Protein AF-A0ABD1VX31-F1 (afdb_monomer)

Nearest PDB structures (foldseek):
  2o36-assembly1_A  TM=8.555E-01  e=5.290E-14  Homo sapiens
  1i1i-assembly1_P  TM=8.010E-01  e=2.479E-14  Rattus norvegicus
  6vfk-assembly1_B  TM=3.270E-01  e=3.685E+00  synthetic construct
  5k7v-assembly1_B  TM=2.500E-01  e=2.406E+00  synthetic construct

Secondary structure (DSSP, 8-state):
-PPP-GGG----S------------------------------HHHHHHHHHHHHHHHHHHHHHHHTTSS--HHHHHHHTTSS-------------------------GGG-GGGGSTTHHHHHHHHHHHHHHHHHHHHHT---HHHHHHHHHHHHHHHHHHHHHHHHHHHH-S-HHHHHHHHHHHHHHHHHHHHHHT-HHHHHHHHHHHHTGGGS-HHHHHHHHHHHHHHHTTTTTS-HHHHHHHHHHHHHHHHHHHHHHHHHHH---EEEESSGGGS-GGGGGGEEEEEEE----S--SS--TT-EEEEEEEE--HHHHHHHHHH---HHHHHHHHHHHTT--TTHHHHHHHHHHHHHHHHHHTT-SSHHHHHHTTSTT-SHHHHHHHHHHHHHHHHHHHHHHHHHHHHHHHHHH--TT----TTTHHHHHHHHHHHH----HHHHHHT--HHHHHHHHHHHHHHHH--EEEE-PPPTTT-SSTT-EEEEEEETTTEEEEEEEE--S----

pLDDT: mean 79.22, std 26.14, range [20.53, 98.44]

Sequence (513 aa):
MVVPHFSNITSDPDILHDGNNVSTFESTVAPTSESTANSWKCPLEEFEQLKLEKDSMAIDLATCTQNLETPNLNYLKQNIFSLRSAEYFSAARRCVHTSTAPLIRETGLYGFDHLKTPRGFQRMVDDAIERSNELVKYIAGMPSGPEIIKAMDEISNAVCTVIDSAELCRHTHPDREFAEEASKASLRINEYLNYLNSNCTLYHAVIKAEQDYHLLTEEAQRAAHYLRIDLEKGGIHLSSEKLDRVNQLNIDIVRLCREFNENIIADPGHVDIFPASRIPKKLHHLTRPIYRPSRALNLSTVPDSNKKEKGFRLVTEPDALCSILQLASDAEVRKLAYVRGNSVPRANLVVLDKLIAARHEFAEIMGYKSYTEFALNGNMASSPEVVNSFLLDMSKMVRPKAEEEFKKILDFKRERSGQLHEGLEPWDEAYFTRLLKSSSHNLNYSVVASYFSLPQCIEGLKLLAESLFHVTCQETPLAPGESWHPDVLKLSLHHPDEGDLGYLYLDLKSRRA

Structure (mmCIF, N/CA/C/O backbone):
data_AF-A0ABD1VX31-F1
#
_entry.id   AF-A0ABD1VX31-F1
#
loop_
_atom_site.group_PDB
_atom_site.id
_atom_site.type_symbol
_atom_site.label_atom_id
_atom_site.label_alt_id
_atom_site.label_comp_id
_atom_site.label_asym_id
_atom_site.label_entity_id
_atom_site.label_seq_id
_atom_site.pdbx_PDB_ins_code
_atom_site.Cartn_x
_atom_site.Cartn_y
_atom_site.Cartn_z
_atom_site.occupancy
_atom_site.B_iso_or_equiv
_atom_site.auth_seq_id
_atom_site.auth_comp_id
_atom_site.auth_asym_id
_atom_site.auth_atom_id
_atom_site.pdbx_PDB_model_num
ATOM 1 N N . MET A 1 1 ? -6.703 0.708 18.779 1.00 29.56 1 MET A N 1
ATOM 2 C CA . MET A 1 1 ? -6.432 1.205 17.398 1.00 29.56 1 MET A CA 1
ATOM 3 C C . MET A 1 1 ? -7.546 0.736 16.472 1.00 29.56 1 MET A C 1
ATOM 5 O O . MET A 1 1 ? -7.621 -0.464 16.286 1.00 29.56 1 MET A O 1
ATOM 9 N N . VAL A 1 2 ? -8.433 1.590 15.942 1.00 25.91 2 VAL A N 1
ATOM 10 C CA . VAL A 1 2 ? -9.432 1.158 14.933 1.00 25.91 2 VAL A CA 1
ATOM 11 C C . VAL A 1 2 ? -8.740 0.954 13.591 1.00 25.91 2 VAL A C 1
ATOM 13 O O . VAL A 1 2 ? -7.845 1.713 13.227 1.00 25.91 2 VAL A O 1
ATOM 16 N N . VAL A 1 3 ? -9.136 -0.115 12.900 1.00 30.02 3 VAL A N 1
ATOM 17 C CA . VAL A 1 3 ? -8.720 -0.434 11.532 1.00 30.02 3 VAL A CA 1
ATOM 18 C C . VAL A 1 3 ? -8.868 0.824 10.672 1.00 30.02 3 VAL A C 1
ATOM 20 O O . VAL A 1 3 ? -9.954 1.411 10.677 1.00 30.02 3 VAL A O 1
ATOM 23 N N . PRO A 1 4 ? -7.826 1.261 9.942 1.00 26.41 4 PRO A N 1
ATOM 24 C CA . PRO A 1 4 ? -7.949 2.412 9.062 1.00 26.41 4 PRO A CA 1
ATOM 25 C C . PRO A 1 4 ? -9.151 2.213 8.141 1.00 26.41 4 PRO A C 1
ATOM 27 O O . PRO A 1 4 ? -9.394 1.109 7.649 1.00 26.41 4 PRO A O 1
ATOM 30 N N . HIS A 1 5 ? -9.910 3.285 7.909 1.00 32.84 5 HIS A N 1
ATOM 31 C CA . HIS A 1 5 ? -10.946 3.296 6.886 1.00 32.84 5 HIS A CA 1
ATOM 32 C C . HIS A 1 5 ? -10.373 2.651 5.615 1.00 32.84 5 HIS A C 1
ATOM 34 O O . HIS A 1 5 ? -9.358 3.109 5.085 1.00 32.84 5 HIS A O 1
ATOM 40 N N . PHE A 1 6 ? -11.009 1.577 5.138 1.00 30.72 6 PHE A N 1
ATOM 41 C CA . PHE A 1 6 ? -10.587 0.812 3.958 1.00 30.72 6 PHE A CA 1
ATOM 42 C C . PHE A 1 6 ? -10.555 1.644 2.658 1.00 30.72 6 PHE A C 1
ATOM 44 O O . PHE A 1 6 ? -10.185 1.119 1.613 1.00 30.72 6 PHE A O 1
ATOM 51 N N . SER A 1 7 ? -10.842 2.950 2.700 1.00 28.08 7 SER A N 1
ATOM 52 C CA . SER A 1 7 ? -10.456 3.876 1.632 1.00 28.08 7 SER A CA 1
ATOM 53 C C . SER A 1 7 ? -8.934 4.051 1.505 1.00 28.08 7 SER A C 1
ATOM 55 O O . SER A 1 7 ? -8.475 4.404 0.427 1.00 28.08 7 SER A O 1
ATOM 57 N N . ASN A 1 8 ? -8.139 3.731 2.535 1.00 26.64 8 ASN A N 1
ATOM 58 C CA . ASN A 1 8 ? -6.671 3.671 2.445 1.00 26.64 8 ASN A CA 1
ATOM 59 C C . ASN A 1 8 ? -6.119 2.265 2.132 1.00 26.64 8 ASN A C 1
ATOM 61 O O . ASN A 1 8 ? -4.911 2.114 1.982 1.00 26.64 8 ASN A O 1
ATOM 65 N N . ILE A 1 9 ? -6.985 1.250 1.993 1.00 24.94 9 ILE A N 1
ATOM 66 C CA . ILE A 1 9 ? -6.634 -0.078 1.442 1.00 24.94 9 ILE A CA 1
ATOM 67 C C . ILE A 1 9 ? -7.068 -0.182 -0.036 1.00 24.94 9 ILE A C 1
ATOM 69 O O . ILE A 1 9 ? -6.920 -1.212 -0.684 1.00 24.94 9 ILE A 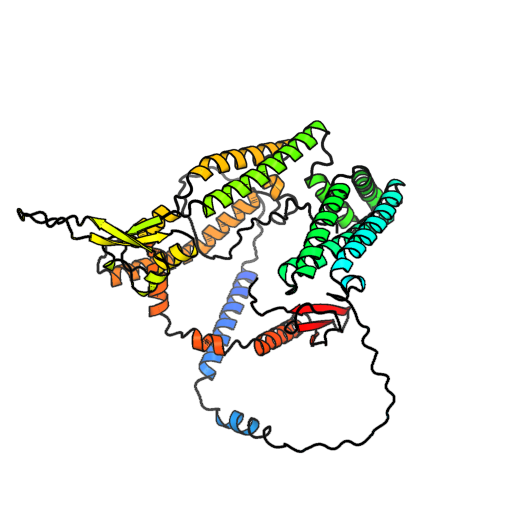O 1
ATOM 73 N N . THR A 1 10 ? -7.420 0.945 -0.664 1.00 27.55 10 THR A N 1
ATOM 74 C CA . THR A 1 10 ? -6.720 1.246 -1.914 1.00 27.55 10 THR A CA 1
ATOM 75 C C . THR A 1 10 ? -5.359 1.829 -1.542 1.00 27.55 10 THR A C 1
ATOM 77 O O . THR A 1 10 ? -5.087 3.008 -1.751 1.00 27.55 10 THR A O 1
ATOM 80 N N . SER A 1 11 ? -4.460 0.978 -1.034 1.00 26.05 11 SER A N 1
ATOM 81 C CA . SER A 1 11 ? -3.152 0.966 -1.670 1.00 26.05 11 SER A CA 1
ATOM 82 C C . SER A 1 11 ? -3.472 0.944 -3.155 1.00 26.05 11 SER A C 1
ATOM 84 O O . SER A 1 11 ? -4.190 0.037 -3.596 1.00 26.05 11 SER A O 1
ATOM 86 N N . ASP A 1 12 ? -3.067 1.976 -3.894 1.00 26.12 12 ASP A N 1
ATOM 87 C CA . ASP A 1 12 ? -2.930 1.816 -5.334 1.00 26.12 12 ASP A CA 1
ATOM 88 C C . ASP A 1 12 ? -2.368 0.402 -5.538 1.00 26.12 12 ASP A C 1
ATOM 90 O O . ASP A 1 12 ? -1.338 0.085 -4.929 1.00 26.12 12 ASP A O 1
ATOM 94 N N . PRO A 1 13 ? -3.029 -0.482 -6.305 1.00 23.12 13 PRO A N 1
ATOM 95 C CA . PRO A 1 13 ? -2.464 -1.793 -6.611 1.00 23.12 13 PRO A CA 1
ATOM 96 C C . PRO A 1 13 ? -1.086 -1.691 -7.294 1.00 23.12 13 PRO A C 1
ATOM 98 O O . PRO A 1 13 ? -0.437 -2.705 -7.522 1.00 23.12 13 PRO A O 1
ATOM 101 N N . ASP A 1 14 ? -0.626 -0.471 -7.583 1.00 27.61 14 ASP A N 1
ATOM 102 C CA . ASP A 1 14 ? 0.550 -0.130 -8.350 1.00 27.61 14 ASP A CA 1
ATOM 103 C C . ASP A 1 14 ? 1.548 0.701 -7.523 1.00 27.61 14 ASP A C 1
ATOM 105 O O . ASP A 1 14 ? 1.834 1.860 -7.816 1.00 27.61 14 ASP A O 1
ATOM 109 N N . ILE A 1 15 ? 2.163 0.081 -6.515 1.00 23.69 15 ILE A N 1
ATOM 110 C CA . ILE A 1 15 ? 3.579 0.357 -6.234 1.00 23.69 15 ILE A CA 1
ATOM 111 C C . ILE A 1 15 ? 4.353 -0.918 -6.559 1.00 23.69 15 ILE A C 1
ATOM 113 O O . ILE A 1 15 ? 4.804 -1.663 -5.691 1.00 23.69 15 ILE A O 1
ATOM 117 N N . LEU A 1 16 ? 4.520 -1.162 -7.859 1.00 22.25 16 LEU A N 1
ATOM 118 C CA . LEU A 1 16 ? 5.733 -1.818 -8.324 1.00 22.25 16 LEU A CA 1
ATOM 119 C C . LEU A 1 16 ? 6.893 -0.912 -7.901 1.00 22.25 16 LEU A C 1
ATOM 121 O O . LEU A 1 16 ? 6.981 0.243 -8.317 1.00 22.25 16 LEU A O 1
ATOM 125 N N . HIS A 1 17 ? 7.758 -1.425 -7.030 1.00 23.55 17 HIS A N 1
ATOM 126 C CA . HIS A 1 17 ? 9.066 -0.836 -6.789 1.00 23.55 17 HIS A CA 1
ATOM 127 C C . HIS A 1 17 ? 9.839 -0.802 -8.112 1.00 23.55 17 HIS A C 1
ATOM 129 O O . HIS A 1 17 ? 10.535 -1.755 -8.440 1.00 23.55 17 HIS A O 1
ATOM 135 N N . ASP A 1 18 ? 9.743 0.304 -8.844 1.00 26.19 18 ASP A N 1
ATOM 136 C CA . ASP A 1 18 ? 10.642 0.616 -9.947 1.00 26.19 18 ASP A CA 1
ATOM 137 C C . ASP A 1 18 ? 11.251 1.999 -9.721 1.00 26.19 18 ASP A C 1
ATOM 139 O O . ASP A 1 18 ? 10.684 3.057 -10.001 1.00 26.19 18 ASP A O 1
ATOM 143 N 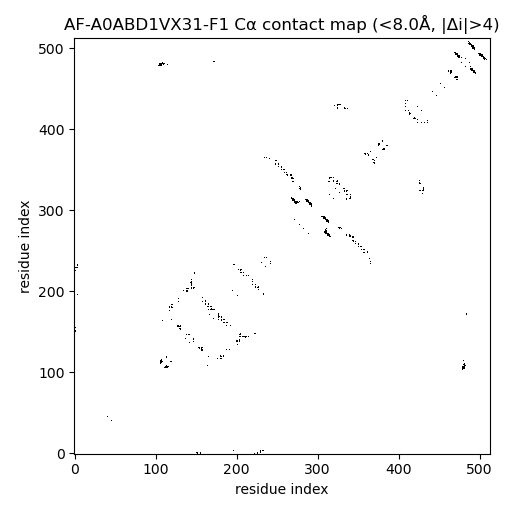N . GLY A 1 19 ? 12.456 1.973 -9.153 1.00 26.59 19 GLY A N 1
ATOM 144 C CA . GLY A 1 19 ? 13.347 3.117 -9.125 1.00 26.59 19 GLY A CA 1
ATOM 145 C C . GLY A 1 19 ? 13.864 3.390 -10.531 1.00 26.59 19 GLY A C 1
ATOM 146 O O . GLY A 1 19 ? 14.775 2.707 -10.989 1.00 26.59 19 GLY A O 1
ATOM 147 N N . ASN A 1 20 ? 13.252 4.368 -11.197 1.00 27.17 20 ASN A N 1
ATOM 148 C CA . ASN A 1 20 ? 13.843 5.345 -12.122 1.00 27.17 20 ASN A CA 1
ATOM 149 C C . ASN A 1 20 ? 12.792 5.768 -13.149 1.00 27.17 20 ASN A C 1
ATOM 151 O O . ASN A 1 20 ? 12.640 5.128 -14.181 1.00 27.17 20 ASN A O 1
ATOM 155 N N . ASN A 1 21 ? 12.121 6.888 -12.890 1.00 24.48 21 ASN A N 1
ATOM 156 C CA . ASN A 1 21 ? 11.519 7.722 -13.926 1.00 24.48 21 ASN A CA 1
ATOM 157 C C . ASN A 1 21 ? 11.460 9.160 -13.398 1.00 24.48 21 ASN A C 1
ATOM 159 O O . ASN A 1 21 ? 10.582 9.522 -12.621 1.00 24.48 21 ASN A O 1
ATOM 163 N N . VAL A 1 22 ? 12.438 9.978 -13.793 1.00 24.59 22 VAL A N 1
ATOM 164 C CA . VAL A 1 22 ? 12.424 11.427 -13.569 1.00 24.59 22 VAL A CA 1
ATOM 165 C C . VAL A 1 22 ? 11.882 12.070 -14.842 1.00 24.59 22 VAL A C 1
ATOM 167 O O . VAL A 1 22 ? 12.583 12.161 -15.844 1.00 24.59 22 VAL A O 1
ATOM 170 N N . SER A 1 23 ? 10.625 12.513 -14.820 1.00 23.47 23 SER A N 1
ATOM 171 C CA . SER A 1 23 ? 10.074 13.370 -15.872 1.00 23.47 23 SER A CA 1
ATOM 172 C C . SER A 1 23 ? 10.477 14.822 -15.610 1.00 23.47 23 SER A C 1
ATOM 174 O O . SER A 1 23 ? 10.077 15.417 -14.608 1.00 23.47 23 SER A O 1
ATOM 176 N N . THR A 1 24 ? 11.269 15.401 -16.505 1.00 23.86 24 THR A N 1
ATOM 177 C CA . THR A 1 24 ? 11.646 16.816 -16.497 1.00 23.86 24 THR A CA 1
ATOM 178 C C . THR A 1 24 ? 10.471 17.694 -16.942 1.00 23.86 24 THR A C 1
ATOM 180 O O . THR A 1 24 ? 10.054 17.653 -18.096 1.00 23.86 24 THR A O 1
ATOM 183 N N . PHE A 1 25 ? 9.950 18.522 -16.034 1.00 22.84 25 PHE A N 1
ATOM 184 C CA . PHE A 1 25 ? 9.105 19.673 -16.370 1.00 22.84 25 PHE A CA 1
ATOM 185 C C . PHE A 1 25 ? 9.913 20.956 -16.147 1.00 22.84 25 PHE A C 1
ATOM 187 O O . PHE A 1 25 ? 10.279 21.284 -15.019 1.00 22.84 25 PHE A O 1
ATOM 194 N N . GLU A 1 26 ? 10.205 21.683 -17.227 1.00 21.28 26 GLU A N 1
ATOM 195 C CA . GLU A 1 26 ? 10.679 23.066 -17.161 1.00 21.28 26 GLU A CA 1
ATOM 196 C C . GLU A 1 26 ? 9.473 24.009 -17.064 1.00 21.28 26 GLU A C 1
ATOM 198 O O . GLU A 1 26 ? 8.589 23.999 -17.918 1.00 21.28 26 GLU A O 1
ATOM 203 N N . SER A 1 27 ? 9.449 24.845 -16.027 1.00 22.81 27 SER A N 1
ATOM 204 C CA . SER A 1 27 ? 8.526 25.974 -15.895 1.00 22.81 27 SER A CA 1
ATOM 205 C C . SER A 1 27 ? 9.314 27.196 -15.429 1.00 22.81 27 SER A C 1
ATOM 207 O O . SER A 1 27 ? 9.785 27.266 -14.294 1.00 22.81 27 SER A O 1
ATOM 209 N N . THR A 1 28 ? 9.461 28.157 -16.333 1.00 21.34 28 THR A N 1
ATOM 210 C CA . THR A 1 28 ? 10.091 29.466 -16.156 1.00 21.34 28 THR A CA 1
ATOM 211 C C . THR A 1 28 ? 9.141 30.438 -15.454 1.00 21.34 28 THR A C 1
ATOM 213 O O . THR A 1 28 ? 8.189 30.896 -16.077 1.00 21.34 28 THR A O 1
ATOM 216 N N . VAL A 1 29 ? 9.426 30.833 -14.204 1.00 22.53 29 VAL A N 1
ATOM 217 C CA . VAL A 1 29 ? 8.892 32.074 -13.598 1.00 22.53 29 VAL A CA 1
ATOM 218 C C . VAL A 1 29 ? 9.935 32.694 -12.651 1.00 22.53 29 VAL A C 1
ATOM 220 O O . VAL A 1 29 ? 10.501 32.012 -11.801 1.00 22.53 29 VAL A O 1
ATOM 223 N N . ALA A 1 30 ? 10.208 33.990 -12.834 1.00 20.53 30 ALA A N 1
ATOM 224 C CA . ALA A 1 30 ? 11.129 34.823 -12.048 1.00 20.53 30 ALA A CA 1
ATOM 225 C C . ALA A 1 30 ? 10.447 35.427 -10.786 1.00 20.53 30 ALA A C 1
ATOM 227 O O . ALA A 1 30 ? 9.218 35.443 -10.724 1.00 20.53 30 ALA A O 1
ATOM 228 N N . PRO A 1 31 ? 11.202 35.922 -9.779 1.00 25.06 31 PRO A N 1
ATOM 229 C CA . PRO A 1 31 ? 10.736 36.006 -8.393 1.00 25.06 31 PRO A CA 1
ATOM 230 C C . PRO A 1 31 ? 10.236 37.397 -7.975 1.00 25.06 31 PRO A C 1
ATOM 232 O O . PRO A 1 31 ? 10.741 38.414 -8.450 1.00 25.06 31 PRO A O 1
ATOM 235 N N . THR A 1 32 ? 9.349 37.445 -6.974 1.00 21.17 32 THR A N 1
ATOM 236 C CA . THR A 1 32 ? 9.141 38.647 -6.150 1.00 21.17 32 THR A CA 1
ATOM 237 C C . THR A 1 32 ? 8.984 38.321 -4.662 1.00 21.17 32 THR A C 1
ATOM 239 O O . THR A 1 32 ? 8.068 37.607 -4.268 1.00 21.17 32 THR A O 1
ATOM 242 N N . SER A 1 33 ? 9.887 38.946 -3.898 1.00 22.38 33 SER A N 1
ATOM 243 C CA . SER A 1 33 ? 9.832 39.431 -2.508 1.00 22.38 33 SER A CA 1
ATOM 244 C C . SER A 1 33 ? 9.643 38.471 -1.324 1.00 22.38 33 SER A C 1
ATOM 246 O O . SER A 1 33 ? 8.617 37.824 -1.147 1.00 22.38 33 SER A O 1
ATOM 248 N N . GLU A 1 34 ? 10.664 38.544 -0.468 1.00 22.62 34 GLU A N 1
ATOM 249 C CA . GLU A 1 34 ? 10.826 38.091 0.913 1.00 22.62 34 GLU A CA 1
ATOM 250 C C . GLU A 1 34 ? 9.611 38.294 1.832 1.00 22.62 34 GLU A C 1
ATOM 252 O O . GLU A 1 34 ? 9.050 39.384 1.924 1.00 22.62 34 GLU A O 1
ATOM 257 N N . SER A 1 35 ? 9.330 37.282 2.658 1.00 21.89 35 SER A N 1
ATOM 258 C CA . SER A 1 35 ? 9.005 37.519 4.064 1.00 21.89 35 SER A CA 1
ATOM 259 C C . SER A 1 35 ? 9.393 36.300 4.912 1.00 21.89 35 SER A C 1
ATOM 261 O O . SER A 1 35 ? 9.133 35.152 4.564 1.00 21.89 35 SER A O 1
ATOM 263 N N . THR A 1 36 ? 10.079 36.608 6.001 1.00 25.22 36 THR A N 1
ATOM 264 C CA . THR A 1 36 ? 10.749 35.778 7.003 1.00 25.22 36 THR A CA 1
ATOM 265 C C . THR A 1 36 ? 9.880 34.702 7.665 1.00 25.22 36 THR A C 1
ATOM 267 O O . THR A 1 36 ? 8.852 35.029 8.254 1.00 25.22 36 THR A O 1
ATOM 270 N N . ALA A 1 37 ? 10.364 33.454 7.708 1.00 22.14 37 ALA A N 1
ATOM 271 C CA . ALA A 1 37 ? 9.923 32.441 8.670 1.00 22.14 37 ALA A CA 1
ATOM 272 C C . ALA A 1 37 ? 11.093 31.527 9.085 1.00 22.14 37 ALA A C 1
ATOM 274 O O . ALA A 1 37 ? 11.976 31.207 8.294 1.00 22.14 37 ALA A O 1
ATOM 275 N N . ASN A 1 38 ? 11.116 31.195 10.373 1.00 23.30 38 ASN A N 1
ATOM 276 C CA . ASN A 1 38 ? 12.258 30.728 11.152 1.00 23.30 38 ASN A CA 1
ATOM 277 C C . ASN A 1 38 ? 12.974 29.463 10.637 1.00 23.30 38 ASN A C 1
ATOM 279 O O . ASN A 1 38 ? 12.409 28.383 10.516 1.00 23.30 38 ASN A O 1
ATOM 283 N N . SER A 1 39 ? 14.281 29.648 10.456 1.00 22.92 39 SER A N 1
ATOM 284 C CA . SER A 1 39 ? 15.371 28.681 10.303 1.00 22.92 39 SER A CA 1
ATOM 285 C C . SER A 1 39 ? 15.271 27.443 11.215 1.00 22.92 39 SER A C 1
ATOM 287 O O . SER A 1 39 ? 15.540 27.538 12.412 1.00 22.92 39 SER A O 1
ATOM 289 N N . TRP A 1 40 ? 15.069 26.264 10.622 1.00 24.53 40 TRP A N 1
ATOM 290 C CA . TRP A 1 40 ? 15.672 25.020 11.113 1.00 24.53 40 TRP A CA 1
ATOM 291 C C . TRP A 1 40 ? 17.049 24.892 10.456 1.00 24.53 40 TRP A C 1
ATOM 293 O O . TRP A 1 40 ? 17.178 24.424 9.327 1.00 24.53 40 TRP A O 1
ATOM 303 N N . LYS A 1 41 ? 18.087 25.391 11.130 1.00 27.12 41 LYS A N 1
ATOM 304 C CA . LYS A 1 41 ? 19.482 25.143 10.755 1.00 27.12 41 LYS A CA 1
ATOM 305 C C . LYS A 1 41 ? 19.989 23.995 11.617 1.00 27.12 41 LYS A C 1
ATOM 307 O O . LYS A 1 41 ? 20.148 24.173 12.819 1.00 27.12 41 LYS A O 1
ATOM 312 N N . CYS A 1 42 ? 20.265 22.852 10.995 1.00 30.62 42 CYS A N 1
ATOM 313 C CA . CYS A 1 42 ? 21.234 21.899 11.531 1.00 30.62 42 CYS A CA 1
ATOM 314 C C . CYS A 1 42 ? 22.570 22.660 11.695 1.00 30.62 42 CYS A C 1
ATOM 316 O O . CYS A 1 42 ? 22.994 23.326 10.737 1.00 30.62 42 CYS A O 1
ATOM 318 N N . PRO A 1 43 ? 23.182 22.696 12.892 1.00 34.94 43 PRO A N 1
ATOM 319 C CA . PRO A 1 43 ? 24.447 23.387 13.108 1.00 34.94 43 PRO A CA 1
ATOM 320 C C . PRO A 1 43 ? 25.519 22.827 12.169 1.00 34.94 43 PRO A C 1
ATOM 322 O O . PRO A 1 43 ? 25.647 21.616 12.020 1.00 34.94 43 PRO A O 1
ATOM 325 N N . LEU A 1 44 ? 26.305 23.709 11.543 1.00 36.84 44 LEU A N 1
ATOM 326 C CA . LEU A 1 44 ? 27.378 23.339 10.606 1.00 36.84 44 LEU A CA 1
ATOM 327 C C . LEU A 1 44 ? 28.340 22.278 11.188 1.00 36.84 44 LEU A C 1
ATOM 329 O O . LEU A 1 44 ? 28.920 21.504 10.436 1.00 36.84 44 LEU A O 1
ATOM 333 N N . GLU A 1 45 ? 28.473 22.238 12.516 1.00 34.56 45 GLU A N 1
ATOM 334 C CA . GLU A 1 45 ? 29.307 21.296 13.268 1.00 34.56 45 GLU A CA 1
ATOM 335 C C . GLU A 1 45 ? 28.782 19.847 13.215 1.00 34.56 45 GLU A C 1
ATOM 337 O O . GLU A 1 45 ? 29.584 18.937 13.028 1.00 34.56 45 GLU A O 1
ATOM 342 N N . GLU A 1 46 ? 27.462 19.611 13.259 1.00 37.00 46 GLU A N 1
ATOM 343 C CA . GLU A 1 46 ? 26.874 18.260 13.126 1.00 37.00 46 GLU A CA 1
ATOM 344 C C . GLU A 1 46 ? 27.037 17.705 11.703 1.00 37.00 46 GLU A C 1
ATOM 346 O O . GLU A 1 46 ? 27.302 16.519 11.506 1.00 37.00 46 GLU A O 1
ATOM 351 N N . PHE A 1 47 ? 26.931 18.569 10.689 1.00 37.25 47 PHE A N 1
ATOM 352 C CA . PHE A 1 47 ? 27.126 18.174 9.293 1.00 37.25 47 PHE A CA 1
ATOM 353 C C . PHE A 1 47 ? 28.601 17.882 8.970 1.00 37.25 47 PHE A C 1
ATOM 355 O O . PHE A 1 47 ? 28.898 16.951 8.220 1.00 37.25 47 PHE A O 1
ATOM 362 N N . GLU A 1 48 ? 29.536 18.645 9.546 1.00 39.66 48 GLU A N 1
ATOM 363 C CA . GLU A 1 48 ? 30.976 18.363 9.459 1.00 39.66 48 GLU A CA 1
ATOM 364 C C . GLU A 1 48 ? 31.328 17.047 10.174 1.00 39.66 48 GLU A C 1
ATOM 366 O O . GLU A 1 48 ? 32.113 16.258 9.646 1.00 39.66 48 GLU A O 1
ATOM 371 N N . GLN A 1 49 ? 30.689 16.754 11.311 1.00 35.25 49 GLN A N 1
ATOM 372 C CA . GLN A 1 49 ? 30.904 15.527 12.081 1.00 35.25 49 GLN A CA 1
ATOM 373 C C . GLN A 1 49 ? 30.399 14.274 11.344 1.00 35.25 49 GLN A C 1
ATOM 375 O O . GLN A 1 49 ? 31.142 13.304 11.213 1.00 35.25 49 GLN A O 1
ATOM 380 N N . LEU A 1 50 ? 29.213 14.334 10.727 1.00 38.00 50 LEU A N 1
ATOM 381 C CA . LEU A 1 50 ? 28.688 13.260 9.868 1.00 38.00 50 LEU A CA 1
ATOM 382 C C . LEU A 1 50 ? 29.536 13.037 8.603 1.00 38.00 50 LEU A C 1
ATOM 384 O O . LEU A 1 50 ? 29.633 11.923 8.081 1.00 38.00 50 LEU A O 1
ATOM 388 N N . LYS A 1 51 ? 30.174 14.095 8.090 1.00 36.72 51 LYS A N 1
ATOM 389 C CA . LYS A 1 51 ? 31.094 14.007 6.950 1.00 36.72 51 LYS A CA 1
ATOM 390 C C . LYS A 1 51 ? 32.421 13.351 7.348 1.00 36.72 51 LYS A C 1
ATOM 392 O O . LYS A 1 51 ? 32.916 12.512 6.600 1.00 36.72 51 LYS A O 1
ATOM 397 N N . LEU A 1 52 ? 32.934 13.662 8.540 1.00 35.41 52 LEU A N 1
ATOM 398 C CA . LEU A 1 52 ? 34.096 12.999 9.141 1.00 35.41 52 LEU A CA 1
ATOM 399 C C . LEU A 1 52 ? 33.835 11.513 9.431 1.00 35.41 52 LEU A C 1
ATOM 401 O O . LEU A 1 52 ? 34.697 10.685 9.146 1.00 35.41 52 LEU A O 1
ATOM 405 N N . GLU A 1 53 ? 32.648 11.152 9.923 1.00 41.28 53 GLU A N 1
ATOM 406 C CA . GLU A 1 53 ? 32.261 9.753 10.171 1.00 41.28 53 GLU A CA 1
ATOM 407 C C . GLU A 1 53 ? 32.124 8.948 8.873 1.00 41.28 53 GLU A C 1
ATOM 409 O O . GLU A 1 53 ? 32.603 7.816 8.783 1.00 41.28 53 GLU A O 1
ATOM 414 N N . LYS A 1 54 ? 31.557 9.551 7.820 1.00 40.25 54 LYS A N 1
ATOM 415 C CA . LYS A 1 54 ? 31.498 8.948 6.482 1.00 40.25 54 LYS A CA 1
ATOM 416 C C . LYS A 1 54 ? 32.892 8.723 5.888 1.00 40.25 54 LYS A C 1
ATOM 418 O O . LYS A 1 54 ? 33.142 7.667 5.305 1.00 40.25 54 LYS A O 1
ATOM 423 N N . ASP A 1 55 ? 33.782 9.705 6.005 1.00 38.66 55 ASP A N 1
ATOM 424 C CA . ASP A 1 55 ? 35.143 9.594 5.477 1.00 38.66 55 ASP A CA 1
ATOM 425 C C . ASP A 1 55 ? 35.977 8.595 6.308 1.00 38.66 55 ASP A C 1
ATOM 427 O O . ASP A 1 55 ? 36.761 7.841 5.732 1.00 38.66 55 ASP A O 1
ATOM 431 N N . SER A 1 56 ? 35.727 8.475 7.622 1.00 33.12 56 SER A N 1
ATOM 432 C CA . SER A 1 56 ? 36.284 7.414 8.479 1.00 33.12 56 SER A CA 1
ATOM 433 C C . SER A 1 56 ? 35.801 6.025 8.054 1.00 33.12 56 SER A C 1
ATOM 435 O O . SER A 1 56 ? 36.623 5.139 7.842 1.00 33.12 56 SER A O 1
ATOM 437 N N . MET A 1 57 ? 34.496 5.839 7.814 1.00 35.81 57 MET A N 1
ATOM 438 C CA . MET A 1 57 ? 33.954 4.570 7.306 1.00 35.81 57 MET A CA 1
ATOM 439 C C . MET A 1 57 ? 34.510 4.207 5.923 1.00 35.81 57 MET A C 1
ATOM 441 O O . MET A 1 57 ? 34.736 3.032 5.638 1.00 35.81 57 MET A O 1
ATOM 445 N N . ALA A 1 58 ? 34.750 5.192 5.053 1.00 36.78 58 ALA A N 1
ATOM 446 C CA . ALA A 1 58 ? 35.361 4.962 3.746 1.00 36.78 58 ALA A CA 1
ATOM 447 C C . ALA A 1 58 ? 36.842 4.553 3.860 1.00 36.78 58 ALA A C 1
ATOM 449 O O . ALA A 1 58 ? 37.299 3.695 3.099 1.00 36.78 58 ALA A O 1
ATOM 450 N N . ILE A 1 59 ? 37.577 5.116 4.827 1.00 40.03 59 ILE A N 1
ATOM 451 C CA . ILE A 1 59 ? 38.952 4.719 5.158 1.00 40.03 59 ILE A CA 1
ATOM 452 C C . ILE A 1 59 ? 38.973 3.315 5.774 1.00 40.03 59 ILE A C 1
ATOM 454 O O . ILE A 1 59 ? 39.814 2.507 5.382 1.00 40.03 59 ILE A O 1
ATOM 458 N N . ASP A 1 60 ? 38.029 2.971 6.648 1.00 36.31 60 ASP A N 1
ATOM 459 C CA . ASP A 1 60 ? 37.927 1.638 7.254 1.00 36.31 60 ASP A CA 1
ATOM 460 C C . ASP A 1 60 ? 37.581 0.563 6.213 1.00 36.31 60 ASP A C 1
ATOM 462 O O . ASP A 1 60 ? 38.172 -0.521 6.207 1.00 36.31 60 ASP A O 1
ATOM 466 N N . LEU A 1 61 ? 36.707 0.882 5.250 1.00 35.12 61 LEU A N 1
ATOM 467 C CA . LEU A 1 61 ? 36.386 0.000 4.126 1.00 35.12 61 LEU A CA 1
ATOM 468 C C . LEU A 1 61 ? 37.592 -0.178 3.184 1.00 35.12 61 LEU A C 1
ATOM 470 O O . LEU A 1 61 ? 37.884 -1.293 2.745 1.00 35.12 61 LEU A O 1
ATOM 474 N N . ALA A 1 62 ? 38.341 0.895 2.909 1.00 36.81 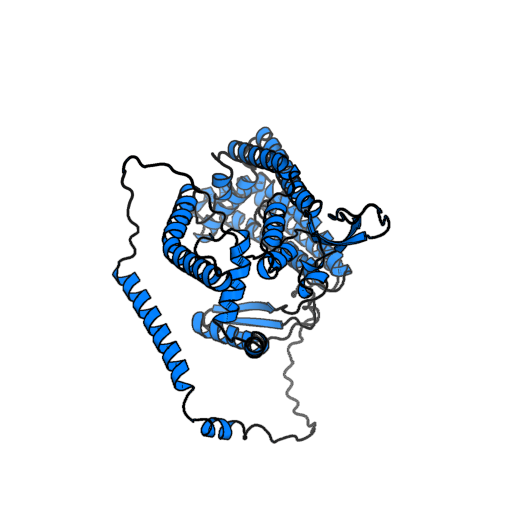62 ALA A N 1
ATOM 475 C CA . ALA A 1 62 ? 39.570 0.843 2.115 1.00 36.81 62 ALA A CA 1
ATOM 476 C C . ALA A 1 62 ? 40.695 0.069 2.831 1.00 36.81 62 ALA A C 1
ATOM 478 O O . ALA A 1 62 ? 41.420 -0.693 2.190 1.00 36.81 62 ALA A O 1
ATOM 479 N N . THR A 1 63 ? 40.787 0.185 4.158 1.00 35.38 63 THR A N 1
ATOM 480 C CA . THR A 1 63 ? 41.758 -0.530 5.003 1.00 35.38 63 THR A CA 1
ATOM 481 C C . THR A 1 63 ? 41.409 -2.018 5.111 1.00 35.38 63 THR A C 1
ATOM 483 O O . THR A 1 63 ? 42.294 -2.868 5.006 1.00 35.38 63 THR A O 1
ATOM 486 N N . CYS A 1 64 ? 40.119 -2.369 5.199 1.00 35.72 64 CYS A N 1
ATOM 487 C CA . CYS A 1 64 ? 39.647 -3.751 5.044 1.00 35.72 64 CYS A CA 1
ATOM 488 C C . CYS A 1 64 ? 39.997 -4.327 3.666 1.00 35.72 64 CYS A C 1
ATOM 490 O O . CYS A 1 64 ? 40.353 -5.499 3.559 1.00 35.72 64 CYS A O 1
ATOM 492 N N . THR A 1 65 ? 39.947 -3.500 2.619 1.00 35.12 65 THR A N 1
ATOM 493 C CA . THR A 1 65 ? 40.262 -3.920 1.247 1.00 35.12 65 THR A CA 1
ATOM 494 C C . THR A 1 65 ? 41.773 -4.090 1.026 1.00 35.12 65 THR A C 1
ATOM 496 O O . THR A 1 65 ? 42.181 -5.018 0.335 1.00 35.12 65 THR A O 1
ATOM 499 N N . GLN A 1 66 ? 42.622 -3.274 1.666 1.00 35.53 66 GLN A N 1
ATOM 500 C CA . GLN A 1 66 ? 44.089 -3.415 1.615 1.00 35.53 66 GLN A CA 1
ATOM 501 C C . GLN A 1 66 ? 44.626 -4.567 2.480 1.00 35.53 66 GLN A C 1
ATOM 503 O O . GLN A 1 66 ? 45.591 -5.224 2.094 1.00 35.53 66 GLN A O 1
ATOM 508 N N . ASN A 1 67 ? 43.976 -4.888 3.605 1.00 33.84 67 ASN A N 1
ATOM 509 C CA . ASN A 1 67 ? 44.353 -6.028 4.452 1.00 33.84 67 ASN A CA 1
ATOM 510 C C . ASN A 1 67 ? 44.005 -7.403 3.840 1.00 33.84 67 ASN A C 1
ATOM 512 O O . ASN A 1 67 ? 44.405 -8.435 4.382 1.00 33.84 67 ASN A O 1
ATOM 516 N N . LEU A 1 68 ? 43.296 -7.438 2.704 1.00 37.34 68 LEU A N 1
ATOM 517 C CA . LEU A 1 68 ? 43.024 -8.657 1.931 1.00 37.34 68 LEU A CA 1
ATOM 518 C C . LEU A 1 68 ? 44.185 -9.060 0.998 1.00 37.34 68 LEU A C 1
ATOM 520 O O . LEU A 1 68 ? 44.172 -10.170 0.463 1.00 37.34 68 LEU A O 1
ATOM 524 N N . GLU A 1 69 ? 45.218 -8.224 0.846 1.00 36.81 69 GLU A N 1
ATOM 525 C CA . GLU A 1 69 ? 46.391 -8.494 0.005 1.00 36.81 69 GLU A CA 1
ATOM 526 C C . GLU A 1 69 ? 47.689 -8.633 0.831 1.00 36.81 69 GLU A C 1
ATOM 528 O O . GLU A 1 69 ? 48.606 -7.837 0.698 1.00 36.81 69 GLU A O 1
ATOM 533 N N . THR A 1 70 ? 47.804 -9.636 1.716 1.00 34.53 70 THR A N 1
ATOM 534 C CA . THR A 1 70 ? 49.088 -10.269 2.139 1.00 34.53 70 THR A CA 1
ATOM 535 C C . THR A 1 70 ? 48.843 -11.525 3.011 1.00 34.53 70 THR A C 1
ATOM 537 O O . THR A 1 70 ? 47.740 -11.727 3.520 1.00 34.53 70 THR A O 1
ATOM 540 N N . PRO A 1 71 ? 49.804 -12.472 3.127 1.00 38.84 71 PRO A N 1
ATOM 541 C CA . PRO A 1 71 ? 49.489 -13.891 3.292 1.00 38.84 71 PRO A CA 1
ATOM 542 C C . PRO A 1 71 ? 49.284 -14.304 4.755 1.00 38.84 71 PRO A C 1
ATOM 544 O O . PRO A 1 71 ? 50.238 -14.628 5.454 1.00 38.84 71 PRO A O 1
ATOM 547 N N . ASN A 1 72 ? 48.026 -14.428 5.184 1.00 34.59 72 ASN A N 1
ATOM 548 C CA . ASN A 1 72 ? 47.661 -15.140 6.420 1.00 34.59 72 ASN A CA 1
ATOM 549 C C . ASN A 1 72 ? 46.752 -16.361 6.175 1.00 34.59 72 ASN A C 1
ATOM 551 O O . ASN A 1 72 ? 45.967 -16.784 7.022 1.00 34.59 72 ASN A O 1
ATOM 555 N N . LEU A 1 73 ? 46.916 -16.999 5.010 1.00 38.88 73 LEU A N 1
ATOM 556 C CA . LEU A 1 73 ? 46.189 -18.213 4.616 1.00 38.88 73 LEU A CA 1
ATOM 557 C C . LEU A 1 73 ? 46.615 -19.475 5.407 1.00 38.88 73 LEU A C 1
ATOM 559 O O . LEU A 1 73 ? 45.969 -20.514 5.291 1.00 38.88 73 LEU A O 1
ATOM 563 N N . ASN A 1 74 ? 47.678 -19.410 6.219 1.00 31.83 74 ASN A N 1
ATOM 564 C CA . ASN A 1 74 ? 48.148 -20.550 7.020 1.00 31.83 74 ASN A CA 1
ATOM 565 C C . ASN A 1 74 ? 47.523 -20.624 8.424 1.00 31.83 74 ASN A C 1
ATOM 567 O O . ASN A 1 74 ? 47.435 -21.723 8.966 1.00 31.83 74 ASN A O 1
ATOM 571 N N . TYR A 1 75 ? 47.009 -19.519 8.978 1.00 32.62 75 TYR A N 1
ATOM 572 C CA . TYR A 1 75 ? 46.353 -19.532 10.295 1.00 32.62 75 TYR A CA 1
ATOM 573 C C . TYR A 1 75 ? 44.900 -20.043 10.212 1.00 32.62 75 TYR A C 1
ATOM 575 O O . TYR A 1 75 ? 44.445 -20.806 11.060 1.00 32.62 75 TYR A O 1
ATOM 583 N N . LEU A 1 76 ? 44.194 -19.738 9.114 1.00 35.34 76 LEU A N 1
ATOM 584 C CA . LEU A 1 76 ? 42.837 -20.244 8.846 1.00 35.34 76 LEU A CA 1
ATOM 585 C C . LEU A 1 76 ? 42.804 -21.725 8.422 1.00 35.34 76 LEU A C 1
ATOM 587 O O . LEU A 1 76 ? 41.805 -22.408 8.640 1.00 35.34 76 LEU A O 1
ATOM 591 N N . LYS A 1 77 ? 43.904 -22.266 7.878 1.00 32.53 77 LYS A N 1
ATOM 592 C CA . LYS A 1 77 ? 43.995 -23.691 7.508 1.00 32.53 77 LYS A CA 1
ATOM 593 C C . LYS A 1 77 ? 44.194 -24.632 8.702 1.00 32.53 77 LYS A C 1
ATOM 595 O O . LYS A 1 77 ? 43.808 -25.792 8.594 1.00 32.53 77 LYS A O 1
ATOM 600 N N . GLN A 1 78 ? 44.734 -24.163 9.832 1.00 31.03 78 GLN A N 1
ATOM 601 C CA . GLN A 1 78 ? 44.909 -25.007 11.025 1.00 31.03 78 GLN A CA 1
ATOM 602 C C . GLN A 1 78 ? 43.619 -25.193 11.842 1.00 31.03 78 GLN A C 1
ATOM 604 O O . GLN A 1 78 ? 43.435 -26.260 12.418 1.00 31.03 78 GLN A O 1
ATOM 609 N N . ASN A 1 79 ? 42.674 -24.245 11.808 1.00 31.83 79 ASN A N 1
ATOM 610 C CA . ASN A 1 79 ? 41.414 -24.368 12.562 1.00 31.83 79 ASN A CA 1
ATOM 611 C C . ASN A 1 79 ? 40.267 -25.039 11.782 1.00 31.83 79 ASN A C 1
ATOM 613 O O . ASN A 1 79 ? 39.323 -25.535 12.389 1.00 31.83 79 ASN A O 1
ATOM 617 N N . ILE A 1 80 ? 40.369 -25.147 10.453 1.00 31.62 80 ILE A N 1
ATOM 618 C CA . ILE A 1 80 ? 39.372 -25.847 9.617 1.00 31.62 80 ILE A CA 1
ATOM 619 C C . ILE A 1 80 ? 39.602 -27.377 9.588 1.00 31.62 80 ILE A C 1
ATOM 621 O O . ILE A 1 80 ? 38.692 -28.134 9.254 1.00 31.62 80 ILE A O 1
ATOM 625 N N . PHE A 1 81 ? 40.771 -27.869 10.017 1.00 26.09 81 PHE A N 1
ATOM 626 C CA . PHE A 1 81 ? 41.090 -29.308 10.034 1.00 26.09 81 PHE A CA 1
ATOM 627 C C . PHE A 1 81 ? 40.706 -30.051 11.332 1.00 26.09 81 PHE A C 1
ATOM 629 O O . PHE A 1 81 ? 40.846 -31.270 11.389 1.00 26.09 81 PHE A O 1
ATOM 636 N N . SER A 1 82 ? 40.179 -29.357 12.349 1.00 26.70 82 SER A N 1
ATOM 637 C CA . SER A 1 82 ? 39.796 -29.953 13.647 1.00 26.70 82 SER A CA 1
ATOM 638 C C . SER A 1 82 ? 38.328 -30.424 13.725 1.00 26.70 82 SER A C 1
ATOM 640 O O . SER A 1 82 ? 37.964 -31.181 14.618 1.00 26.70 82 SER A O 1
ATOM 642 N N . LEU A 1 83 ? 37.464 -30.052 12.770 1.00 28.91 83 LEU A N 1
ATOM 643 C CA . LEU A 1 83 ? 36.018 -30.358 12.824 1.00 28.91 83 LEU A CA 1
ATOM 644 C C . LEU A 1 83 ? 35.547 -31.430 11.825 1.00 28.91 83 LEU A C 1
ATOM 646 O O . LEU A 1 83 ? 34.362 -31.526 11.512 1.00 28.91 83 LEU A O 1
ATOM 650 N N . ARG A 1 84 ? 36.455 -32.279 11.330 1.00 28.70 84 ARG A N 1
ATOM 651 C CA . ARG A 1 84 ? 36.102 -33.455 10.517 1.00 28.70 84 ARG A CA 1
ATOM 652 C C . ARG A 1 84 ? 36.818 -34.712 10.999 1.00 28.70 84 ARG A C 1
ATOM 654 O O . ARG A 1 84 ? 37.749 -35.184 10.360 1.00 28.70 84 ARG A O 1
ATOM 661 N N . SER A 1 85 ? 36.374 -35.262 12.126 1.00 26.34 85 SER A N 1
ATOM 662 C CA . SER A 1 85 ? 36.436 -36.708 12.396 1.00 26.34 85 SER A CA 1
ATOM 663 C C . SER A 1 85 ? 35.678 -37.058 13.679 1.00 26.34 85 SER A C 1
ATOM 665 O O . SER A 1 85 ? 36.184 -36.843 14.770 1.00 26.34 85 SER A O 1
ATOM 667 N N . ALA A 1 86 ? 34.464 -37.597 13.535 1.00 24.05 86 ALA A N 1
ATOM 668 C CA . ALA A 1 86 ? 33.901 -38.636 14.408 1.00 24.05 86 ALA A CA 1
ATOM 669 C C . ALA A 1 86 ? 32.490 -39.013 13.920 1.00 24.05 86 ALA A C 1
ATOM 671 O O . ALA A 1 86 ? 31.483 -38.514 14.413 1.00 24.05 86 ALA A O 1
ATOM 672 N N . GLU A 1 87 ? 32.415 -39.919 12.946 1.00 27.02 87 GLU A N 1
ATOM 673 C CA . GLU A 1 87 ? 31.282 -40.842 12.862 1.00 27.02 87 GLU A CA 1
ATOM 674 C C . GLU A 1 87 ? 31.456 -41.884 13.970 1.00 27.02 87 GLU A C 1
ATOM 676 O O . GLU A 1 87 ? 32.482 -42.551 13.974 1.00 27.02 87 GLU A O 1
ATOM 681 N N . TYR A 1 88 ? 30.478 -42.065 14.864 1.00 23.70 88 TYR A N 1
ATOM 682 C CA . TYR A 1 88 ? 30.235 -43.358 15.520 1.00 23.70 88 TYR A CA 1
ATOM 683 C C . TYR A 1 88 ? 28.768 -43.488 15.963 1.00 23.70 88 TYR A C 1
ATOM 685 O O . TYR A 1 88 ? 28.302 -42.831 16.886 1.00 23.70 88 TYR A O 1
ATOM 693 N N . PHE A 1 89 ? 28.070 -44.353 15.225 1.00 24.36 89 PHE A N 1
ATOM 694 C CA . PHE A 1 89 ? 27.033 -45.316 15.606 1.00 24.36 89 PHE A CA 1
ATOM 695 C C . PHE A 1 89 ? 26.237 -45.172 16.919 1.00 24.36 89 PHE A C 1
ATOM 697 O O . PHE A 1 89 ? 26.762 -45.123 18.025 1.00 24.36 89 PHE A O 1
ATOM 704 N N . SER A 1 90 ? 24.924 -45.344 16.733 1.00 26.48 90 SER A N 1
ATOM 705 C CA . SER A 1 90 ? 23.948 -46.024 17.594 1.00 26.48 90 SER A CA 1
ATOM 706 C C . SER A 1 90 ? 24.447 -46.617 18.925 1.00 26.48 90 SER A C 1
ATOM 708 O O . SER A 1 90 ? 25.129 -47.643 18.951 1.00 26.48 90 SER A O 1
ATOM 710 N N . ALA A 1 91 ? 23.907 -46.107 20.030 1.00 23.03 91 ALA A N 1
ATOM 711 C CA . ALA A 1 91 ? 23.683 -46.901 21.232 1.00 23.03 91 ALA A CA 1
ATOM 712 C C . ALA A 1 91 ? 22.480 -46.346 22.000 1.00 23.03 91 ALA A C 1
ATOM 714 O O . ALA A 1 91 ? 22.561 -45.357 22.723 1.00 23.03 91 ALA A O 1
ATOM 715 N N . ALA A 1 92 ? 21.345 -47.027 21.861 1.00 29.80 92 ALA A N 1
ATOM 716 C CA . ALA A 1 92 ? 20.264 -46.938 22.822 1.00 29.80 92 ALA A CA 1
ATOM 717 C C . ALA A 1 92 ? 20.771 -47.402 24.197 1.00 29.80 92 ALA A C 1
ATOM 719 O O . ALA A 1 92 ? 21.202 -48.548 24.328 1.00 29.80 92 ALA A O 1
ATOM 720 N N . ARG A 1 93 ? 20.652 -46.558 25.229 1.00 27.19 93 ARG A N 1
ATOM 721 C CA . ARG A 1 93 ? 20.476 -46.982 26.628 1.00 27.19 93 ARG A CA 1
ATOM 722 C C . ARG A 1 93 ? 19.878 -45.851 27.471 1.00 27.19 93 ARG A C 1
ATOM 724 O O . ARG A 1 93 ? 20.515 -44.850 27.756 1.00 27.19 93 ARG A O 1
ATOM 731 N N . ARG A 1 94 ? 18.615 -46.088 27.835 1.00 32.41 94 ARG A N 1
ATOM 732 C CA . ARG A 1 94 ? 17.842 -45.604 28.988 1.00 32.41 94 ARG A CA 1
ATOM 733 C C . ARG A 1 94 ? 18.612 -44.732 29.993 1.00 32.41 94 ARG A C 1
ATOM 735 O O . ARG A 1 94 ? 19.349 -45.264 30.814 1.00 32.41 94 ARG A O 1
ATOM 742 N N . CYS A 1 95 ? 18.249 -43.454 30.041 1.00 26.20 95 CYS A N 1
ATOM 743 C CA . CYS A 1 95 ? 18.105 -42.722 31.295 1.00 26.20 95 CYS A CA 1
ATOM 744 C C . CYS A 1 95 ? 16.645 -42.279 31.392 1.00 26.20 95 CYS A C 1
ATOM 746 O O . CYS A 1 95 ? 16.184 -41.435 30.629 1.00 26.20 95 CYS A O 1
ATOM 748 N N . VAL A 1 96 ? 15.899 -42.915 32.296 1.00 30.78 96 VAL A N 1
ATOM 749 C CA . VAL A 1 96 ? 14.555 -42.484 32.679 1.00 30.78 96 VAL A CA 1
ATOM 750 C C . VAL A 1 96 ? 14.738 -41.301 33.621 1.00 30.78 96 VAL A C 1
ATOM 752 O O . VAL A 1 96 ? 14.880 -41.473 34.826 1.00 30.78 96 VAL A O 1
ATOM 755 N N . HIS A 1 97 ? 14.761 -40.102 33.054 1.00 30.52 97 HIS A N 1
ATOM 756 C CA . HIS A 1 97 ? 14.341 -38.910 33.769 1.00 30.52 97 HIS A CA 1
ATOM 757 C C . HIS A 1 97 ? 12.979 -38.537 33.205 1.00 30.52 97 HIS A C 1
ATOM 759 O O . HIS A 1 97 ? 12.851 -38.156 32.044 1.00 30.52 97 HIS A O 1
ATOM 765 N N . THR A 1 98 ? 11.947 -38.713 34.023 1.00 31.70 98 THR A N 1
ATOM 766 C CA . THR A 1 98 ? 10.609 -38.173 33.797 1.00 31.70 98 THR A CA 1
ATOM 767 C C . THR A 1 98 ? 10.683 -36.652 33.888 1.00 31.70 98 THR A C 1
ATOM 769 O O . THR A 1 98 ? 10.328 -36.062 34.901 1.00 31.70 98 THR A O 1
ATOM 772 N N . SER A 1 99 ? 11.199 -36.023 32.837 1.00 34.06 99 SER A N 1
ATOM 773 C CA . SER A 1 99 ? 10.814 -34.670 32.478 1.00 34.06 99 SER A CA 1
ATOM 774 C C . SER A 1 99 ? 9.696 -34.848 31.467 1.00 34.06 99 SER A C 1
ATOM 776 O O . SER A 1 99 ? 9.925 -35.325 30.355 1.00 34.06 99 SER A O 1
ATOM 778 N N . THR A 1 100 ? 8.460 -34.599 31.888 1.00 34.69 100 THR A N 1
ATOM 779 C CA . THR A 1 100 ? 7.346 -34.430 30.958 1.00 34.69 100 THR A CA 1
ATOM 780 C C . THR A 1 100 ? 7.748 -33.327 29.991 1.00 34.69 100 THR A C 1
ATOM 782 O O . THR A 1 100 ? 7.718 -32.153 30.357 1.00 34.69 100 THR A O 1
ATOM 785 N N . ALA A 1 101 ? 8.167 -33.706 28.780 1.00 42.84 101 ALA A N 1
ATOM 786 C CA . ALA A 1 101 ? 8.238 -32.773 27.669 1.00 42.84 101 ALA A CA 1
ATOM 787 C C . ALA A 1 101 ? 6.884 -32.049 27.628 1.00 42.84 101 ALA A C 1
ATOM 789 O O . ALA A 1 101 ? 5.856 -32.733 27.724 1.00 42.84 101 ALA A O 1
ATOM 790 N N . PRO A 1 102 ? 6.855 -30.706 27.588 1.00 47.03 102 PRO A N 1
ATOM 791 C CA . PRO A 1 102 ? 5.594 -29.990 27.530 1.00 47.03 102 PRO A CA 1
ATOM 792 C C . PRO A 1 102 ? 4.822 -30.549 26.337 1.00 47.03 102 PRO A C 1
ATOM 794 O O . PRO A 1 102 ? 5.346 -30.599 25.224 1.00 47.03 102 PRO A O 1
ATOM 797 N N . LEU A 1 103 ? 3.619 -31.070 26.592 1.00 53.59 103 LEU A N 1
ATOM 798 C CA . LEU A 1 103 ? 2.712 -31.516 25.541 1.00 53.59 103 LEU A CA 1
ATOM 799 C C . LEU A 1 103 ? 2.491 -30.308 24.633 1.00 53.59 103 LEU A C 1
ATOM 801 O O . LEU A 1 103 ? 1.794 -29.373 25.024 1.00 53.59 103 LEU A O 1
ATOM 805 N N . ILE A 1 104 ? 3.136 -30.298 23.464 1.00 64.81 104 ILE A N 1
ATOM 806 C CA . ILE A 1 104 ? 2.933 -29.248 22.472 1.00 64.81 104 ILE A CA 1
ATOM 807 C C . ILE A 1 104 ? 1.483 -29.399 22.026 1.00 64.81 104 ILE A C 1
ATOM 809 O O . ILE A 1 104 ? 1.126 -30.357 21.338 1.00 64.81 104 ILE A O 1
ATOM 813 N N . ARG A 1 105 ? 0.629 -28.512 22.536 1.00 79.12 105 ARG A N 1
ATOM 814 C CA . ARG A 1 105 ? -0.802 -28.526 22.263 1.00 79.12 105 ARG A CA 1
ATOM 815 C C . ARG A 1 105 ? -0.989 -28.275 20.772 1.00 79.12 105 ARG A C 1
ATOM 817 O O . ARG A 1 105 ? -0.425 -27.329 20.235 1.00 79.12 105 ARG A O 1
ATOM 824 N N . GLU A 1 106 ? -1.766 -29.132 20.123 1.00 85.56 106 GLU A N 1
ATOM 825 C CA . GLU A 1 106 ? -2.183 -28.915 18.741 1.00 85.56 106 GLU A CA 1
ATOM 826 C C . GLU A 1 106 ? -2.979 -27.608 18.653 1.00 85.56 106 GLU A C 1
ATOM 828 O O . GLU A 1 106 ? -3.983 -27.423 19.360 1.00 85.56 106 GLU A O 1
ATOM 833 N N . THR A 1 107 ? -2.513 -26.716 17.789 1.00 90.56 107 THR A N 1
ATOM 834 C CA . THR A 1 107 ? -3.134 -25.432 17.472 1.00 90.56 107 THR A CA 1
ATOM 835 C C . THR A 1 107 ? -3.764 -25.504 16.079 1.00 90.56 107 THR A C 1
ATOM 837 O O . THR A 1 107 ? -3.693 -26.528 15.401 1.00 90.56 107 THR A O 1
ATOM 840 N N . GLY A 1 108 ? -4.471 -24.455 15.666 1.00 92.75 108 GLY A N 1
ATOM 841 C CA . GLY A 1 108 ? -4.797 -24.245 14.254 1.00 92.75 108 GLY A CA 1
ATOM 842 C C . GLY A 1 108 ? -3.855 -23.226 13.623 1.00 92.75 108 GLY A C 1
ATOM 843 O O . GLY A 1 108 ? -2.907 -22.773 14.276 1.00 92.75 108 GLY A O 1
ATOM 844 N N . LEU A 1 109 ? -4.132 -22.847 12.371 1.00 93.69 109 LEU A N 1
ATOM 845 C CA . LEU A 1 109 ? -3.301 -21.892 11.634 1.00 93.69 109 LEU A CA 1
ATOM 846 C C . LEU A 1 109 ? -3.021 -20.635 12.465 1.00 93.69 109 LEU A C 1
ATOM 848 O O . LEU A 1 109 ? -3.914 -20.090 13.119 1.00 93.69 109 LEU A O 1
ATOM 852 N N . TYR A 1 110 ? -1.764 -20.192 12.437 1.00 92.94 110 TYR A N 1
ATOM 853 C CA . TYR A 1 110 ? -1.264 -19.012 13.154 1.00 92.94 110 TYR A CA 1
ATOM 854 C C . TYR A 1 110 ? -1.386 -19.098 14.685 1.00 92.94 110 TYR A C 1
ATOM 856 O O . TYR A 1 110 ? -1.234 -18.098 15.381 1.00 92.94 110 TYR A O 1
ATOM 864 N N . GLY A 1 111 ? -1.670 -20.286 15.224 1.00 91.56 111 GLY A N 1
ATOM 865 C CA . GLY A 1 111 ? -1.907 -20.502 16.648 1.00 91.56 111 GLY A CA 1
ATOM 866 C C . GLY A 1 111 ? -3.376 -20.374 17.061 1.00 91.56 111 GLY A C 1
ATOM 867 O O . GLY A 1 111 ? -3.688 -20.590 18.232 1.00 91.56 111 GLY A O 1
ATOM 868 N N . PHE A 1 112 ? -4.295 -20.077 16.136 1.00 94.12 112 PHE A N 1
ATOM 869 C CA . PHE A 1 112 ? -5.716 -19.932 16.450 1.00 94.12 112 PHE A CA 1
ATOM 870 C C . PHE A 1 112 ? -6.420 -21.285 16.524 1.00 94.12 112 PHE A C 1
ATOM 872 O O . PHE A 1 112 ? -6.476 -22.027 15.546 1.00 94.12 112 PHE A O 1
ATOM 879 N N . ASP A 1 113 ? -7.032 -21.592 17.669 1.00 93.06 113 ASP A N 1
ATOM 880 C CA . ASP A 1 113 ? -7.740 -22.860 17.889 1.00 93.06 113 ASP A CA 1
ATOM 881 C C . ASP A 1 113 ? -8.908 -23.078 16.901 1.00 93.06 113 ASP A C 1
ATOM 883 O O . ASP A 1 113 ? -9.174 -24.216 16.507 1.00 93.06 113 ASP A O 1
ATOM 887 N N . HIS A 1 114 ? -9.582 -22.008 16.455 1.00 94.75 114 HIS A N 1
ATOM 888 C CA . HIS A 1 114 ? -10.640 -22.076 15.438 1.00 94.75 114 HIS A CA 1
ATOM 889 C C . HIS A 1 114 ? -10.130 -22.630 14.108 1.00 94.75 114 HIS A C 1
ATOM 891 O O . HIS A 1 114 ? -10.825 -23.414 13.461 1.00 94.75 114 HIS A O 1
ATOM 897 N N . LEU A 1 115 ? -8.907 -22.266 13.714 1.00 95.81 115 LEU A N 1
ATOM 898 C CA . LEU A 1 115 ? -8.342 -22.524 12.388 1.00 95.81 115 LEU A CA 1
ATOM 899 C C . LEU A 1 115 ? -7.672 -23.899 12.271 1.00 95.81 115 LEU A C 1
ATOM 901 O O . LEU A 1 115 ? -6.744 -24.092 11.489 1.00 95.81 115 LEU A O 1
ATOM 905 N N . LYS A 1 116 ? -8.168 -24.882 13.027 1.00 95.00 116 LYS A N 1
ATOM 906 C CA . LYS A 1 116 ? -7.850 -26.309 12.835 1.00 95.00 116 LYS A CA 1
ATOM 907 C C . LYS A 1 116 ? -8.464 -26.875 11.555 1.00 95.00 116 LYS A C 1
ATOM 909 O O . LYS A 1 116 ? -8.053 -27.923 11.073 1.00 95.00 116 LYS A O 1
ATOM 914 N N . THR A 1 117 ? -9.475 -26.193 11.017 1.00 95.62 117 THR A N 1
ATOM 915 C CA . THR A 1 117 ? -10.138 -26.534 9.752 1.00 95.62 117 THR A CA 1
ATOM 916 C C . THR A 1 117 ? -10.462 -25.255 8.974 1.00 95.62 117 THR A C 1
ATOM 918 O O . THR A 1 117 ? -10.670 -24.222 9.617 1.00 95.62 117 THR A O 1
ATOM 921 N N . PRO A 1 118 ? -10.606 -25.305 7.634 1.00 96.44 118 PRO A N 1
ATOM 922 C CA . PRO A 1 118 ? -10.966 -24.139 6.818 1.00 96.44 118 PRO A CA 1
ATOM 923 C C . PRO A 1 118 ? -12.242 -23.436 7.294 1.00 96.44 118 PRO A C 1
ATOM 925 O O . PRO A 1 118 ? -12.281 -22.221 7.470 1.00 96.44 118 PRO A O 1
ATOM 928 N N . ARG A 1 119 ? -13.284 -24.216 7.610 1.00 96.75 119 ARG A N 1
ATOM 929 C CA . ARG A 1 119 ? -14.574 -23.702 8.105 1.00 96.75 119 ARG A CA 1
ATOM 930 C C . ARG A 1 119 ? -14.485 -23.042 9.483 1.00 96.75 119 ARG A C 1
ATOM 932 O O . ARG A 1 119 ? -15.445 -22.408 9.916 1.00 96.75 119 ARG A O 1
ATOM 939 N N . GLY A 1 120 ? -13.351 -23.180 10.168 1.00 97.00 120 GLY A N 1
ATOM 940 C CA . GLY A 1 120 ? -13.039 -22.474 11.404 1.00 97.00 120 GLY A CA 1
ATOM 941 C C . GLY A 1 120 ? -13.162 -20.960 11.277 1.00 97.00 120 GLY A C 1
ATOM 942 O O . GLY A 1 120 ? -13.655 -20.317 12.201 1.00 97.00 120 GLY A O 1
ATOM 943 N N . PHE A 1 121 ? -12.823 -20.413 10.106 1.00 98.12 121 PHE A N 1
ATOM 944 C CA . PHE A 1 121 ? -12.974 -18.991 9.805 1.00 98.12 121 PHE A CA 1
ATOM 945 C C . PHE A 1 121 ? -14.413 -18.489 9.985 1.00 98.12 121 PHE A C 1
ATOM 947 O O . PHE A 1 121 ? -14.613 -17.391 10.491 1.00 98.12 121 PHE A O 1
ATOM 954 N N . GLN A 1 122 ? -15.425 -19.294 9.640 1.00 97.12 122 GLN A N 1
ATOM 955 C CA . GLN A 1 122 ? -16.829 -18.894 9.801 1.00 97.12 122 GLN A CA 1
ATOM 956 C C . GLN A 1 122 ? -17.176 -18.661 11.274 1.00 97.12 122 GLN A C 1
ATOM 958 O O . GLN A 1 122 ? -17.758 -17.633 11.607 1.00 97.12 122 GLN A O 1
ATOM 963 N N . ARG A 1 123 ? -16.750 -19.580 12.152 1.00 96.94 123 ARG A N 1
ATOM 964 C CA . ARG A 1 123 ? -16.962 -19.457 13.602 1.00 96.94 123 ARG A CA 1
ATOM 965 C C . ARG A 1 123 ? -16.170 -18.298 14.189 1.00 96.94 123 ARG A C 1
ATOM 967 O O . ARG A 1 123 ? -16.683 -17.573 15.021 1.00 96.94 123 ARG A O 1
ATOM 974 N N . MET A 1 124 ? -14.936 -18.108 13.730 1.00 97.38 124 MET A N 1
ATOM 975 C CA . MET A 1 124 ? -14.092 -17.000 14.172 1.00 97.38 124 MET A CA 1
ATOM 976 C C . MET A 1 124 ? -14.738 -15.640 13.850 1.00 97.38 124 MET A C 1
ATOM 978 O O . MET A 1 124 ? -14.718 -14.738 14.681 1.00 97.38 124 MET A O 1
ATOM 982 N N . VAL A 1 125 ? -15.373 -15.514 12.675 1.00 98.44 125 VAL A N 1
ATOM 983 C CA . VAL A 1 125 ? -16.177 -14.338 12.302 1.00 98.44 125 VAL A CA 1
ATOM 984 C C . VAL A 1 125 ? -17.421 -14.205 13.185 1.00 98.44 125 VAL A C 1
ATOM 986 O O . VAL A 1 125 ? -17.712 -13.102 13.638 1.00 98.44 125 VAL A O 1
ATOM 989 N N . ASP A 1 126 ? -18.161 -15.297 13.413 1.00 98.25 126 ASP A N 1
ATOM 990 C CA . ASP A 1 126 ? -19.359 -15.292 14.267 1.00 98.25 126 ASP A CA 1
ATOM 991 C C . ASP A 1 126 ? -19.033 -14.786 15.678 1.00 98.25 126 ASP A C 1
ATOM 993 O O . ASP A 1 126 ? -19.664 -13.836 16.143 1.00 98.25 126 ASP A O 1
ATOM 997 N N . ASP A 1 127 ? -18.002 -15.356 16.306 1.00 97.94 127 ASP A N 1
ATOM 998 C CA . ASP A 1 127 ? -17.560 -15.007 17.658 1.00 97.94 127 ASP A CA 1
ATOM 999 C C . ASP A 1 127 ? -17.098 -13.542 17.737 1.00 97.94 127 ASP A C 1
ATOM 1001 O O . ASP A 1 127 ? -17.436 -12.827 18.683 1.00 97.94 127 ASP A O 1
ATOM 1005 N N . ALA A 1 128 ? -16.355 -13.066 16.728 1.00 98.12 128 ALA A N 1
ATOM 1006 C CA . ALA A 1 128 ? -15.919 -11.674 16.662 1.00 98.12 128 ALA A CA 1
ATOM 1007 C C . ALA A 1 128 ? -17.113 -10.712 16.555 1.00 98.12 128 ALA A C 1
ATOM 1009 O O . ALA A 1 128 ? -17.193 -9.748 17.313 1.00 98.12 128 ALA A O 1
ATOM 1010 N N . ILE A 1 129 ? -18.075 -10.993 15.669 1.00 98.44 129 ILE A N 1
ATOM 1011 C CA . ILE A 1 129 ? -19.279 -10.166 15.496 1.00 98.44 129 ILE A CA 1
ATOM 1012 C C . ILE A 1 129 ? -20.145 -10.182 16.761 1.00 98.44 129 ILE A C 1
ATOM 1014 O O . ILE A 1 129 ? -20.657 -9.137 17.168 1.00 98.44 129 ILE A O 1
ATOM 1018 N N . GLU A 1 130 ? -20.336 -11.345 17.387 1.00 98.44 130 GLU A N 1
ATOM 1019 C CA . GLU A 1 130 ? -21.095 -11.467 18.632 1.00 98.44 130 GLU A CA 1
ATOM 1020 C C . GLU A 1 130 ? -20.452 -10.628 19.739 1.00 98.44 130 GLU A C 1
ATOM 1022 O O . GLU A 1 130 ? -21.110 -9.743 20.297 1.00 98.44 130 GLU A O 1
ATOM 1027 N N . ARG A 1 131 ? -19.146 -10.816 19.974 1.00 97.94 131 ARG A N 1
ATOM 1028 C CA . ARG A 1 131 ? -18.395 -10.068 20.985 1.00 97.94 131 ARG A CA 1
ATOM 1029 C C . ARG A 1 131 ? -18.426 -8.564 20.728 1.00 97.94 131 ARG A C 1
ATOM 1031 O O . ARG A 1 131 ? -18.683 -7.782 21.645 1.00 97.94 131 ARG A O 1
ATOM 1038 N N . SER A 1 132 ? -18.195 -8.142 19.489 1.00 98.25 132 SER A N 1
ATOM 1039 C CA . SER A 1 132 ? -18.244 -6.728 19.128 1.00 98.25 132 SER A CA 1
ATOM 1040 C C . SER A 1 132 ? -19.644 -6.146 19.331 1.00 98.25 132 SER A C 1
ATOM 1042 O O . SER A 1 132 ? -19.767 -5.045 19.858 1.00 98.25 132 SER A O 1
ATOM 1044 N N . ASN A 1 133 ? -20.718 -6.879 19.021 1.00 98.31 133 ASN A N 1
ATOM 1045 C CA . ASN A 1 133 ? -22.086 -6.406 19.245 1.00 98.31 133 ASN A CA 1
ATOM 1046 C C . ASN A 1 133 ? -22.440 -6.250 20.730 1.00 98.31 133 ASN A C 1
ATOM 1048 O O . ASN A 1 133 ? -23.196 -5.341 21.082 1.00 98.31 133 ASN A O 1
ATOM 1052 N N . GLU A 1 134 ? -21.920 -7.105 21.612 1.00 98.38 134 GLU A N 1
ATOM 1053 C CA . GLU A 1 134 ? -22.042 -6.913 23.063 1.00 98.38 134 GLU A CA 1
ATOM 1054 C C . GLU A 1 134 ? -21.371 -5.612 23.512 1.00 98.38 134 GLU A C 1
ATOM 1056 O O . GLU A 1 134 ? -21.972 -4.823 24.244 1.00 98.38 134 GLU A O 1
ATOM 1061 N N . LEU A 1 135 ? -20.152 -5.361 23.030 1.00 98.31 135 LEU A N 1
ATOM 1062 C CA . LEU A 1 135 ? -19.390 -4.155 23.346 1.00 98.31 135 LEU A CA 1
ATOM 1063 C C . LEU A 1 135 ? -20.057 -2.897 22.780 1.00 98.31 135 LEU A C 1
ATOM 1065 O O . LEU A 1 135 ? -20.164 -1.899 23.486 1.00 98.31 135 LEU A O 1
ATOM 1069 N N . VAL A 1 136 ? -20.602 -2.952 21.562 1.00 98.19 136 VAL A N 1
ATOM 1070 C CA . VAL A 1 136 ? -21.393 -1.858 20.975 1.00 98.19 136 VAL A CA 1
ATOM 1071 C C . VAL A 1 136 ? -22.616 -1.545 21.843 1.00 98.19 136 VAL A C 1
ATOM 1073 O O . VAL A 1 136 ? -22.889 -0.377 22.116 1.00 98.19 136 VAL A O 1
ATOM 1076 N N . LYS A 1 137 ? -23.341 -2.565 22.325 1.00 98.19 137 LYS A N 1
ATOM 1077 C CA . LYS A 1 137 ? -24.480 -2.370 23.243 1.00 98.19 137 LYS A CA 1
ATOM 1078 C C . LYS A 1 137 ? -24.046 -1.751 24.571 1.00 98.19 137 LYS A C 1
ATOM 1080 O O . LYS A 1 137 ? -24.752 -0.893 25.093 1.00 98.19 137 LYS A O 1
ATOM 1085 N N . TYR A 1 138 ? -22.903 -2.169 25.109 1.00 98.31 138 TYR A N 1
ATOM 1086 C CA . TYR A 1 138 ? -22.337 -1.589 26.324 1.00 98.31 138 TYR A CA 1
ATOM 1087 C C . TYR A 1 138 ? -21.954 -0.112 26.123 1.00 98.31 138 TYR A C 1
ATOM 1089 O O . TYR A 1 138 ? -22.370 0.738 26.909 1.00 98.31 138 TYR A O 1
ATOM 1097 N N . ILE A 1 139 ? -21.268 0.216 25.022 1.00 98.12 139 ILE A N 1
ATOM 1098 C CA . ILE A 1 139 ? -20.904 1.592 24.647 1.00 98.12 139 ILE A CA 1
ATOM 1099 C C . ILE A 1 139 ? -22.150 2.463 24.436 1.00 98.12 139 ILE A C 1
ATOM 1101 O O . ILE A 1 139 ? -22.150 3.630 24.822 1.00 98.12 139 ILE A O 1
ATOM 1105 N N . ALA A 1 140 ? -23.240 1.910 23.893 1.00 97.31 140 ALA A N 1
ATOM 1106 C CA . ALA A 1 140 ? -24.504 2.632 23.727 1.00 97.31 140 ALA A CA 1
ATOM 1107 C C . ALA A 1 140 ? -25.119 3.103 25.060 1.00 97.31 140 ALA A C 1
ATOM 1109 O O . ALA A 1 140 ? -25.893 4.060 25.069 1.00 97.31 140 ALA A O 1
ATOM 1110 N N . GLY A 1 141 ? -24.746 2.480 26.184 1.00 97.31 141 GLY A N 1
ATOM 1111 C CA . GLY A 1 141 ? -25.069 2.951 27.533 1.00 97.31 141 GLY A CA 1
ATOM 1112 C C . GLY A 1 141 ? -24.279 4.187 27.985 1.00 97.31 141 GLY A C 1
ATOM 1113 O O . GLY A 1 141 ? -24.545 4.698 29.069 1.00 97.31 141 GLY A O 1
ATOM 1114 N N . MET A 1 142 ? -23.334 4.674 27.172 1.00 96.44 142 MET A N 1
ATOM 1115 C CA . MET A 1 142 ? -22.454 5.820 27.432 1.00 96.44 142 MET A CA 1
ATOM 1116 C C . MET A 1 142 ? -21.673 5.717 28.762 1.00 96.44 142 MET A C 1
ATOM 1118 O O . MET A 1 142 ? -21.785 6.619 29.601 1.00 96.44 142 MET A O 1
ATOM 1122 N N . PRO A 1 143 ? -20.867 4.649 28.967 1.00 96.62 143 PRO A N 1
ATOM 1123 C CA . PRO A 1 143 ? -20.029 4.478 30.161 1.00 96.62 143 PRO A CA 1
ATOM 1124 C C . PRO A 1 143 ? -18.920 5.546 30.241 1.00 96.62 143 PRO A C 1
ATOM 1126 O O . PRO A 1 143 ? -18.896 6.493 29.450 1.00 96.62 143 PRO A O 1
ATOM 1129 N N . SER A 1 144 ? -18.010 5.469 31.218 1.00 96.38 144 SER A N 1
ATOM 1130 C CA . SER A 1 144 ? -16.930 6.464 31.351 1.00 96.38 144 SER A CA 1
ATOM 1131 C C . SER A 1 144 ? -15.986 6.464 30.137 1.00 96.38 144 SER A C 1
ATOM 1133 O O . SER A 1 144 ? -15.832 5.443 29.469 1.00 96.38 144 SER A O 1
ATOM 1135 N N . GLY A 1 145 ? -15.331 7.596 29.842 1.00 95.69 145 GLY A N 1
ATOM 1136 C CA . GLY A 1 145 ? -14.356 7.692 28.746 1.00 95.69 145 GLY A CA 1
ATOM 1137 C C . GLY A 1 145 ? -13.334 6.541 28.690 1.00 95.69 145 GLY A C 1
ATOM 1138 O O . GLY A 1 145 ? -13.206 5.922 27.633 1.00 95.69 145 GLY A O 1
ATOM 1139 N N . PRO A 1 146 ? -12.659 6.173 29.800 1.00 96.62 146 PRO A N 1
ATOM 1140 C CA . PRO A 1 146 ? -11.737 5.033 29.822 1.00 96.62 146 PRO A CA 1
ATOM 1141 C C . PRO A 1 146 ? -12.388 3.698 29.436 1.00 96.62 146 PRO A C 1
ATOM 1143 O O . PRO A 1 146 ? -11.788 2.903 28.713 1.00 96.62 146 PRO A O 1
ATOM 1146 N N . GLU A 1 147 ? -13.622 3.452 29.884 1.00 97.44 147 GLU A N 1
ATOM 1147 C CA . GLU A 1 147 ? -14.376 2.242 29.536 1.00 97.44 147 GLU A CA 1
ATOM 1148 C C . GLU A 1 147 ? -14.756 2.218 28.051 1.00 97.44 147 GLU A C 1
ATOM 1150 O O . GLU A 1 147 ? -14.671 1.164 27.423 1.00 97.44 147 GLU A O 1
ATOM 1155 N N . ILE A 1 148 ? -15.119 3.370 27.472 1.00 97.94 148 ILE A N 1
ATOM 1156 C CA . ILE A 1 148 ? -15.397 3.496 26.035 1.00 97.94 148 ILE A CA 1
ATOM 1157 C C . ILE A 1 148 ? -14.147 3.149 25.224 1.00 97.94 148 ILE A C 1
ATOM 1159 O O . ILE A 1 148 ? -14.226 2.320 24.322 1.00 97.94 148 ILE A O 1
ATOM 1163 N N . ILE A 1 149 ? -12.993 3.744 25.544 1.00 97.00 149 ILE A N 1
ATOM 1164 C CA . ILE A 1 149 ? -11.750 3.503 24.793 1.00 97.00 149 ILE A CA 1
ATOM 1165 C C . ILE A 1 149 ? -11.309 2.048 24.906 1.00 97.00 149 ILE A C 1
ATOM 1167 O O . ILE A 1 149 ? -10.958 1.441 23.896 1.00 97.00 149 ILE A O 1
ATOM 1171 N N . LYS A 1 150 ? -11.410 1.455 26.098 1.00 96.50 150 LYS A N 1
ATOM 1172 C CA . LYS A 1 150 ? -11.123 0.032 26.287 1.00 96.50 150 LYS A CA 1
ATOM 1173 C C . LYS A 1 150 ? -12.059 -0.858 25.463 1.00 96.50 150 LYS A C 1
ATOM 1175 O O . LYS A 1 150 ? -11.594 -1.771 24.791 1.00 96.50 150 LYS A O 1
ATOM 1180 N N . ALA A 1 151 ? -13.363 -0.585 25.477 1.00 97.94 151 ALA A N 1
ATOM 1181 C CA . ALA A 1 151 ? -14.332 -1.353 24.699 1.00 97.94 151 ALA A CA 1
ATOM 1182 C C . ALA A 1 151 ? -14.113 -1.198 23.182 1.00 97.94 151 ALA A C 1
ATOM 1184 O O . ALA A 1 151 ? -14.224 -2.178 22.450 1.00 97.94 151 ALA A O 1
ATOM 1185 N N . MET A 1 152 ? -13.755 0.001 22.709 1.00 97.38 152 MET A N 1
ATOM 1186 C CA . MET A 1 152 ? -13.380 0.241 21.310 1.00 97.38 152 MET A CA 1
ATOM 1187 C C . MET A 1 152 ? -12.120 -0.534 20.910 1.00 97.38 152 MET A C 1
ATOM 1189 O O . MET A 1 152 ? -12.056 -1.072 19.805 1.00 97.38 152 MET A O 1
ATOM 1193 N N . ASP A 1 153 ? -11.130 -0.616 21.799 1.00 96.00 153 ASP A N 1
ATOM 1194 C CA . ASP A 1 153 ? -9.917 -1.395 21.556 1.00 96.00 153 ASP A CA 1
ATOM 1195 C C . ASP A 1 153 ? -10.203 -2.903 21.508 1.00 96.00 153 ASP A C 1
ATOM 1197 O O . ASP A 1 153 ? -9.764 -3.581 20.582 1.00 96.00 153 ASP A O 1
ATOM 1201 N N . GLU A 1 154 ? -11.047 -3.415 22.410 1.00 97.50 154 GLU A N 1
ATOM 1202 C CA . GLU A 1 154 ? -11.499 -4.812 22.385 1.00 97.50 154 GLU A CA 1
ATOM 1203 C C . GLU A 1 154 ? -12.305 -5.154 21.118 1.00 97.50 154 GLU A C 1
ATOM 1205 O O . GLU A 1 154 ? -12.118 -6.235 20.553 1.00 97.50 154 GLU A O 1
ATOM 1210 N N . ILE A 1 155 ? -13.168 -4.242 20.639 1.00 97.81 155 ILE A N 1
ATOM 1211 C CA . ILE A 1 155 ? -13.863 -4.395 19.347 1.00 97.81 155 ILE A CA 1
ATOM 1212 C C . ILE A 1 155 ? -12.838 -4.520 18.223 1.00 97.81 155 ILE A C 1
ATOM 1214 O O . ILE A 1 155 ? -12.956 -5.421 17.392 1.00 97.81 155 ILE A O 1
ATOM 1218 N N . SER A 1 156 ? -11.844 -3.630 18.199 1.00 95.94 156 SER A N 1
ATOM 1219 C CA . SER A 1 156 ? -10.826 -3.652 17.157 1.00 95.94 156 SER A CA 1
ATOM 1220 C C . SER A 1 156 ? -10.013 -4.940 17.200 1.00 95.94 156 SER A C 1
ATOM 1222 O O . SER A 1 156 ? -9.878 -5.606 16.183 1.00 95.94 156 SER A O 1
ATOM 1224 N N . ASN A 1 157 ? -9.569 -5.370 18.383 1.00 95.69 157 ASN A N 1
ATOM 1225 C CA . ASN A 1 157 ? -8.838 -6.622 18.544 1.00 95.69 157 ASN A CA 1
ATOM 1226 C C . ASN A 1 157 ? -9.630 -7.830 18.010 1.00 95.69 157 ASN A C 1
ATOM 1228 O O . ASN A 1 157 ? -9.072 -8.652 17.283 1.00 95.69 157 ASN A O 1
ATOM 1232 N N . ALA A 1 158 ? -10.930 -7.923 18.315 1.00 97.00 158 ALA A N 1
ATOM 1233 C CA . ALA A 1 158 ? -11.784 -9.005 17.821 1.00 97.00 158 ALA A CA 1
ATOM 1234 C C . ALA A 1 158 ? -11.904 -9.002 16.286 1.00 97.00 158 ALA A C 1
ATOM 1236 O O . ALA A 1 158 ? -11.790 -10.051 15.651 1.00 97.00 158 ALA A O 1
ATOM 1237 N N . VAL A 1 159 ? -12.094 -7.825 15.687 1.00 96.75 159 VAL A N 1
ATOM 1238 C CA . VAL A 1 159 ? -12.257 -7.664 14.236 1.00 96.75 159 VAL A CA 1
ATOM 1239 C C . VAL A 1 159 ? -10.931 -7.862 13.487 1.00 96.75 159 VAL A C 1
ATOM 1241 O O . VAL A 1 159 ? -10.885 -8.658 12.548 1.00 96.75 159 VAL A O 1
ATOM 1244 N N . CYS A 1 160 ? -9.845 -7.209 13.916 1.00 95.31 160 CYS A N 1
ATOM 1245 C CA . CYS A 1 160 ? -8.512 -7.316 13.308 1.00 95.31 160 CYS A CA 1
ATOM 1246 C C . CYS A 1 160 ? -7.996 -8.752 13.321 1.00 95.31 160 CYS A C 1
ATOM 1248 O O . CYS A 1 160 ? -7.492 -9.229 12.314 1.00 95.31 160 CYS A O 1
ATOM 1250 N N . THR A 1 161 ? -8.204 -9.481 14.421 1.00 95.94 161 THR A N 1
ATOM 1251 C CA . THR A 1 161 ? -7.777 -10.883 14.535 1.00 95.94 161 THR A CA 1
ATOM 1252 C C . THR A 1 161 ? -8.341 -11.747 13.397 1.00 95.94 161 THR A C 1
ATOM 1254 O O . THR A 1 161 ? -7.640 -12.600 12.847 1.00 95.94 161 THR A O 1
ATOM 1257 N N . VAL A 1 162 ? -9.591 -11.509 12.989 1.00 97.56 162 VAL A N 1
ATOM 1258 C CA . VAL A 1 162 ? -10.208 -12.187 11.839 1.00 97.56 162 VAL A CA 1
ATOM 1259 C C . VAL A 1 162 ? -9.672 -11.643 10.516 1.00 97.56 162 VAL A C 1
ATOM 1261 O O . VAL A 1 162 ? -9.337 -12.434 9.637 1.00 97.56 162 VAL A O 1
ATOM 1264 N N . ILE A 1 163 ? -9.604 -10.316 10.363 1.00 95.88 163 ILE A N 1
ATOM 1265 C CA . ILE A 1 163 ? -9.146 -9.663 9.126 1.00 95.88 163 ILE A CA 1
ATOM 1266 C C . ILE A 1 163 ? -7.729 -10.115 8.777 1.00 95.88 163 ILE A C 1
ATOM 1268 O O . ILE A 1 163 ? -7.512 -10.627 7.683 1.00 95.88 163 ILE A O 1
ATOM 1272 N N . ASP A 1 164 ? -6.792 -9.988 9.713 1.00 95.38 164 ASP A N 1
ATOM 1273 C CA . ASP A 1 164 ? -5.370 -10.232 9.480 1.00 95.38 164 ASP A CA 1
ATOM 1274 C C . ASP A 1 164 ? -5.103 -11.711 9.180 1.00 95.38 164 ASP A C 1
ATOM 1276 O O . ASP A 1 164 ? -4.381 -12.047 8.238 1.00 95.38 164 ASP A O 1
ATOM 1280 N N . SER A 1 165 ? -5.735 -12.618 9.936 1.00 96.06 165 SER A N 1
ATOM 1281 C CA . SER A 1 165 ? -5.588 -14.062 9.714 1.00 96.06 165 SER A CA 1
ATOM 1282 C C . SER A 1 165 ? -6.213 -14.517 8.393 1.00 96.06 165 SER A C 1
ATOM 1284 O O . SER A 1 165 ? -5.622 -15.335 7.682 1.00 96.06 165 SER A O 1
ATOM 1286 N N . ALA A 1 166 ? -7.378 -13.977 8.022 1.00 96.94 166 ALA A N 1
ATOM 1287 C CA . ALA A 1 166 ? -8.007 -14.268 6.741 1.00 96.94 166 ALA A CA 1
ATOM 1288 C C . ALA A 1 166 ? -7.180 -13.707 5.576 1.00 96.94 166 ALA A C 1
ATOM 1290 O O . ALA A 1 166 ? -6.952 -14.409 4.590 1.00 96.94 166 ALA A O 1
ATOM 1291 N N . GLU A 1 167 ? -6.692 -12.472 5.688 1.00 94.75 167 GLU A N 1
ATOM 1292 C CA . GLU A 1 167 ? -5.920 -11.821 4.632 1.00 94.75 167 GLU A CA 1
ATOM 1293 C C . GLU A 1 167 ? -4.588 -12.523 4.385 1.00 94.75 167 GLU A C 1
ATOM 1295 O O . GLU A 1 167 ? -4.242 -12.806 3.235 1.00 94.75 167 GLU A O 1
ATOM 1300 N N . LEU A 1 168 ? -3.880 -12.899 5.451 1.00 94.88 168 LEU A N 1
ATOM 1301 C CA . LEU A 1 168 ? -2.670 -13.702 5.336 1.00 94.88 168 LEU A CA 1
ATOM 1302 C C . LEU A 1 168 ? -2.969 -15.049 4.662 1.00 94.88 168 LEU A C 1
ATOM 1304 O O . LEU A 1 168 ? -2.263 -15.446 3.732 1.00 94.88 168 LEU A O 1
ATOM 1308 N N . CYS A 1 169 ? -4.038 -15.737 5.074 1.00 95.75 169 CYS A N 1
ATOM 1309 C CA . CYS A 1 169 ? -4.403 -17.052 4.545 1.00 95.75 169 CYS A CA 1
ATOM 1310 C C . CYS A 1 169 ? -4.692 -17.025 3.040 1.00 95.75 169 CYS A C 1
ATOM 1312 O O . CYS A 1 169 ? -4.168 -17.862 2.302 1.00 95.75 169 CYS A O 1
ATOM 1314 N N . ARG A 1 170 ? -5.441 -16.022 2.567 1.00 94.56 170 ARG A N 1
ATOM 1315 C CA . ARG A 1 170 ? -5.784 -15.840 1.145 1.00 94.56 170 ARG A CA 1
ATOM 1316 C C . ARG A 1 170 ? -4.563 -15.710 0.233 1.00 94.56 170 ARG A C 1
ATOM 1318 O O . ARG A 1 170 ? -4.646 -16.098 -0.929 1.00 94.56 170 ARG A O 1
ATOM 1325 N N . HIS A 1 171 ? -3.457 -15.175 0.746 1.00 90.81 171 HIS A N 1
ATOM 1326 C CA . HIS A 1 171 ? -2.240 -14.927 -0.033 1.00 90.81 171 HIS A CA 1
ATOM 1327 C C . HIS A 1 171 ? -1.178 -16.020 0.101 1.00 90.81 171 HIS A C 1
ATOM 1329 O O . HIS A 1 171 ? -0.288 -16.114 -0.743 1.00 90.81 171 HIS A O 1
ATOM 1335 N N . THR A 1 172 ? -1.230 -16.822 1.166 1.00 91.69 172 THR A N 1
ATOM 1336 C CA . THR A 1 172 ? -0.108 -17.697 1.542 1.00 91.69 172 THR A CA 1
ATOM 1337 C C . THR A 1 172 ? -0.450 -19.176 1.612 1.00 91.69 172 THR A C 1
ATOM 1339 O O . THR A 1 172 ? 0.444 -20.005 1.420 1.00 91.69 172 THR A O 1
ATOM 1342 N N . HIS A 1 173 ? -1.711 -19.532 1.871 1.00 93.81 173 HIS A N 1
ATOM 1343 C CA . HIS A 1 173 ? -2.081 -20.917 2.124 1.00 93.81 173 HIS A CA 1
ATOM 1344 C C . HIS A 1 173 ? -2.169 -21.726 0.813 1.00 93.81 173 HIS A C 1
ATOM 1346 O O . HIS A 1 173 ? -2.869 -21.313 -0.112 1.00 93.81 173 HIS A O 1
ATOM 1352 N N . PRO A 1 174 ? -1.501 -22.893 0.704 1.00 91.81 174 PRO A N 1
ATOM 1353 C CA . PRO A 1 174 ? -1.474 -23.678 -0.535 1.00 91.81 174 PRO A CA 1
ATOM 1354 C C . PRO A 1 174 ? -2.781 -24.436 -0.814 1.00 91.81 174 PRO A C 1
ATOM 1356 O O . PRO A 1 174 ? -3.080 -24.764 -1.962 1.00 91.81 174 PRO A O 1
ATOM 1359 N N . ASP A 1 175 ? -3.549 -24.756 0.229 1.00 94.06 175 ASP A N 1
ATOM 1360 C CA . ASP A 1 175 ? -4.871 -25.371 0.089 1.00 94.06 175 ASP A CA 1
ATOM 1361 C C . ASP A 1 175 ? -5.926 -24.323 -0.282 1.00 94.06 175 ASP A C 1
ATOM 1363 O O . ASP A 1 175 ? -6.120 -23.334 0.434 1.00 94.06 175 ASP A O 1
ATOM 1367 N N . ARG A 1 176 ? -6.640 -24.586 -1.380 1.00 94.00 176 ARG A N 1
ATOM 1368 C CA . ARG A 1 176 ? -7.696 -23.716 -1.899 1.00 94.00 176 ARG A CA 1
ATOM 1369 C C . ARG A 1 176 ? -8.898 -23.629 -0.968 1.00 94.00 176 ARG A C 1
ATOM 1371 O O . ARG A 1 176 ? -9.510 -22.571 -0.930 1.00 94.00 176 ARG A O 1
ATOM 1378 N N . GLU A 1 177 ? -9.231 -24.678 -0.212 1.00 96.88 177 GLU A N 1
ATOM 1379 C CA . GLU A 1 177 ? -10.388 -24.622 0.695 1.00 96.88 177 GLU A CA 1
ATOM 1380 C C . GLU A 1 177 ? -10.153 -23.590 1.807 1.00 96.88 177 GLU A C 1
ATOM 1382 O O . GLU A 1 177 ? -11.032 -22.783 2.105 1.00 96.88 177 GLU A O 1
ATOM 1387 N N . PHE A 1 178 ? -8.938 -23.545 2.361 1.00 96.50 178 PHE A N 1
ATOM 1388 C CA . PHE A 1 178 ? -8.536 -22.512 3.318 1.00 96.50 178 PHE A CA 1
ATOM 1389 C C . PHE A 1 178 ? -8.602 -21.108 2.708 1.00 96.50 178 PHE A C 1
ATOM 1391 O O . PHE A 1 178 ? -9.214 -20.222 3.302 1.00 96.50 178 PHE A O 1
ATOM 1398 N N . ALA A 1 179 ? -8.048 -20.908 1.508 1.00 95.50 179 ALA A N 1
ATOM 1399 C CA . ALA A 1 179 ? -8.078 -19.607 0.836 1.00 95.50 179 ALA A CA 1
ATOM 1400 C C . ALA A 1 179 ? -9.510 -19.138 0.494 1.00 95.50 179 ALA A C 1
ATOM 1402 O O . ALA A 1 179 ? -9.831 -17.950 0.601 1.00 95.50 179 ALA A O 1
ATOM 1403 N N . GLU A 1 180 ? -10.394 -20.058 0.100 1.00 97.19 180 GLU A N 1
ATOM 1404 C CA . GLU A 1 180 ? -11.801 -19.775 -0.201 1.00 97.19 180 GLU A CA 1
ATOM 1405 C C . GLU A 1 180 ? -12.606 -19.431 1.059 1.00 97.19 180 GLU A C 1
ATOM 1407 O O . GLU A 1 180 ? -13.351 -18.448 1.058 1.00 97.19 180 GLU A O 1
ATOM 1412 N N . GLU A 1 181 ? -12.451 -20.189 2.148 1.00 98.06 181 GLU A N 1
ATOM 1413 C CA . GLU A 1 181 ? -13.118 -19.888 3.422 1.00 98.06 181 GLU A CA 1
ATOM 1414 C C . GLU A 1 181 ? -12.594 -18.588 4.048 1.00 98.06 181 GLU A C 1
ATOM 1416 O O . GLU A 1 181 ? -13.391 -17.772 4.514 1.00 98.06 181 GLU A O 1
ATOM 1421 N N . ALA A 1 182 ? -11.287 -18.325 3.961 1.00 97.62 182 ALA A N 1
ATOM 1422 C CA . ALA A 1 182 ? -10.696 -17.053 4.365 1.00 97.62 182 ALA A CA 1
ATOM 1423 C C . ALA A 1 182 ? -11.227 -15.876 3.525 1.00 97.62 182 ALA A C 1
ATOM 1425 O O . ALA A 1 182 ? -11.521 -14.809 4.059 1.00 97.62 182 ALA A O 1
ATOM 1426 N N . SER A 1 183 ? -11.441 -16.066 2.217 1.00 96.75 183 SER A N 1
ATOM 1427 C CA . SER A 1 183 ? -12.060 -15.050 1.350 1.00 96.75 183 SER A CA 1
ATOM 1428 C C . SER A 1 183 ? -13.501 -14.736 1.759 1.00 96.75 183 SER A C 1
ATOM 1430 O O . SER A 1 183 ? -13.881 -13.568 1.822 1.00 96.75 183 SER A O 1
ATOM 1432 N N . LYS A 1 184 ? -14.302 -15.756 2.095 1.00 97.81 184 LYS A N 1
ATOM 1433 C CA . LYS A 1 184 ? -15.670 -15.562 2.615 1.00 97.81 184 LYS A CA 1
ATOM 1434 C C . LYS A 1 184 ? -15.664 -14.830 3.956 1.00 97.81 184 LYS A C 1
ATOM 1436 O O . LYS A 1 184 ? -16.478 -13.931 4.158 1.00 97.81 184 LYS A O 1
ATOM 1441 N N . ALA A 1 185 ? -14.749 -15.195 4.852 1.00 97.75 185 ALA A N 1
ATOM 1442 C CA . ALA A 1 185 ? -14.593 -14.533 6.141 1.00 97.75 185 ALA A CA 1
ATOM 1443 C C . ALA A 1 185 ? -14.174 -13.069 5.994 1.00 97.75 185 ALA A C 1
ATOM 1445 O O . ALA A 1 185 ? -14.811 -12.212 6.599 1.00 97.75 185 ALA A O 1
ATOM 1446 N N . SER A 1 186 ? -13.193 -12.783 5.130 1.00 96.12 186 SER A N 1
ATOM 1447 C CA . SER A 1 186 ? -12.750 -11.423 4.804 1.00 96.12 186 SER A CA 1
ATOM 1448 C C . SER A 1 186 ? -13.912 -10.564 4.293 1.00 96.12 186 SER A C 1
ATOM 1450 O O . SER A 1 186 ? -14.137 -9.471 4.805 1.00 96.12 186 SER A O 1
ATOM 1452 N N . LEU A 1 187 ? -14.729 -11.064 3.359 1.00 94.44 187 LEU A N 1
ATOM 1453 C CA . LEU A 1 187 ? -15.903 -10.322 2.877 1.00 94.44 187 LEU A CA 1
ATOM 1454 C C . LEU A 1 187 ? -16.893 -10.003 4.006 1.00 94.44 187 LEU A C 1
ATOM 1456 O O . LEU A 1 187 ? -17.320 -8.859 4.156 1.00 94.44 187 LEU A O 1
ATOM 1460 N N . ARG A 1 188 ? -17.233 -11.008 4.816 1.00 97.38 188 ARG A N 1
ATOM 1461 C CA . ARG A 1 188 ? -18.238 -10.878 5.876 1.00 97.38 188 ARG A CA 1
ATOM 1462 C C . ARG A 1 188 ? -17.785 -9.956 7.009 1.00 97.38 188 ARG A C 1
ATOM 1464 O O . ARG A 1 188 ? -18.576 -9.147 7.488 1.00 97.38 188 ARG A O 1
ATOM 1471 N N . ILE A 1 189 ? -16.529 -10.061 7.445 1.00 96.94 189 ILE A N 1
ATOM 1472 C CA . ILE A 1 189 ? -16.013 -9.202 8.515 1.00 96.94 189 ILE A CA 1
ATOM 1473 C C . ILE A 1 189 ? -15.844 -7.753 8.038 1.00 96.94 189 ILE A C 1
ATOM 1475 O O . ILE A 1 189 ? -16.111 -6.833 8.804 1.00 96.94 189 ILE A O 1
ATOM 1479 N N . ASN A 1 190 ? -15.496 -7.532 6.764 1.00 91.62 190 ASN A N 1
ATOM 1480 C CA . ASN A 1 190 ? -15.413 -6.187 6.188 1.00 91.62 190 ASN A CA 1
ATOM 1481 C C . ASN A 1 190 ? -16.787 -5.508 6.077 1.00 91.62 190 ASN A C 1
ATOM 1483 O O . ASN A 1 190 ? -16.902 -4.310 6.331 1.00 91.62 190 ASN A O 1
ATOM 1487 N N . GLU A 1 191 ? -17.848 -6.257 5.759 1.00 92.12 191 GLU A N 1
ATOM 1488 C CA . GLU A 1 191 ? -19.222 -5.739 5.822 1.00 92.12 191 GLU A CA 1
ATOM 1489 C C . GLU A 1 191 ? -19.573 -5.265 7.243 1.00 92.12 191 GLU A C 1
ATOM 1491 O O . GLU A 1 191 ? -20.092 -4.162 7.428 1.00 92.12 191 GLU A O 1
ATOM 1496 N N . TYR A 1 192 ? -19.217 -6.056 8.259 1.00 95.50 192 TYR A N 1
ATOM 1497 C CA . TYR A 1 192 ? -19.427 -5.680 9.655 1.00 95.50 192 TYR A CA 1
ATOM 1498 C C . TYR A 1 192 ? -18.571 -4.478 10.090 1.00 95.50 192 TYR A C 1
ATOM 1500 O O . TYR A 1 192 ? -19.062 -3.591 10.788 1.00 95.50 192 TYR A O 1
ATOM 1508 N N . LEU A 1 193 ? -17.319 -4.392 9.639 1.00 92.19 193 LEU A N 1
ATOM 1509 C CA . LEU A 1 193 ? -16.457 -3.239 9.897 1.00 92.19 193 LEU A CA 1
ATOM 1510 C C . LEU A 1 193 ? -17.044 -1.947 9.309 1.00 92.19 193 LEU A C 1
ATOM 1512 O O . LEU A 1 193 ? -17.018 -0.907 9.964 1.00 92.19 193 LEU A O 1
ATOM 1516 N N . ASN A 1 194 ? -17.639 -2.004 8.115 1.00 88.31 194 ASN A N 1
ATOM 1517 C CA . ASN A 1 194 ? -18.340 -0.855 7.536 1.00 88.31 194 ASN A CA 1
ATOM 1518 C C . ASN A 1 194 ? -19.541 -0.425 8.390 1.00 88.31 194 ASN A C 1
ATOM 1520 O O . ASN A 1 194 ? -19.766 0.774 8.566 1.00 88.31 194 ASN A O 1
ATOM 1524 N N . TYR A 1 195 ? -20.283 -1.379 8.961 1.00 92.75 195 TYR A N 1
ATOM 1525 C CA . TYR A 1 195 ? -21.336 -1.082 9.935 1.00 92.75 195 TYR A CA 1
ATOM 1526 C C . TYR A 1 195 ? -20.780 -0.375 11.183 1.00 92.75 195 TYR A C 1
ATOM 1528 O O . TYR A 1 195 ? -21.359 0.612 11.628 1.00 92.75 195 TYR A O 1
ATOM 1536 N N . LEU A 1 196 ? -19.643 -0.824 11.728 1.00 93.19 196 LEU A N 1
ATOM 1537 C CA . LEU A 1 196 ? -19.003 -0.172 12.877 1.00 93.19 196 LEU A CA 1
ATOM 1538 C C . LEU A 1 196 ? -18.552 1.258 12.544 1.00 93.19 196 LEU A C 1
ATOM 1540 O O . LEU A 1 196 ? -18.852 2.185 13.295 1.00 93.19 196 LEU A O 1
ATOM 1544 N N . ASN A 1 197 ? -17.899 1.450 11.397 1.00 88.50 197 ASN A N 1
ATOM 1545 C CA . ASN A 1 197 ? -17.376 2.751 10.966 1.00 88.50 197 ASN A CA 1
ATOM 1546 C C . ASN A 1 197 ? -18.473 3.767 10.615 1.00 88.50 197 ASN A C 1
ATOM 1548 O O . ASN A 1 197 ? -18.213 4.965 10.603 1.00 88.50 197 ASN A O 1
ATOM 1552 N N . SER A 1 198 ? -19.697 3.307 10.344 1.00 88.12 198 SER A N 1
ATOM 1553 C CA . SER A 1 198 ? -20.868 4.157 10.082 1.00 88.12 198 SER A CA 1
ATOM 1554 C C . SER A 1 198 ? -21.801 4.290 11.293 1.00 88.12 198 SER A C 1
ATOM 1556 O O . SER A 1 198 ? -22.872 4.893 11.201 1.00 88.12 198 SER A O 1
ATOM 1558 N N . ASN A 1 199 ? -21.413 3.756 12.454 1.00 93.00 199 ASN A N 1
ATOM 1559 C CA . ASN A 1 199 ? -22.247 3.764 13.646 1.00 93.00 199 ASN A CA 1
ATOM 1560 C C . ASN A 1 199 ? -22.133 5.092 14.420 1.00 93.00 199 ASN A C 1
ATOM 1562 O O . ASN A 1 199 ? -21.198 5.309 15.196 1.00 93.00 199 ASN A O 1
ATOM 1566 N N . CYS A 1 200 ? -23.135 5.966 14.278 1.00 93.56 200 CYS A N 1
ATOM 1567 C CA . CYS A 1 200 ? -23.158 7.262 14.966 1.00 93.56 200 CYS A CA 1
ATOM 1568 C C . CYS A 1 200 ? -23.136 7.149 16.500 1.00 93.56 200 CYS A C 1
ATOM 1570 O O . CYS A 1 200 ? -22.671 8.067 17.173 1.00 93.56 200 CYS A O 1
ATOM 1572 N N . THR A 1 201 ? -23.626 6.049 17.083 1.00 95.69 201 THR A N 1
ATOM 1573 C CA . THR A 1 201 ? -23.558 5.836 18.537 1.00 95.69 201 THR A CA 1
ATOM 1574 C C . THR A 1 201 ? -22.114 5.668 18.997 1.00 95.69 201 THR A C 1
ATOM 1576 O O . THR A 1 201 ? -21.730 6.288 19.988 1.00 95.69 201 THR A O 1
ATOM 1579 N N . LEU A 1 202 ? -21.306 4.895 18.265 1.00 96.75 202 LEU A N 1
ATOM 1580 C CA . LEU A 1 202 ? -19.878 4.746 18.559 1.00 96.75 202 LEU A CA 1
ATOM 1581 C C . LEU A 1 202 ? -19.144 6.079 18.409 1.00 96.75 202 LEU A C 1
ATOM 1583 O O . LEU A 1 202 ? -18.381 6.458 19.292 1.00 96.75 202 LEU A O 1
ATOM 1587 N N . TYR A 1 203 ? -19.436 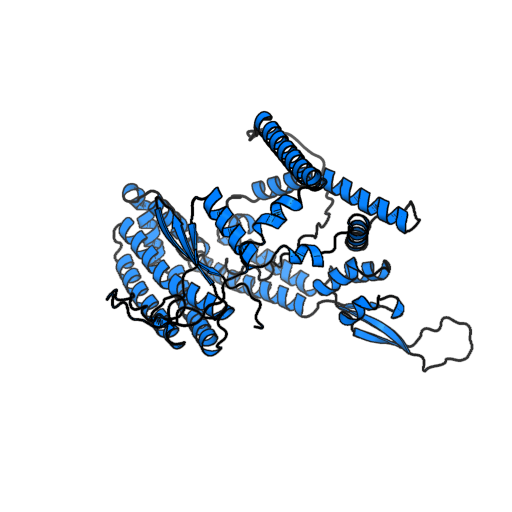6.835 17.351 1.00 96.56 203 TYR A N 1
ATOM 1588 C CA . TYR A 1 203 ? -18.848 8.159 17.143 1.00 96.56 203 TYR A CA 1
ATOM 1589 C C . TYR A 1 203 ? -19.152 9.138 18.282 1.00 96.56 203 TYR A C 1
ATOM 1591 O O . TYR A 1 203 ? -18.237 9.747 18.837 1.00 96.56 203 TYR A O 1
ATOM 1599 N N . HIS A 1 204 ? -20.413 9.239 18.709 1.00 97.12 204 HIS A N 1
ATOM 1600 C CA . HIS A 1 204 ? -20.771 10.085 19.848 1.00 97.12 204 HIS A CA 1
ATOM 1601 C C . HIS A 1 204 ? -20.120 9.620 21.157 1.00 97.12 204 HIS A C 1
ATOM 1603 O O . HIS A 1 204 ? -19.737 10.455 21.977 1.00 97.12 204 HIS A O 1
ATOM 1609 N N . ALA A 1 205 ? -19.961 8.309 21.354 1.00 97.44 205 ALA A N 1
ATOM 1610 C CA . ALA A 1 205 ? -19.255 7.779 22.514 1.00 97.44 205 ALA A CA 1
ATOM 1611 C C . ALA A 1 205 ? -17.763 8.146 22.495 1.00 97.44 205 ALA A C 1
ATOM 1613 O O . ALA A 1 205 ? -17.225 8.542 23.526 1.00 97.44 205 ALA A O 1
ATOM 1614 N N . VAL A 1 206 ? -17.100 8.090 21.336 1.00 96.75 206 VAL A N 1
ATOM 1615 C CA . VAL A 1 206 ? -15.701 8.525 21.190 1.00 96.75 206 VAL A CA 1
ATOM 1616 C C . VAL A 1 206 ? -15.557 10.029 21.456 1.00 96.75 206 VAL A C 1
ATOM 1618 O O . VAL A 1 206 ? -14.654 10.420 22.192 1.00 96.75 206 VAL A O 1
ATOM 1621 N N . ILE A 1 207 ? -16.479 10.869 20.964 1.00 96.81 207 ILE A N 1
ATOM 1622 C CA . ILE A 1 207 ? -16.499 12.308 21.299 1.00 96.81 207 ILE A CA 1
ATOM 1623 C C . ILE A 1 207 ? -16.633 12.517 22.811 1.00 96.81 207 ILE A C 1
ATOM 1625 O O . ILE A 1 207 ? -15.910 13.324 23.393 1.00 96.81 207 ILE A O 1
ATOM 1629 N N . LYS A 1 208 ? -17.544 11.788 23.466 1.00 96.00 208 LYS A N 1
ATOM 1630 C CA . LYS A 1 208 ? -17.691 11.838 24.925 1.00 96.00 208 LYS A CA 1
ATOM 1631 C C . LYS A 1 208 ? -16.388 11.441 25.624 1.00 96.00 208 LYS A C 1
ATOM 1633 O O . LYS A 1 208 ? -15.979 12.115 26.562 1.00 96.00 208 LYS A O 1
ATOM 1638 N N . ALA A 1 209 ? -15.730 10.374 25.173 1.00 95.44 209 ALA A N 1
ATOM 1639 C CA . ALA A 1 209 ? -14.459 9.944 25.744 1.00 95.44 209 ALA A CA 1
ATOM 1640 C C . ALA A 1 209 ? -13.372 11.025 25.612 1.00 95.44 209 ALA A C 1
ATOM 1642 O O . ALA A 1 209 ? -12.637 11.257 26.567 1.00 95.44 209 ALA A O 1
ATOM 1643 N N . GLU A 1 210 ? -13.310 11.733 24.481 1.00 94.12 210 GLU A N 1
ATOM 1644 C CA . GLU A 1 210 ? -12.384 12.858 24.279 1.00 94.12 210 GLU A CA 1
ATOM 1645 C C . GLU A 1 210 ? -12.693 14.038 25.227 1.00 94.12 210 GLU A C 1
ATOM 1647 O O . GLU A 1 210 ? -11.776 14.700 25.710 1.00 94.12 210 GLU A O 1
ATOM 1652 N N . GLN A 1 211 ? -13.966 14.273 25.574 1.00 93.31 211 GLN A N 1
ATOM 1653 C CA . GLN A 1 211 ? -14.368 15.275 26.577 1.00 93.31 211 GLN A CA 1
ATOM 1654 C C . GLN A 1 211 ? -14.001 14.861 28.014 1.00 93.31 211 GLN A C 1
ATOM 1656 O O . GLN A 1 211 ? -13.644 15.710 28.836 1.00 93.31 211 GLN A O 1
ATOM 1661 N N . ASP A 1 212 ? -14.003 13.559 28.300 1.00 91.88 212 ASP A N 1
ATOM 1662 C CA . ASP A 1 212 ? -13.565 12.956 29.565 1.00 91.88 212 ASP A CA 1
ATOM 1663 C C . ASP A 1 212 ? -12.014 12.916 29.692 1.00 91.88 212 ASP A C 1
ATOM 1665 O O . ASP A 1 212 ? -11.465 12.076 30.406 1.00 91.88 212 ASP A O 1
ATOM 1669 N N . TYR A 1 213 ? -11.280 13.830 29.031 1.00 86.88 213 TYR A N 1
ATOM 1670 C CA . TYR A 1 213 ? -9.813 13.786 28.875 1.00 86.88 213 TYR A CA 1
ATOM 1671 C C . TYR A 1 213 ? -9.042 13.606 30.192 1.00 86.88 213 TYR A C 1
ATOM 1673 O O . TYR A 1 213 ? -8.042 12.894 30.247 1.00 86.88 213 TYR A O 1
ATOM 1681 N N . HIS A 1 214 ? -9.521 14.226 31.271 1.00 91.75 214 HIS A N 1
ATOM 1682 C CA . HIS A 1 214 ? -8.901 14.203 32.596 1.00 91.75 214 HIS A CA 1
ATOM 1683 C C . HIS A 1 214 ? -8.938 12.821 33.270 1.00 91.75 214 HIS A C 1
ATOM 1685 O O . HIS A 1 214 ? -8.212 12.597 34.235 1.00 91.75 214 HIS A O 1
ATOM 1691 N N . LEU A 1 215 ? -9.780 11.906 32.780 1.00 91.38 215 LEU A N 1
ATOM 1692 C CA . LEU A 1 215 ? -9.878 10.524 33.256 1.00 91.38 215 LEU A CA 1
ATOM 1693 C C . LEU A 1 215 ? -8.997 9.559 32.449 1.00 91.38 215 LEU A C 1
ATOM 1695 O O . LEU A 1 215 ? -8.852 8.401 32.838 1.00 91.38 215 LEU A O 1
ATOM 1699 N N . LEU A 1 216 ? -8.440 10.008 31.322 1.00 92.94 216 LEU A N 1
ATOM 1700 C CA . LEU A 1 216 ? -7.686 9.186 30.379 1.00 92.94 216 LEU A CA 1
ATOM 1701 C C . LEU A 1 216 ? -6.173 9.303 30.608 1.00 92.94 216 LEU A C 1
ATOM 1703 O O . LEU A 1 216 ? -5.658 10.366 30.957 1.00 92.94 216 LEU A O 1
ATOM 1707 N N . THR A 1 217 ? -5.451 8.213 30.343 1.00 95.50 217 THR A N 1
ATOM 1708 C CA . THR A 1 217 ? -3.992 8.257 30.161 1.00 95.50 217 THR A CA 1
ATOM 1709 C C . THR A 1 217 ? -3.649 9.014 28.877 1.00 95.50 217 THR A C 1
ATOM 1711 O O . THR A 1 217 ? -4.485 9.121 27.982 1.00 95.50 217 THR A O 1
ATOM 1714 N N . GLU A 1 218 ? -2.415 9.505 28.741 1.00 95.31 218 GLU A N 1
ATOM 1715 C CA . GLU A 1 218 ? -1.959 10.184 27.515 1.00 95.31 218 GLU A CA 1
ATOM 1716 C C . GLU A 1 218 ? -2.160 9.311 26.262 1.00 95.31 218 GLU A C 1
ATOM 1718 O O . GLU A 1 218 ? -2.654 9.773 25.234 1.00 95.31 218 GLU A O 1
ATOM 1723 N N . GLU A 1 219 ? -1.870 8.013 26.371 1.00 94.75 219 GLU A N 1
ATOM 1724 C CA . GLU A 1 219 ? -2.107 7.049 25.296 1.00 94.75 219 GLU A CA 1
ATOM 1725 C C . GLU A 1 219 ? -3.599 6.898 24.973 1.00 94.75 219 GLU A C 1
ATOM 1727 O O . GLU A 1 219 ? -3.978 6.906 23.803 1.00 94.75 219 GLU A O 1
ATOM 1732 N N . ALA A 1 220 ? -4.466 6.817 25.985 1.00 94.25 220 ALA A N 1
ATOM 1733 C CA . ALA A 1 220 ? -5.903 6.693 25.770 1.00 94.25 220 ALA A CA 1
ATOM 1734 C C . ALA A 1 220 ? -6.527 7.986 25.213 1.00 94.25 220 ALA A C 1
ATOM 1736 O O . ALA A 1 220 ? -7.453 7.913 24.407 1.00 94.25 220 ALA A O 1
ATOM 1737 N N . GLN A 1 221 ? -5.999 9.162 25.576 1.00 94.69 221 GLN A N 1
ATOM 1738 C CA . GLN A 1 221 ? -6.360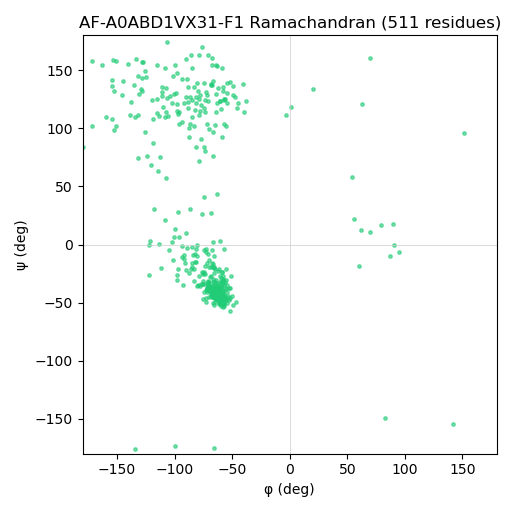 10.443 24.954 1.00 94.69 221 GLN A CA 1
ATOM 1739 C C . GLN A 1 221 ? -5.989 10.440 23.472 1.00 94.69 221 GLN A C 1
ATOM 1741 O O . GLN A 1 221 ? -6.813 10.769 22.618 1.00 94.69 221 GLN A O 1
ATOM 1746 N N . ARG A 1 222 ? -4.763 10.008 23.158 1.00 93.69 222 ARG A N 1
ATOM 1747 C CA . ARG A 1 222 ? -4.294 9.873 21.781 1.00 93.69 222 ARG A CA 1
ATOM 1748 C C . ARG A 1 222 ? -5.165 8.886 21.003 1.00 93.69 222 ARG A C 1
ATOM 1750 O O . ARG A 1 222 ? -5.584 9.197 19.892 1.00 93.69 222 ARG A O 1
ATOM 1757 N N . ALA A 1 223 ? -5.493 7.738 21.594 1.00 94.00 223 ALA A N 1
ATOM 1758 C CA . ALA A 1 223 ? -6.395 6.762 20.998 1.00 94.00 223 ALA A CA 1
ATOM 1759 C C . ALA A 1 223 ? -7.768 7.381 20.702 1.00 94.00 223 ALA A C 1
ATOM 1761 O O . ALA A 1 223 ? -8.202 7.332 19.558 1.00 94.00 223 ALA A O 1
ATOM 1762 N N . ALA A 1 224 ? -8.416 8.028 21.677 1.00 94.69 224 ALA A N 1
ATOM 1763 C CA . ALA A 1 224 ? -9.706 8.698 21.487 1.00 94.69 224 ALA A CA 1
ATOM 1764 C C . ALA A 1 224 ? -9.677 9.701 20.322 1.00 94.69 224 ALA A C 1
ATOM 1766 O O . ALA A 1 224 ? -10.550 9.680 19.453 1.00 94.69 224 ALA A O 1
ATOM 1767 N N . HIS A 1 225 ? -8.630 10.525 20.273 1.00 93.69 225 HIS A N 1
ATOM 1768 C CA . HIS A 1 225 ? -8.439 11.526 19.233 1.00 93.69 225 HIS A CA 1
ATOM 1769 C C . HIS A 1 225 ? -8.338 10.910 17.829 1.00 93.69 225 HIS A C 1
ATOM 1771 O O . HIS A 1 225 ? -9.047 11.329 16.912 1.00 93.69 225 HIS A O 1
ATOM 1777 N N . TYR A 1 226 ? -7.495 9.885 17.654 1.00 92.38 226 TYR A N 1
ATOM 1778 C CA . TYR A 1 226 ? -7.343 9.220 16.356 1.00 92.38 226 TYR A CA 1
ATOM 1779 C C . TYR A 1 226 ? -8.578 8.407 15.966 1.00 92.38 226 TYR A C 1
ATOM 1781 O O . TYR A 1 226 ? -8.962 8.441 14.804 1.00 92.38 226 TYR A O 1
ATOM 1789 N N . LEU A 1 227 ? -9.257 7.767 16.924 1.00 92.88 227 LEU A N 1
ATOM 1790 C CA . LEU A 1 227 ? -10.535 7.093 16.678 1.00 92.88 227 LEU A CA 1
ATOM 1791 C C . LEU A 1 227 ? -11.585 8.060 16.123 1.00 92.88 227 LEU A C 1
ATOM 1793 O O . LEU A 1 227 ? -12.284 7.725 15.168 1.00 92.88 227 LEU A O 1
ATOM 1797 N N . ARG A 1 228 ? -11.683 9.271 16.690 1.00 94.38 228 ARG A N 1
ATOM 1798 C CA . ARG A 1 228 ? -12.589 10.309 16.185 1.00 94.38 228 ARG A CA 1
ATOM 1799 C C . ARG A 1 228 ? -12.218 10.699 14.757 1.00 94.38 228 ARG A C 1
ATOM 1801 O O . ARG A 1 228 ? -13.083 10.680 13.888 1.00 94.38 228 ARG A O 1
ATOM 1808 N N . ILE A 1 229 ? -10.944 11.011 14.512 1.00 90.81 229 ILE A N 1
ATOM 1809 C CA . ILE A 1 229 ? -10.451 11.391 13.180 1.00 90.81 229 ILE A CA 1
ATOM 1810 C C . ILE A 1 229 ? -10.731 10.289 12.154 1.00 90.81 229 ILE A C 1
ATOM 1812 O O . ILE A 1 229 ? -11.177 10.585 11.048 1.00 90.81 229 ILE A O 1
ATOM 1816 N N . ASP A 1 230 ? -10.492 9.027 12.500 1.00 89.31 230 ASP A N 1
ATOM 1817 C CA . ASP A 1 230 ? -10.696 7.911 11.581 1.00 89.31 230 ASP A CA 1
ATOM 1818 C C . ASP A 1 230 ? -12.172 7.710 11.234 1.00 89.31 230 ASP A C 1
ATOM 1820 O O . ASP A 1 230 ? -12.485 7.501 10.065 1.00 89.31 230 ASP A O 1
ATOM 1824 N N . LEU A 1 231 ? -13.087 7.869 12.192 1.00 91.31 231 LEU A N 1
ATOM 1825 C CA . LEU A 1 231 ? -14.529 7.875 11.918 1.00 91.31 231 LEU A CA 1
ATOM 1826 C C . LEU A 1 231 ? -14.938 9.085 11.056 1.00 91.31 231 LEU A C 1
ATOM 1828 O O . LEU A 1 231 ? -15.751 8.977 10.136 1.00 91.31 231 LEU A O 1
ATOM 1832 N N . GLU A 1 232 ? -14.344 10.251 11.309 1.00 92.06 232 GLU A N 1
ATOM 1833 C CA . GLU A 1 232 ? -14.612 11.469 10.545 1.00 92.06 232 GLU A CA 1
ATOM 1834 C C . GLU A 1 232 ? -14.100 11.412 9.106 1.00 92.06 232 GLU A C 1
ATOM 1836 O O . GLU A 1 232 ? -14.718 12.043 8.250 1.00 92.06 232 GLU A O 1
ATOM 1841 N N . LYS A 1 233 ? -13.054 10.627 8.802 1.00 87.56 233 LYS A N 1
ATOM 1842 C CA . LYS A 1 233 ? -12.570 10.408 7.423 1.00 87.56 233 LYS A CA 1
ATOM 1843 C C . LYS A 1 233 ? -13.644 9.824 6.502 1.00 87.56 233 LYS A C 1
ATOM 1845 O O . LYS A 1 233 ? -13.598 10.074 5.300 1.00 87.56 233 LYS A O 1
ATOM 1850 N N . GLY A 1 234 ? -14.609 9.084 7.050 1.00 85.31 234 GLY A N 1
ATOM 1851 C CA . GLY A 1 234 ? -15.776 8.575 6.321 1.00 85.31 234 GLY A CA 1
ATOM 1852 C C . GLY A 1 234 ? -16.905 9.584 6.147 1.00 85.31 234 GLY A C 1
ATOM 1853 O O . GLY A 1 234 ? -17.912 9.272 5.521 1.00 85.31 234 GLY A O 1
ATOM 1854 N N . GLY A 1 235 ? -16.772 10.778 6.723 1.00 90.56 235 GLY A N 1
ATOM 1855 C CA . GLY A 1 235 ? -17.808 11.801 6.700 1.00 90.56 235 GLY A CA 1
ATOM 1856 C C . GLY A 1 235 ? -18.922 11.573 7.721 1.00 90.56 235 GLY A C 1
ATOM 1857 O O . GLY A 1 235 ? -19.967 12.202 7.601 1.00 90.56 235 GLY A O 1
ATOM 1858 N N . ILE A 1 236 ? -18.736 10.722 8.742 1.00 91.56 236 ILE A N 1
ATOM 1859 C CA . ILE A 1 236 ? -19.802 10.401 9.717 1.00 91.56 236 ILE A CA 1
ATOM 1860 C C . ILE A 1 236 ? -20.344 11.632 10.469 1.00 91.56 236 ILE A C 1
ATOM 1862 O O . ILE A 1 236 ? -21.471 11.637 10.956 1.00 91.56 236 ILE A O 1
ATOM 1866 N N . HIS A 1 237 ? -19.537 12.688 10.557 1.00 92.69 237 HIS A N 1
ATOM 1867 C CA . HIS A 1 237 ? -19.872 13.963 11.185 1.00 92.69 237 HIS A CA 1
ATOM 1868 C C . HIS A 1 237 ? -20.715 14.886 10.287 1.00 92.69 237 HIS A C 1
ATOM 1870 O O . HIS A 1 237 ? -21.184 15.933 10.739 1.00 92.69 237 HIS A O 1
ATOM 1876 N N . LEU A 1 238 ? -20.877 14.540 9.009 1.00 93.38 238 LEU A N 1
ATOM 1877 C CA . LEU A 1 238 ? -21.606 15.335 8.030 1.00 93.38 238 LEU A CA 1
ATOM 1878 C C . LEU A 1 238 ? -23.124 15.157 8.173 1.00 93.38 238 LEU A C 1
ATOM 1880 O O . LEU A 1 238 ? -23.625 14.203 8.765 1.00 93.38 238 LEU A O 1
ATOM 1884 N N . SER A 1 239 ? -23.885 16.082 7.580 1.00 93.75 239 SER A N 1
ATOM 1885 C CA . SER A 1 239 ? -25.328 15.893 7.410 1.00 93.75 239 SER A CA 1
ATOM 1886 C C . SER A 1 239 ? -25.611 14.708 6.482 1.00 93.75 239 SER A C 1
ATOM 1888 O O . SER A 1 239 ? -24.809 14.418 5.597 1.00 93.75 239 SER A O 1
ATOM 1890 N N . SER A 1 240 ? -26.782 14.075 6.623 1.00 89.69 240 SER A N 1
ATOM 1891 C CA . SER A 1 240 ? -27.182 12.926 5.787 1.00 89.69 240 SER A CA 1
ATOM 1892 C C . SER A 1 240 ? -27.009 13.196 4.288 1.00 89.69 240 SER A C 1
ATOM 1894 O O . SER A 1 240 ? -26.430 12.380 3.590 1.00 89.69 240 SER A O 1
ATOM 1896 N N . GLU A 1 241 ? -27.425 14.372 3.805 1.00 93.56 241 GLU A N 1
ATOM 1897 C CA . GLU A 1 241 ? -27.292 14.754 2.390 1.00 93.56 241 GLU A CA 1
ATOM 1898 C C . GLU A 1 241 ? -25.827 14.813 1.926 1.00 93.56 241 GLU A C 1
ATOM 1900 O O . GLU A 1 241 ? -25.480 14.319 0.853 1.00 93.56 241 GLU A O 1
ATOM 1905 N N . LYS A 1 242 ? -24.946 15.397 2.747 1.00 94.88 242 LYS A N 1
ATOM 1906 C CA . LYS A 1 242 ? -23.514 15.480 2.442 1.00 94.88 242 LYS A CA 1
ATOM 1907 C C . LYS A 1 242 ? -22.851 14.107 2.509 1.00 94.88 242 LYS A C 1
ATOM 1909 O O . LYS A 1 242 ? -22.042 13.792 1.642 1.00 94.88 242 LYS A O 1
ATOM 1914 N N . LEU A 1 243 ? -23.211 13.296 3.503 1.00 90.88 243 LEU A N 1
ATOM 1915 C CA . LEU A 1 243 ? -22.714 11.933 3.663 1.00 90.88 243 LEU A CA 1
ATOM 1916 C C . LEU A 1 243 ? -23.119 11.050 2.473 1.00 90.88 243 LEU A C 1
ATOM 1918 O O . LEU A 1 243 ? -22.273 10.355 1.918 1.00 90.88 243 LEU A O 1
ATOM 1922 N N . ASP A 1 244 ? -24.369 11.136 2.014 1.00 91.81 244 ASP A N 1
ATOM 1923 C CA . ASP A 1 244 ? -24.842 10.414 0.828 1.00 91.81 244 ASP A CA 1
ATOM 1924 C C . ASP A 1 244 ? -24.043 10.808 -0.422 1.00 91.81 244 ASP A C 1
ATOM 1926 O O . ASP A 1 244 ? -23.621 9.948 -1.202 1.00 91.81 244 ASP A O 1
ATOM 1930 N N . ARG A 1 245 ? -23.760 12.108 -0.593 1.00 95.31 245 ARG A N 1
ATOM 1931 C CA . ARG A 1 245 ? -22.935 12.588 -1.708 1.00 95.31 245 ARG A CA 1
ATOM 1932 C C . ARG A 1 245 ? -21.489 12.096 -1.614 1.00 95.31 245 ARG A C 1
ATOM 1934 O O . ARG A 1 245 ? -20.950 11.646 -2.623 1.00 95.31 245 ARG A O 1
ATOM 1941 N N . VAL A 1 246 ? -20.882 12.139 -0.429 1.00 92.81 246 VAL A N 1
ATOM 1942 C CA . VAL A 1 246 ? -19.529 11.621 -0.156 1.00 92.81 246 VAL A CA 1
ATOM 1943 C C . VAL A 1 246 ? -19.440 10.123 -0.448 1.00 92.81 246 VAL A C 1
ATOM 1945 O O . VAL A 1 246 ? -18.507 9.683 -1.120 1.00 92.81 246 VAL A O 1
ATOM 1948 N N . ASN A 1 247 ? -20.439 9.344 -0.035 1.00 90.31 247 ASN A N 1
ATOM 1949 C CA . ASN A 1 247 ? -20.516 7.913 -0.324 1.00 90.31 247 ASN A CA 1
ATOM 1950 C C . ASN A 1 247 ? -20.600 7.641 -1.831 1.00 90.31 247 ASN A C 1
ATOM 1952 O O . ASN A 1 247 ? -19.874 6.789 -2.347 1.00 90.31 247 ASN A O 1
ATOM 1956 N N . GLN A 1 248 ? -21.426 8.398 -2.558 1.00 94.50 248 GLN A N 1
ATOM 1957 C CA . GLN A 1 248 ? -21.514 8.283 -4.014 1.00 94.50 248 GLN A CA 1
ATOM 1958 C C . GLN A 1 248 ? -20.189 8.648 -4.701 1.00 94.50 248 GLN A C 1
ATOM 1960 O O . GLN A 1 248 ? -19.752 7.935 -5.604 1.00 94.50 248 GLN A O 1
ATOM 1965 N N . LEU A 1 249 ? -19.525 9.718 -4.255 1.00 94.94 249 LEU A N 1
ATOM 1966 C CA . LEU A 1 249 ? -18.220 10.130 -4.776 1.00 94.94 249 LEU A CA 1
ATOM 1967 C C . LEU A 1 249 ? -17.144 9.075 -4.515 1.00 94.94 249 LEU A C 1
ATOM 1969 O O . LEU A 1 249 ? -16.373 8.780 -5.421 1.00 94.94 249 LEU A O 1
ATOM 1973 N N . ASN A 1 250 ? -17.120 8.450 -3.337 1.00 91.88 250 ASN A N 1
ATOM 1974 C CA . ASN A 1 250 ? -16.210 7.339 -3.044 1.00 91.88 250 ASN A CA 1
ATOM 1975 C C . ASN A 1 250 ? -16.418 6.160 -4.005 1.00 91.88 250 ASN A C 1
ATOM 1977 O O . ASN A 1 250 ? -15.449 5.636 -4.556 1.00 91.88 250 ASN A O 1
ATOM 1981 N N . ILE A 1 251 ? -17.674 5.774 -4.261 1.00 90.75 251 ILE A N 1
ATOM 1982 C CA . ILE A 1 251 ? -18.007 4.725 -5.239 1.00 90.75 251 ILE A CA 1
ATOM 1983 C C . ILE A 1 251 ? -17.512 5.116 -6.637 1.00 90.75 251 ILE A C 1
ATOM 1985 O O . ILE A 1 251 ? -16.922 4.294 -7.343 1.00 90.75 251 ILE A O 1
ATOM 1989 N N . ASP A 1 252 ? -17.734 6.367 -7.041 1.00 95.06 252 ASP A N 1
ATOM 1990 C CA . ASP A 1 252 ? -17.304 6.871 -8.342 1.00 95.06 252 ASP A CA 1
ATOM 1991 C C . ASP A 1 252 ? -15.772 6.909 -8.463 1.00 95.06 252 ASP A C 1
ATOM 1993 O O . ASP A 1 252 ? -15.246 6.477 -9.486 1.00 95.06 252 ASP A O 1
ATOM 1997 N N . ILE A 1 253 ? -15.056 7.347 -7.422 1.00 96.12 253 ILE A N 1
ATOM 1998 C CA . ILE A 1 253 ? -13.587 7.373 -7.352 1.00 96.12 253 ILE A CA 1
ATOM 1999 C C . ILE A 1 253 ? -13.021 5.959 -7.501 1.00 96.12 253 ILE A C 1
ATOM 2001 O O . ILE A 1 253 ? -12.185 5.735 -8.374 1.00 96.12 253 ILE A O 1
ATOM 2005 N N . VAL A 1 254 ? -13.505 4.988 -6.717 1.00 93.62 254 VAL A N 1
ATOM 2006 C CA . VAL A 1 254 ? -13.043 3.589 -6.798 1.00 93.62 254 VAL A CA 1
ATOM 2007 C C . VAL A 1 254 ? -13.310 3.004 -8.186 1.00 93.62 254 VAL A C 1
ATOM 2009 O O . VAL A 1 254 ? -12.437 2.355 -8.768 1.00 93.62 254 VAL A O 1
ATOM 2012 N N . ARG A 1 255 ? -14.493 3.268 -8.758 1.00 96.19 255 ARG A N 1
ATOM 2013 C CA . ARG A 1 255 ? -14.833 2.836 -10.120 1.00 96.19 255 ARG A CA 1
ATOM 2014 C C . ARG A 1 255 ? -13.888 3.445 -11.159 1.00 96.19 255 ARG A C 1
ATOM 2016 O O . ARG A 1 255 ? -13.430 2.720 -12.036 1.00 96.19 255 ARG A O 1
ATOM 2023 N N . LEU A 1 256 ? -13.591 4.741 -11.061 1.00 97.69 256 LEU A N 1
ATOM 2024 C CA . LEU A 1 256 ? -12.695 5.447 -11.983 1.00 97.69 256 LEU A CA 1
ATOM 2025 C C . LEU A 1 256 ? -11.247 4.950 -11.872 1.00 97.69 256 LEU A C 1
ATOM 2027 O O . LEU A 1 256 ? -10.610 4.760 -12.902 1.00 97.69 256 LEU A O 1
ATOM 2031 N N . CYS A 1 257 ? -10.739 4.683 -10.663 1.00 96.62 257 CYS A N 1
ATOM 2032 C CA . CYS A 1 257 ? -9.415 4.075 -10.475 1.00 96.62 257 CYS A CA 1
ATOM 2033 C C . CYS A 1 257 ? -9.337 2.697 -11.146 1.00 96.62 257 CYS A C 1
ATOM 2035 O O . CYS A 1 257 ? -8.393 2.403 -11.877 1.00 96.62 257 CYS A O 1
ATOM 2037 N N . ARG A 1 258 ? -10.369 1.865 -10.956 1.00 94.94 258 ARG A N 1
ATOM 2038 C CA . ARG A 1 258 ? -10.452 0.559 -11.613 1.00 94.94 258 ARG A CA 1
ATOM 2039 C C . ARG A 1 258 ? -10.483 0.691 -13.138 1.00 94.94 258 ARG A C 1
ATOM 2041 O O . ARG A 1 258 ? -9.730 -0.002 -13.811 1.00 94.94 258 ARG A O 1
ATOM 2048 N N . GLU A 1 259 ? -11.314 1.583 -13.674 1.00 97.19 259 GLU A N 1
ATOM 2049 C CA . GLU A 1 259 ? -11.403 1.847 -15.116 1.00 97.19 259 GLU A CA 1
ATOM 2050 C C . GLU A 1 259 ? -10.055 2.323 -15.685 1.00 97.19 259 GLU A C 1
ATOM 2052 O O . GLU A 1 259 ?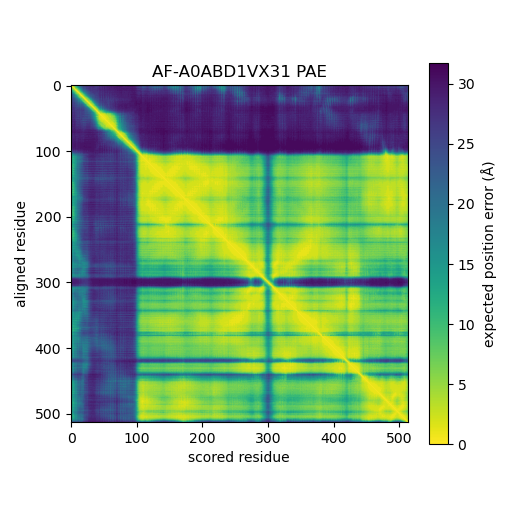 -9.631 1.864 -16.745 1.00 97.19 259 GLU A O 1
ATOM 2057 N N . PHE A 1 260 ? -9.344 3.196 -14.963 1.00 96.88 260 PHE A N 1
ATOM 2058 C CA . PHE A 1 260 ? -8.018 3.678 -15.349 1.00 96.88 260 PHE A CA 1
ATOM 2059 C C . PHE A 1 260 ? -7.019 2.522 -15.517 1.00 96.88 260 PHE A C 1
ATOM 2061 O O . PHE A 1 260 ? -6.332 2.445 -16.541 1.00 96.88 260 PHE A O 1
ATOM 2068 N N . ASN A 1 261 ? -6.982 1.597 -14.556 1.00 94.56 261 ASN A N 1
ATOM 2069 C CA . ASN A 1 261 ? -6.084 0.442 -14.584 1.00 94.56 261 ASN A CA 1
ATOM 2070 C C . ASN A 1 261 ? -6.503 -0.606 -15.625 1.00 94.56 261 ASN A C 1
ATOM 2072 O O . ASN A 1 261 ? -5.661 -1.119 -16.363 1.00 94.56 261 ASN A O 1
ATOM 2076 N N . GLU A 1 262 ? -7.803 -0.880 -15.761 1.00 95.06 262 GLU A N 1
ATOM 2077 C CA . GLU A 1 262 ? -8.328 -1.769 -16.805 1.00 95.06 262 GLU A CA 1
ATOM 2078 C C . GLU A 1 262 ? -7.952 -1.272 -18.207 1.00 95.06 262 GLU A C 1
ATOM 2080 O O . GLU A 1 262 ? -7.547 -2.068 -19.054 1.00 95.06 262 GLU A O 1
ATOM 2085 N N . ASN A 1 263 ? -8.004 0.041 -18.446 1.00 95.31 263 ASN A N 1
ATOM 2086 C CA . ASN A 1 263 ? -7.592 0.628 -19.719 1.00 95.31 263 ASN A CA 1
ATOM 2087 C C . ASN A 1 263 ? -6.090 0.438 -20.000 1.00 95.31 263 ASN A C 1
ATOM 2089 O O . ASN A 1 263 ? -5.728 0.207 -21.156 1.00 95.31 263 ASN A O 1
ATOM 2093 N N . ILE A 1 264 ? -5.221 0.526 -18.981 1.00 91.88 264 ILE A N 1
ATOM 2094 C CA . ILE A 1 264 ? -3.769 0.287 -19.127 1.00 91.88 264 ILE A CA 1
ATOM 2095 C C . ILE A 1 264 ? -3.513 -1.165 -19.537 1.00 91.88 264 ILE A C 1
ATOM 2097 O O . ILE A 1 264 ? -2.741 -1.423 -20.460 1.00 91.88 264 ILE A O 1
ATOM 2101 N N . ILE A 1 265 ? -4.204 -2.108 -18.893 1.00 90.69 265 ILE A N 1
ATOM 2102 C CA . ILE A 1 265 ? -4.092 -3.542 -19.191 1.00 90.69 265 ILE A CA 1
ATOM 2103 C C . ILE A 1 265 ? -4.661 -3.864 -20.582 1.00 90.69 265 ILE A C 1
ATOM 2105 O O . ILE A 1 265 ? -4.123 -4.709 -21.298 1.00 90.69 265 ILE A O 1
ATOM 2109 N N . ALA A 1 266 ? -5.756 -3.212 -20.979 1.00 92.56 266 ALA A N 1
ATOM 2110 C CA . ALA A 1 266 ? -6.446 -3.490 -22.236 1.00 92.56 266 ALA A CA 1
ATOM 2111 C C . ALA A 1 266 ? -5.742 -2.904 -23.475 1.00 92.56 266 ALA A C 1
ATOM 2113 O O . ALA A 1 266 ? -5.785 -3.519 -24.545 1.00 92.56 266 ALA A O 1
ATOM 2114 N N . ASP A 1 267 ? -5.095 -1.740 -23.357 1.00 92.81 267 ASP A N 1
ATOM 2115 C CA . ASP A 1 267 ? -4.279 -1.133 -24.419 1.00 92.81 267 ASP A CA 1
ATOM 2116 C C . ASP A 1 267 ? -2.852 -0.855 -23.924 1.00 92.81 267 ASP A C 1
ATOM 2118 O O . ASP A 1 267 ? -2.473 0.303 -23.729 1.00 92.81 267 ASP A O 1
ATOM 2122 N N . PRO A 1 268 ? -2.009 -1.898 -23.809 1.00 88.06 268 PRO A N 1
ATOM 2123 C CA . PRO A 1 268 ? -0.602 -1.731 -23.451 1.00 88.06 268 PRO A CA 1
ATOM 2124 C C . PRO A 1 268 ? 0.217 -1.009 -24.531 1.00 88.06 268 PRO A C 1
ATOM 2126 O O . PRO A 1 268 ? 1.411 -0.764 -24.357 1.00 88.06 268 PRO A O 1
ATOM 2129 N N . GLY A 1 269 ? -0.386 -0.705 -25.686 1.00 92.50 269 GLY A N 1
ATOM 2130 C CA . GLY A 1 269 ? 0.304 -0.179 -26.850 1.00 92.50 269 GLY A CA 1
ATOM 2131 C C . GLY A 1 269 ? 1.221 -1.203 -27.529 1.00 92.50 269 GLY A C 1
ATOM 2132 O O . GLY A 1 269 ? 1.612 -2.238 -26.988 1.00 92.50 269 GLY A O 1
ATOM 2133 N N . HIS A 1 270 ? 1.551 -0.925 -28.788 1.00 94.94 270 HIS A N 1
ATOM 2134 C CA . HIS A 1 270 ? 2.558 -1.685 -29.513 1.00 94.94 270 HIS A CA 1
ATOM 2135 C C . HIS A 1 270 ? 3.215 -0.852 -30.609 1.00 94.94 270 HIS A C 1
ATOM 2137 O O . HIS A 1 270 ? 2.639 0.125 -31.098 1.00 94.94 270 HIS A O 1
ATOM 2143 N N . VAL A 1 271 ? 4.406 -1.285 -31.017 1.00 95.44 271 VAL A N 1
ATOM 2144 C CA . VAL A 1 271 ? 5.174 -0.731 -32.133 1.00 95.44 271 VAL A CA 1
ATOM 2145 C C . VAL A 1 271 ? 5.592 -1.857 -33.071 1.00 95.44 271 VAL A C 1
ATOM 2147 O O . VAL A 1 271 ? 6.141 -2.870 -32.639 1.00 95.44 271 VAL A O 1
ATOM 2150 N N . ASP A 1 272 ? 5.377 -1.660 -34.369 1.00 95.88 272 ASP A N 1
ATOM 2151 C CA . ASP A 1 272 ? 5.765 -2.608 -35.410 1.00 95.88 272 ASP A CA 1
ATOM 2152 C C . ASP A 1 272 ? 7.098 -2.196 -36.048 1.00 95.88 272 ASP A C 1
ATOM 2154 O O . ASP A 1 272 ? 7.199 -1.164 -36.714 1.00 95.88 272 ASP A O 1
ATOM 2158 N N . ILE A 1 273 ? 8.130 -3.021 -35.867 1.00 95.50 273 ILE A N 1
ATOM 2159 C CA . ILE A 1 273 ? 9.491 -2.757 -36.339 1.00 95.50 273 ILE A CA 1
ATOM 2160 C C . ILE A 1 273 ? 9.835 -3.642 -37.537 1.00 95.50 273 ILE A C 1
ATOM 2162 O O . ILE A 1 273 ? 9.773 -4.873 -37.477 1.00 95.50 273 ILE A O 1
ATOM 2166 N N . PHE A 1 274 ? 10.273 -2.995 -38.618 1.00 93.69 274 PHE A N 1
ATOM 2167 C CA . PHE A 1 274 ? 10.771 -3.629 -39.837 1.00 93.69 274 PHE A CA 1
ATOM 2168 C C . PHE A 1 274 ? 12.106 -2.996 -40.279 1.00 93.69 274 PHE A C 1
ATOM 2170 O O . PHE A 1 274 ? 12.264 -1.777 -40.138 1.00 93.69 274 PHE A O 1
ATOM 2177 N N . PRO A 1 275 ? 13.040 -3.779 -40.853 1.00 93.38 275 PRO A N 1
ATOM 2178 C CA . PRO A 1 275 ? 13.039 -5.246 -40.918 1.00 93.38 275 PRO A CA 1
ATOM 2179 C C . PRO A 1 275 ? 13.305 -5.895 -39.547 1.00 93.38 275 PRO A C 1
ATOM 2181 O O . PRO A 1 275 ? 13.838 -5.263 -38.635 1.00 93.38 275 PRO A O 1
ATOM 2184 N N . ALA A 1 276 ? 12.997 -7.189 -39.408 1.00 91.38 276 ALA A N 1
ATOM 2185 C CA . ALA A 1 276 ? 13.220 -7.965 -38.179 1.00 91.38 276 ALA A CA 1
ATOM 2186 C C . ALA A 1 276 ? 14.676 -7.947 -37.663 1.00 91.38 276 ALA A C 1
ATOM 2188 O O . ALA A 1 276 ? 14.910 -8.192 -36.481 1.00 91.38 276 ALA A O 1
ATOM 2189 N N . SER A 1 277 ? 15.657 -7.644 -38.522 1.00 93.12 277 SER A N 1
ATOM 2190 C CA . SER A 1 277 ? 17.073 -7.521 -38.149 1.00 93.12 277 SER A CA 1
ATOM 2191 C C . SER A 1 277 ? 17.373 -6.344 -37.217 1.00 93.12 277 SER A C 1
ATOM 2193 O O . SER A 1 277 ? 18.420 -6.351 -36.575 1.00 93.12 277 SER A O 1
ATOM 2195 N N . ARG A 1 278 ? 16.467 -5.363 -37.099 1.00 94.31 278 ARG A N 1
ATOM 2196 C CA . ARG A 1 278 ? 16.615 -4.218 -36.184 1.00 94.31 278 ARG A CA 1
ATOM 2197 C C . ARG A 1 278 ? 16.435 -4.589 -34.709 1.00 94.31 278 ARG A C 1
ATOM 2199 O O . ARG A 1 278 ? 16.826 -3.819 -33.837 1.00 94.31 278 ARG A O 1
ATOM 2206 N N . ILE A 1 279 ? 15.869 -5.765 -34.417 1.00 93.06 279 ILE A N 1
ATOM 2207 C CA . ILE A 1 279 ? 15.667 -6.252 -33.048 1.00 93.06 279 ILE A CA 1
ATOM 2208 C C . ILE A 1 279 ? 16.724 -7.312 -32.692 1.00 93.06 279 ILE A C 1
ATOM 2210 O O . ILE A 1 279 ? 16.783 -8.365 -33.341 1.00 93.06 279 ILE A O 1
ATOM 2214 N N . PRO A 1 280 ? 17.526 -7.097 -31.630 1.00 89.44 280 PRO A N 1
ATOM 2215 C CA . PRO A 1 280 ? 18.467 -8.092 -31.121 1.00 89.44 280 PRO A CA 1
ATOM 2216 C C . PRO A 1 280 ? 17.803 -9.437 -30.795 1.00 89.44 280 PRO A C 1
ATOM 2218 O O . PRO A 1 280 ? 16.754 -9.472 -30.158 1.00 89.44 280 PRO A O 1
ATOM 2221 N N . LYS A 1 281 ? 18.464 -10.557 -31.127 1.00 90.38 281 LYS A N 1
ATOM 2222 C CA . LYS A 1 281 ? 17.952 -11.925 -30.873 1.00 90.38 281 LYS A CA 1
ATOM 2223 C C . LYS A 1 281 ? 17.543 -12.169 -29.417 1.00 90.38 281 LYS A C 1
ATOM 2225 O O . LYS A 1 281 ? 16.532 -12.813 -29.167 1.00 90.38 281 LYS A O 1
ATOM 2230 N N . LYS A 1 282 ? 18.298 -11.609 -28.465 1.00 88.31 282 LYS A N 1
ATOM 2231 C CA . LYS A 1 282 ? 18.005 -11.692 -27.024 1.00 88.31 282 LYS A CA 1
ATOM 2232 C C . LYS A 1 282 ? 16.642 -11.109 -26.642 1.00 88.31 282 LYS A C 1
ATOM 2234 O O . LYS A 1 282 ? 16.096 -11.528 -25.639 1.00 88.31 282 LYS A O 1
ATOM 2239 N N . LEU A 1 283 ? 16.086 -10.195 -27.438 1.00 89.44 283 LEU A N 1
ATOM 2240 C CA . LEU A 1 283 ? 14.775 -9.596 -27.193 1.00 89.44 283 LEU A CA 1
ATOM 2241 C C . LEU A 1 283 ? 13.635 -10.354 -27.877 1.00 89.44 283 LEU A C 1
ATOM 2243 O O . LEU A 1 283 ? 12.486 -10.055 -27.596 1.00 89.44 283 LEU A O 1
ATOM 2247 N N . HIS A 1 284 ? 13.903 -11.340 -28.746 1.00 91.00 284 HIS A N 1
ATOM 2248 C CA . HIS A 1 284 ? 12.850 -11.974 -29.560 1.00 91.00 284 HIS A CA 1
ATOM 2249 C C . HIS A 1 284 ? 11.749 -12.635 -28.720 1.00 91.00 284 HIS A C 1
ATOM 2251 O O . HIS A 1 284 ? 10.605 -12.653 -29.163 1.00 91.00 284 HIS A O 1
ATOM 2257 N N . HIS A 1 285 ? 12.069 -13.109 -27.510 1.00 89.88 285 HIS A N 1
ATOM 2258 C CA . HIS A 1 285 ? 11.099 -13.682 -26.570 1.00 89.88 285 HIS A CA 1
ATOM 2259 C C . HIS A 1 285 ? 10.062 -12.668 -26.049 1.00 89.88 285 HIS A C 1
ATOM 2261 O O . HIS A 1 285 ? 8.990 -13.076 -25.621 1.00 89.88 285 HIS A O 1
ATOM 2267 N N . LEU A 1 286 ? 10.351 -11.365 -26.145 1.00 87.81 286 LEU A N 1
ATOM 2268 C CA . LEU A 1 286 ? 9.457 -10.260 -25.772 1.00 87.81 286 LEU A CA 1
ATOM 2269 C C . LEU A 1 286 ? 8.682 -9.696 -26.974 1.00 87.81 286 LEU A C 1
ATOM 2271 O O . LEU A 1 286 ? 8.030 -8.660 -26.878 1.00 87.81 286 LEU A O 1
ATOM 2275 N N . THR A 1 287 ? 8.787 -10.328 -28.146 1.00 91.50 287 THR A N 1
ATOM 2276 C CA . THR A 1 287 ? 8.234 -9.798 -29.400 1.00 91.50 287 THR A CA 1
ATOM 2277 C C . THR A 1 287 ? 7.342 -10.806 -30.101 1.00 91.50 287 THR A C 1
ATOM 2279 O O . THR A 1 287 ? 7.500 -12.016 -29.947 1.00 91.50 287 THR A O 1
ATOM 2282 N N . ARG A 1 288 ? 6.437 -10.315 -30.952 1.00 93.38 288 ARG A N 1
ATOM 2283 C CA . ARG A 1 288 ? 5.608 -11.163 -31.819 1.00 93.38 288 ARG A CA 1
ATOM 2284 C C . ARG A 1 288 ? 6.014 -10.980 -33.284 1.00 93.38 288 ARG A C 1
ATOM 2286 O O . ARG A 1 288 ? 6.080 -9.843 -33.746 1.00 93.38 288 ARG A O 1
ATOM 2293 N N . PRO A 1 289 ? 6.304 -12.049 -34.047 1.00 92.75 289 PRO A N 1
ATOM 2294 C CA . PRO A 1 289 ? 6.660 -11.912 -35.456 1.00 92.75 289 PRO A CA 1
ATOM 2295 C C . PRO A 1 289 ? 5.459 -11.430 -36.283 1.00 92.75 289 PRO A C 1
ATOM 2297 O O . PRO A 1 289 ? 4.347 -11.927 -36.125 1.00 92.75 289 PRO A O 1
ATOM 2300 N N . ILE A 1 290 ? 5.703 -10.493 -37.199 1.00 94.94 290 ILE A N 1
ATOM 2301 C CA . ILE A 1 290 ? 4.701 -9.929 -38.118 1.00 94.94 290 ILE A CA 1
ATOM 2302 C C . ILE A 1 290 ? 5.251 -9.887 -39.548 1.00 94.94 290 ILE A C 1
ATOM 2304 O O . ILE A 1 290 ? 6.463 -9.938 -39.759 1.00 94.94 290 ILE A O 1
ATOM 2308 N N . TYR A 1 291 ? 4.367 -9.798 -40.544 1.00 92.94 291 TYR A N 1
ATOM 2309 C CA . TYR A 1 291 ? 4.743 -9.800 -41.959 1.00 92.94 291 TYR A CA 1
ATOM 2310 C C . TYR A 1 291 ? 3.992 -8.713 -42.721 1.00 92.94 291 TYR A C 1
ATOM 2312 O O . TYR A 1 291 ? 2.782 -8.571 -42.554 1.00 92.94 291 TYR A O 1
ATOM 2320 N N . ARG A 1 292 ? 4.691 -7.991 -43.601 1.00 87.81 292 ARG A N 1
ATOM 2321 C CA . ARG A 1 292 ? 4.084 -7.013 -44.519 1.00 87.81 292 ARG A CA 1
ATOM 2322 C C . ARG A 1 292 ? 4.517 -7.260 -45.970 1.00 87.81 292 ARG A C 1
ATOM 2324 O O . ARG A 1 292 ? 5.563 -7.878 -46.183 1.00 87.81 292 ARG A O 1
ATOM 2331 N N . PRO A 1 293 ? 3.752 -6.803 -46.978 1.00 82.44 293 PRO A N 1
ATOM 2332 C CA . PRO A 1 293 ? 4.203 -6.828 -48.369 1.00 82.44 293 PRO A CA 1
ATOM 2333 C C . PRO A 1 293 ? 5.516 -6.048 -48.523 1.00 82.44 293 PRO A C 1
ATOM 2335 O O . PRO A 1 293 ? 5.635 -4.936 -48.005 1.00 82.44 293 PRO A O 1
ATOM 2338 N N . SER A 1 294 ? 6.512 -6.626 -49.200 1.00 74.44 294 SER A N 1
ATOM 2339 C CA . SER A 1 294 ? 7.809 -5.972 -49.402 1.00 74.44 294 SER A CA 1
ATOM 2340 C C . SER A 1 294 ? 7.652 -4.695 -50.235 1.00 74.44 294 SER A C 1
ATOM 2342 O O . SER A 1 294 ? 7.195 -4.745 -51.377 1.00 74.44 294 SER A O 1
ATOM 2344 N N . ARG A 1 295 ? 8.060 -3.539 -49.690 1.00 62.47 295 ARG A N 1
ATOM 2345 C CA . ARG A 1 295 ? 8.252 -2.312 -50.482 1.00 62.47 295 ARG A CA 1
ATOM 2346 C C . ARG A 1 295 ? 9.619 -2.405 -51.154 1.00 62.47 295 ARG A C 1
ATOM 2348 O O . ARG A 1 295 ? 10.604 -1.896 -50.631 1.00 62.47 295 ARG A O 1
ATOM 2355 N N . ALA A 1 296 ? 9.689 -3.080 -52.299 1.00 55.16 296 ALA A N 1
ATOM 2356 C CA . ALA A 1 296 ? 10.878 -3.033 -53.140 1.00 55.16 296 ALA A CA 1
ATOM 2357 C C . ALA A 1 296 ? 11.044 -1.606 -53.697 1.00 55.16 296 ALA A C 1
ATOM 2359 O O . ALA A 1 296 ? 10.416 -1.231 -54.682 1.00 55.16 296 ALA A O 1
ATOM 2360 N N . LEU A 1 297 ? 11.879 -0.792 -53.052 1.00 51.03 297 LEU A N 1
ATOM 2361 C CA . LEU A 1 297 ? 12.465 0.404 -53.656 1.00 51.03 297 LEU A CA 1
ATOM 2362 C C . LEU A 1 297 ? 13.539 -0.069 -54.639 1.00 51.03 297 LEU A C 1
ATOM 2364 O O . LEU A 1 297 ? 14.702 -0.127 -54.271 1.00 51.03 297 LEU A O 1
ATOM 2368 N N . ASN A 1 298 ? 13.152 -0.485 -55.848 1.00 46.19 298 ASN A N 1
ATOM 2369 C CA . ASN A 1 298 ? 14.066 -0.610 -56.984 1.00 46.19 298 ASN A CA 1
ATOM 2370 C C . ASN A 1 298 ? 13.304 -0.487 -58.309 1.00 46.19 298 ASN A C 1
ATOM 2372 O O . ASN A 1 298 ? 12.235 -1.069 -58.483 1.00 46.19 298 ASN A O 1
ATOM 2376 N N . LEU A 1 299 ? 13.901 0.275 -59.231 1.00 47.72 299 LEU A N 1
ATOM 2377 C CA . LEU A 1 299 ? 13.508 0.575 -60.615 1.00 47.72 299 LEU A CA 1
ATOM 2378 C C . LEU A 1 299 ? 13.478 -0.664 -61.544 1.00 47.72 299 LEU A C 1
ATOM 2380 O O . LEU A 1 299 ? 13.962 -0.625 -62.672 1.00 47.72 299 LEU A O 1
ATOM 2384 N N . SER A 1 300 ? 12.942 -1.790 -61.085 1.00 46.91 300 SER A N 1
ATOM 2385 C CA . SER A 1 300 ? 12.881 -3.041 -61.844 1.00 46.91 300 SER A CA 1
ATOM 2386 C C . SER A 1 300 ? 11.434 -3.328 -62.237 1.00 46.91 300 SER A C 1
ATOM 2388 O O . SER A 1 300 ? 10.566 -3.503 -61.387 1.00 46.91 300 SER A O 1
ATOM 2390 N N . THR A 1 301 ? 11.179 -3.374 -63.540 1.00 45.78 301 THR A N 1
ATOM 2391 C CA . THR A 1 301 ? 9.876 -3.467 -64.222 1.00 45.78 301 THR A CA 1
ATOM 2392 C C . THR A 1 301 ? 9.123 -4.798 -64.055 1.00 45.78 301 THR A C 1
ATOM 2394 O O . THR A 1 301 ? 8.297 -5.141 -64.897 1.00 45.78 301 THR A O 1
ATOM 2397 N N . VAL A 1 302 ? 9.335 -5.548 -62.967 1.00 49.97 302 VAL A N 1
ATOM 2398 C CA . VAL A 1 302 ? 8.557 -6.764 -62.672 1.00 49.97 302 VAL A CA 1
ATOM 2399 C C . VAL A 1 302 ? 8.212 -6.818 -61.176 1.00 49.97 302 VAL A C 1
ATOM 2401 O O . VAL A 1 302 ? 9.110 -7.012 -60.354 1.00 49.97 302 VAL A O 1
ATOM 2404 N N . PRO A 1 303 ? 6.931 -6.660 -60.786 1.00 45.44 303 PRO A N 1
ATOM 2405 C CA . PRO A 1 303 ? 6.506 -6.819 -59.403 1.00 45.44 303 PRO A CA 1
ATOM 2406 C C . PRO A 1 303 ? 6.553 -8.305 -59.023 1.00 45.44 303 PRO A C 1
ATOM 2408 O O . PRO A 1 303 ? 5.679 -9.086 -59.398 1.00 45.44 303 PRO A O 1
ATOM 2411 N N . ASP A 1 304 ? 7.568 -8.705 -58.260 1.00 51.28 304 ASP A N 1
ATOM 2412 C CA . ASP A 1 304 ? 7.608 -10.010 -57.595 1.00 51.28 304 ASP A CA 1
ATOM 2413 C C . ASP A 1 304 ? 6.645 -9.975 -56.392 1.00 51.28 304 ASP A C 1
ATOM 2415 O O . ASP A 1 304 ? 7.013 -9.647 -55.262 1.00 51.28 304 ASP A O 1
ATOM 2419 N N . SER A 1 305 ? 5.363 -10.220 -56.670 1.00 53.06 305 SER A N 1
ATOM 2420 C CA . SER A 1 305 ? 4.216 -10.028 -55.765 1.00 53.06 305 SER A CA 1
ATOM 2421 C C . SER A 1 305 ? 4.177 -10.951 -54.533 1.00 53.06 305 SER A C 1
ATOM 2423 O O . SER A 1 305 ? 3.265 -10.834 -53.716 1.00 53.06 305 SER A O 1
ATOM 2425 N N . ASN A 1 306 ? 5.179 -11.819 -54.337 1.00 58.59 306 ASN A N 1
ATOM 2426 C CA . ASN A 1 306 ? 5.179 -12.850 -53.290 1.00 58.59 306 ASN A CA 1
ATOM 2427 C C . ASN A 1 306 ? 6.221 -12.682 -52.168 1.00 58.59 306 ASN A C 1
ATOM 2429 O O . ASN A 1 306 ? 6.251 -13.497 -51.243 1.00 58.59 306 ASN A O 1
ATOM 2433 N N . LYS A 1 307 ? 7.063 -11.639 -52.169 1.00 69.81 307 LYS A N 1
ATOM 2434 C CA . LYS A 1 307 ? 8.036 -11.429 -51.077 1.00 69.81 307 LYS A CA 1
ATOM 2435 C C . LYS A 1 307 ? 7.401 -10.684 -49.896 1.00 69.81 307 LYS A C 1
ATOM 2437 O O . LYS A 1 307 ? 7.116 -9.491 -49.977 1.00 69.81 307 LYS A O 1
ATOM 2442 N N . LYS A 1 308 ? 7.199 -11.389 -48.776 1.00 83.00 308 LYS A N 1
ATOM 2443 C CA . LYS A 1 308 ? 6.786 -10.809 -47.485 1.00 83.00 308 LYS A CA 1
ATOM 2444 C C . LYS A 1 308 ? 8.017 -10.417 -46.663 1.00 83.00 308 LYS A C 1
ATOM 2446 O O . LYS A 1 308 ? 8.889 -11.249 -46.426 1.00 83.00 308 LYS A O 1
ATOM 2451 N N . GLU A 1 309 ? 8.079 -9.171 -46.206 1.00 90.56 309 GLU A N 1
ATOM 2452 C CA . GLU A 1 309 ? 9.103 -8.700 -45.271 1.00 90.56 309 GLU A CA 1
ATOM 2453 C C . GLU A 1 309 ? 8.705 -9.091 -43.842 1.00 90.56 309 GLU A C 1
ATOM 2455 O O . GLU A 1 309 ? 7.591 -8.796 -43.402 1.00 90.56 309 GLU A O 1
ATOM 2460 N N . LYS A 1 310 ? 9.611 -9.758 -43.118 1.00 92.69 310 LYS A N 1
ATOM 2461 C CA . LYS A 1 310 ? 9.422 -10.109 -41.705 1.00 92.69 310 LYS A CA 1
ATOM 2462 C C . LYS A 1 310 ? 9.791 -8.923 -40.809 1.00 92.69 310 LYS A C 1
ATOM 2464 O O . LYS A 1 310 ? 10.851 -8.322 -40.987 1.00 92.69 310 LYS A O 1
ATOM 2469 N N . GLY A 1 311 ? 8.962 -8.654 -39.808 1.00 94.75 311 GLY A N 1
ATOM 2470 C CA . GLY A 1 311 ? 9.188 -7.692 -38.732 1.00 94.75 311 GLY A CA 1
ATOM 2471 C C . GLY A 1 311 ? 8.839 -8.273 -37.365 1.00 94.75 311 GLY A C 1
ATOM 2472 O O . GLY A 1 311 ? 8.473 -9.447 -37.246 1.00 94.75 311 GLY A O 1
ATOM 2473 N N . PHE A 1 312 ? 8.941 -7.434 -36.341 1.00 96.00 312 PHE A N 1
ATOM 2474 C CA . PHE A 1 312 ? 8.553 -7.754 -34.971 1.00 96.00 312 PHE A CA 1
ATOM 2475 C C . PHE A 1 312 ? 7.629 -6.678 -34.410 1.00 96.00 312 PHE A C 1
ATOM 2477 O O . PHE A 1 312 ? 7.918 -5.490 -34.521 1.00 96.00 312 PHE A O 1
ATOM 2484 N N . ARG A 1 313 ? 6.544 -7.114 -33.777 1.00 96.00 313 ARG A N 1
ATOM 2485 C CA . ARG A 1 313 ? 5.685 -6.294 -32.932 1.00 96.00 313 ARG A CA 1
ATOM 2486 C C . ARG A 1 313 ? 6.218 -6.319 -31.507 1.00 96.00 313 ARG A C 1
ATOM 2488 O O . ARG A 1 313 ? 6.347 -7.395 -30.918 1.00 96.00 313 ARG A O 1
ATOM 2495 N N . LEU A 1 314 ? 6.514 -5.138 -30.987 1.00 93.75 314 LEU A N 1
ATOM 2496 C CA . LEU A 1 314 ? 6.922 -4.883 -29.612 1.00 93.75 314 LEU A CA 1
ATOM 2497 C C . LEU A 1 314 ? 5.690 -4.420 -28.841 1.00 93.75 314 LEU A C 1
ATOM 2499 O O . LEU A 1 314 ? 5.090 -3.423 -29.234 1.00 93.75 314 LEU A O 1
ATOM 2503 N N . VAL A 1 315 ? 5.301 -5.135 -27.790 1.00 92.94 315 VAL A N 1
ATOM 2504 C CA . VAL A 1 315 ? 4.288 -4.644 -26.844 1.00 92.94 315 VAL A CA 1
ATOM 2505 C C . VAL A 1 315 ? 4.989 -3.692 -25.876 1.00 92.94 315 VAL A C 1
ATOM 2507 O O . VAL A 1 315 ? 6.128 -3.953 -25.494 1.00 92.94 315 VAL A O 1
ATOM 2510 N N . THR A 1 316 ? 4.355 -2.572 -25.533 1.00 91.94 316 THR A N 1
ATOM 2511 C CA . THR A 1 316 ? 4.966 -1.517 -24.705 1.00 91.94 316 THR A CA 1
ATOM 2512 C C . THR A 1 316 ? 4.593 -1.600 -23.221 1.00 91.94 316 THR A C 1
ATOM 2514 O O . THR A 1 316 ? 4.618 -0.588 -22.533 1.00 91.94 316 THR A O 1
ATOM 2517 N N . GLU A 1 317 ? 4.299 -2.805 -22.722 1.00 90.88 317 GLU A N 1
ATOM 2518 C CA . GLU A 1 317 ? 4.169 -3.082 -21.281 1.00 90.88 317 GLU A CA 1
ATOM 2519 C C . GLU A 1 317 ? 5.472 -2.742 -20.531 1.00 90.88 317 GLU A C 1
ATOM 2521 O O . GLU A 1 317 ? 6.546 -2.856 -21.136 1.00 90.88 317 GLU A O 1
ATOM 2526 N N . PRO A 1 318 ? 5.415 -2.370 -19.236 1.00 87.81 318 PRO A N 1
ATOM 2527 C CA . PRO A 1 318 ? 6.567 -1.856 -18.484 1.00 87.81 318 PRO A CA 1
ATOM 2528 C C . PRO A 1 318 ? 7.843 -2.709 -18.599 1.00 87.81 318 PRO A C 1
ATOM 2530 O O . PRO A 1 318 ? 8.884 -2.202 -19.025 1.00 87.81 318 PRO A O 1
ATOM 2533 N N . ASP A 1 319 ? 7.755 -4.019 -18.345 1.00 87.94 319 ASP A N 1
ATOM 2534 C CA . ASP A 1 319 ? 8.903 -4.941 -18.394 1.00 87.94 319 ASP A CA 1
ATOM 2535 C C . ASP A 1 319 ? 9.530 -5.037 -19.793 1.00 87.94 319 ASP A C 1
ATOM 2537 O O . ASP A 1 319 ? 10.759 -5.032 -19.976 1.00 87.94 319 ASP A O 1
ATOM 2541 N N . ALA A 1 320 ? 8.672 -5.117 -20.814 1.00 90.56 320 ALA A N 1
ATOM 2542 C CA . ALA A 1 320 ? 9.092 -5.199 -22.204 1.00 90.56 320 ALA A CA 1
ATOM 2543 C C . ALA A 1 320 ? 9.726 -3.878 -22.655 1.00 90.56 320 ALA A C 1
ATOM 2545 O O . ALA A 1 320 ? 10.793 -3.887 -23.277 1.00 90.56 320 ALA A O 1
ATOM 2546 N N . LEU A 1 321 ? 9.111 -2.746 -22.302 1.00 93.88 321 LEU A N 1
ATOM 2547 C CA . LEU A 1 321 ? 9.606 -1.408 -22.602 1.00 93.88 321 LEU A CA 1
ATOM 2548 C C . LEU A 1 321 ? 10.977 -1.175 -21.962 1.00 93.88 321 LEU A C 1
ATOM 2550 O O . LEU A 1 321 ? 11.914 -0.801 -22.670 1.00 93.88 321 LEU A O 1
ATOM 2554 N N . CYS A 1 322 ? 11.129 -1.479 -20.671 1.00 93.81 322 CYS A N 1
ATOM 2555 C CA . CYS A 1 322 ? 12.398 -1.379 -19.954 1.00 93.81 322 CYS A CA 1
ATOM 2556 C C . CYS A 1 322 ? 13.496 -2.204 -20.649 1.00 93.81 322 CYS A C 1
ATOM 2558 O O . CYS A 1 322 ? 14.570 -1.689 -20.984 1.00 93.81 322 CYS A O 1
ATOM 2560 N N . SER A 1 323 ? 13.191 -3.459 -20.993 1.00 93.19 323 SER A N 1
ATOM 2561 C CA . SER A 1 323 ? 14.113 -4.343 -21.716 1.00 93.19 323 SER A CA 1
ATOM 2562 C C . SER A 1 323 ? 14.515 -3.786 -23.086 1.00 93.19 323 SER A C 1
ATOM 2564 O O . SER A 1 323 ? 15.688 -3.852 -23.467 1.00 93.19 323 SER A O 1
ATOM 2566 N N . ILE A 1 324 ? 13.571 -3.217 -23.841 1.00 94.06 324 ILE A N 1
ATOM 2567 C CA . ILE A 1 324 ? 13.836 -2.603 -25.149 1.00 94.06 324 ILE A CA 1
ATOM 2568 C C . ILE A 1 324 ? 14.749 -1.385 -24.992 1.00 94.06 324 ILE A C 1
ATOM 2570 O O . ILE A 1 324 ? 15.771 -1.313 -25.680 1.00 94.06 324 ILE A O 1
ATOM 2574 N N . LEU A 1 325 ? 14.433 -0.468 -24.073 1.00 95.56 325 LEU A N 1
ATOM 2575 C CA . LEU A 1 325 ? 15.216 0.749 -23.840 1.00 95.56 325 LEU A CA 1
ATOM 2576 C C . LEU A 1 325 ? 16.640 0.431 -23.378 1.00 95.56 325 LEU A C 1
ATOM 2578 O O . LEU A 1 325 ? 17.585 1.080 -23.814 1.00 95.56 325 LEU A O 1
ATOM 2582 N N . GLN A 1 326 ? 16.833 -0.613 -22.574 1.00 93.75 326 GLN A N 1
ATOM 2583 C CA . GLN A 1 326 ? 18.163 -1.008 -22.118 1.00 93.75 326 GLN A CA 1
ATOM 2584 C C . GLN A 1 326 ? 18.973 -1.778 -23.173 1.00 93.75 326 GLN A C 1
ATOM 2586 O O . GLN A 1 326 ? 20.203 -1.660 -23.225 1.00 93.75 326 GLN A O 1
ATOM 2591 N N . LEU A 1 327 ? 18.338 -2.626 -23.990 1.00 92.38 327 LEU A N 1
ATOM 2592 C CA . LEU A 1 327 ? 19.045 -3.654 -24.768 1.00 92.38 327 LEU A CA 1
ATOM 2593 C C . LEU A 1 327 ? 19.038 -3.435 -26.284 1.00 92.38 327 LEU A C 1
ATOM 2595 O O . LEU A 1 327 ? 19.902 -4.020 -26.951 1.00 92.38 327 LEU A O 1
ATOM 2599 N N . ALA A 1 328 ? 18.112 -2.642 -26.832 1.00 93.50 328 ALA A N 1
ATOM 2600 C CA . ALA A 1 328 ? 18.047 -2.357 -28.262 1.00 93.50 328 ALA A CA 1
ATOM 2601 C C . ALA A 1 328 ? 19.119 -1.334 -28.662 1.00 93.50 328 ALA A C 1
ATOM 2603 O O . ALA A 1 328 ? 19.136 -0.206 -28.179 1.00 93.50 328 ALA A O 1
ATOM 2604 N N . SER A 1 329 ? 20.022 -1.719 -29.566 1.00 91.25 329 SER A N 1
ATOM 2605 C CA . SER A 1 329 ? 21.091 -0.835 -30.054 1.00 91.25 329 SER A CA 1
ATOM 2606 C C . SER A 1 329 ? 20.595 0.249 -31.014 1.00 91.25 329 SER A C 1
ATOM 2608 O O . SER A 1 329 ? 21.213 1.303 -31.114 1.00 91.25 329 SER A O 1
ATOM 2610 N N . ASP A 1 330 ? 19.482 0.005 -31.701 1.00 93.38 330 ASP A N 1
ATOM 2611 C CA . ASP A 1 330 ? 18.885 0.926 -32.666 1.00 93.38 330 ASP A CA 1
ATOM 2612 C C . ASP A 1 330 ? 18.118 2.057 -31.953 1.00 93.38 330 ASP A C 1
ATOM 2614 O O . ASP A 1 330 ? 17.123 1.806 -31.271 1.00 93.38 330 ASP A O 1
ATOM 2618 N N . ALA A 1 331 ? 18.592 3.299 -32.104 1.00 93.19 331 ALA A N 1
ATOM 2619 C CA . ALA A 1 331 ? 18.030 4.471 -31.429 1.00 93.19 331 ALA A CA 1
ATOM 2620 C C . ALA A 1 331 ? 16.589 4.777 -31.857 1.00 93.19 331 ALA A C 1
ATOM 2622 O O . ALA A 1 331 ? 15.761 5.130 -31.023 1.00 93.19 331 ALA A O 1
ATOM 2623 N N . GLU A 1 332 ? 16.253 4.561 -33.129 1.00 94.88 332 GLU A N 1
ATOM 2624 C CA . GLU A 1 332 ? 14.899 4.790 -33.636 1.00 94.88 332 GLU A CA 1
ATOM 2625 C C . GLU A 1 332 ? 13.918 3.742 -33.093 1.00 94.88 332 GLU A C 1
ATOM 2627 O O . GLU A 1 332 ? 12.764 4.060 -32.814 1.00 94.88 332 GLU A O 1
ATOM 2632 N N . VAL A 1 333 ? 14.368 2.499 -32.872 1.00 95.50 333 VAL A N 1
ATOM 2633 C CA . VAL A 1 333 ? 13.553 1.490 -32.168 1.00 95.50 333 VAL A CA 1
ATOM 2634 C C . VAL A 1 333 ? 13.276 1.930 -30.731 1.00 95.50 333 VAL A C 1
ATOM 2636 O O . VAL A 1 333 ? 12.123 1.873 -30.301 1.00 95.50 333 VAL A O 1
ATOM 2639 N N . ARG A 1 334 ? 14.303 2.396 -30.001 1.00 96.31 334 ARG A N 1
ATOM 2640 C CA . ARG A 1 334 ? 14.132 2.896 -28.626 1.00 96.31 334 ARG A CA 1
ATOM 2641 C C . ARG A 1 334 ? 13.185 4.091 -28.582 1.00 96.31 334 ARG A C 1
ATOM 2643 O O . ARG A 1 334 ? 12.266 4.092 -27.773 1.00 96.31 334 ARG A O 1
ATOM 2650 N N . LYS A 1 335 ? 13.347 5.054 -29.491 1.00 96.69 335 LYS A N 1
ATOM 2651 C CA . LYS A 1 335 ? 12.478 6.229 -29.618 1.00 96.69 335 LYS A CA 1
ATOM 2652 C C . LYS A 1 335 ? 11.019 5.854 -29.851 1.00 96.69 335 LYS A C 1
ATOM 2654 O O . LYS A 1 335 ? 10.144 6.335 -29.136 1.00 96.69 335 LYS A O 1
ATOM 2659 N N . LEU A 1 336 ? 10.746 4.990 -30.832 1.00 96.56 336 LEU A N 1
ATOM 2660 C CA . LEU A 1 336 ? 9.377 4.566 -31.135 1.00 96.56 336 LEU A CA 1
ATOM 2661 C C . LEU A 1 336 ? 8.737 3.847 -29.940 1.00 96.56 336 LEU A C 1
ATOM 2663 O O . LEU A 1 336 ? 7.586 4.130 -29.613 1.00 96.56 336 LEU A O 1
ATOM 2667 N N . ALA A 1 337 ? 9.482 2.953 -29.281 1.00 95.44 337 ALA A N 1
ATOM 2668 C CA . ALA A 1 337 ? 9.013 2.252 -28.088 1.00 95.44 337 ALA A CA 1
ATOM 2669 C C . ALA A 1 337 ? 8.753 3.221 -26.923 1.00 95.44 337 ALA A C 1
ATOM 2671 O O . ALA A 1 337 ? 7.675 3.176 -26.339 1.00 95.44 337 ALA A O 1
ATOM 2672 N N . TYR A 1 338 ? 9.690 4.135 -26.645 1.00 96.50 338 TYR A N 1
ATOM 2673 C CA . TYR A 1 338 ? 9.578 5.150 -25.594 1.00 96.50 338 TYR A CA 1
ATOM 2674 C C . TYR A 1 338 ? 8.340 6.024 -25.778 1.00 96.50 338 TYR A C 1
ATOM 2676 O O . TYR A 1 338 ? 7.521 6.143 -24.870 1.00 96.50 338 TYR A O 1
ATOM 2684 N N . VAL A 1 339 ? 8.178 6.615 -26.967 1.00 96.31 339 VAL A N 1
ATOM 2685 C CA . VAL A 1 339 ? 7.049 7.507 -27.250 1.00 96.31 339 VAL A CA 1
ATOM 2686 C C . VAL A 1 339 ? 5.738 6.739 -27.146 1.00 96.31 339 VAL A C 1
ATOM 2688 O O . VAL A 1 339 ? 4.803 7.226 -26.517 1.00 96.31 339 VAL A O 1
ATOM 2691 N N . ARG A 1 340 ? 5.651 5.533 -27.727 1.00 95.62 340 ARG A N 1
ATOM 2692 C CA . ARG A 1 340 ? 4.406 4.758 -27.701 1.00 95.62 340 ARG A CA 1
ATOM 2693 C C . ARG A 1 340 ? 4.037 4.304 -26.289 1.00 95.62 340 ARG A C 1
ATOM 2695 O O . ARG A 1 340 ? 2.876 4.471 -25.928 1.00 95.62 340 ARG A O 1
ATOM 2702 N N . GLY A 1 341 ? 4.995 3.783 -25.522 1.00 93.50 341 GLY A N 1
ATOM 2703 C CA . GLY A 1 341 ? 4.770 3.305 -24.156 1.00 93.50 341 GLY A CA 1
ATOM 2704 C C . GLY A 1 341 ? 4.336 4.409 -23.194 1.00 93.50 341 GLY A C 1
ATOM 2705 O O . GLY A 1 341 ? 3.478 4.177 -22.358 1.00 93.50 341 GLY A O 1
ATOM 2706 N N . ASN A 1 342 ? 4.825 5.637 -23.389 1.00 92.88 342 ASN A N 1
ATOM 2707 C CA . ASN A 1 342 ? 4.436 6.797 -22.579 1.00 92.88 342 ASN A CA 1
ATOM 2708 C C . ASN A 1 342 ? 3.215 7.572 -23.128 1.00 92.88 342 ASN A C 1
ATOM 2710 O O . ASN A 1 342 ? 2.937 8.676 -22.670 1.00 92.88 342 ASN A O 1
ATOM 2714 N N . SER A 1 343 ? 2.502 7.045 -24.134 1.00 91.81 343 SER A N 1
ATOM 2715 C CA . SER A 1 343 ? 1.359 7.733 -24.776 1.00 91.81 343 SER A CA 1
ATOM 2716 C C . SER A 1 343 ? 0.033 6.961 -24.710 1.00 91.81 343 SER A C 1
ATOM 2718 O O . SER A 1 343 ? -0.956 7.393 -25.312 1.00 91.81 343 SER A O 1
ATOM 2720 N N . VAL A 1 344 ? 0.001 5.800 -24.055 1.00 90.56 344 VAL A N 1
ATOM 2721 C CA . VAL A 1 344 ? -1.190 4.947 -23.920 1.00 90.56 344 VAL A CA 1
ATOM 2722 C C . VAL A 1 344 ? -1.646 4.848 -22.469 1.00 90.56 344 VAL A C 1
ATOM 2724 O O . VAL A 1 344 ? -0.813 4.971 -21.577 1.00 90.56 344 VAL A O 1
ATOM 2727 N N . PRO A 1 345 ? -2.939 4.580 -22.225 1.00 94.19 345 PRO A N 1
ATOM 2728 C CA . PRO A 1 345 ? -4.069 4.610 -23.162 1.00 94.19 345 PRO A CA 1
ATOM 2729 C C . PRO A 1 345 ? -4.719 6.010 -23.232 1.00 94.19 345 PRO A C 1
ATOM 2731 O O . PRO A 1 345 ? -4.909 6.676 -22.218 1.00 94.19 345 PRO A O 1
ATOM 2734 N N . ARG A 1 346 ? -5.158 6.471 -24.419 1.00 93.19 346 ARG A N 1
ATOM 2735 C CA . ARG A 1 346 ? -5.801 7.807 -24.551 1.00 93.19 346 ARG A CA 1
ATOM 2736 C C . ARG A 1 346 ? -7.149 7.914 -23.832 1.00 93.19 346 ARG A C 1
ATOM 2738 O O . ARG A 1 346 ? -7.552 9.020 -23.483 1.00 93.19 346 ARG A O 1
ATOM 2745 N N . ALA A 1 347 ? -7.833 6.787 -23.616 1.00 94.62 347 ALA A N 1
ATOM 2746 C CA . ALA A 1 347 ? -9.084 6.734 -22.859 1.00 94.62 347 ALA A CA 1
ATOM 2747 C C . ALA A 1 347 ? -8.915 7.282 -21.430 1.00 94.62 347 ALA A C 1
ATOM 2749 O O . ALA A 1 347 ? -9.822 7.932 -20.911 1.00 94.62 347 ALA A O 1
ATOM 2750 N N . ASN A 1 348 ? -7.720 7.126 -20.847 1.00 96.44 348 ASN A N 1
ATOM 2751 C CA . ASN A 1 348 ? -7.436 7.567 -19.486 1.00 96.44 348 ASN A CA 1
ATOM 2752 C C . ASN A 1 348 ? -7.375 9.082 -19.306 1.00 96.44 348 ASN A C 1
ATOM 2754 O O . ASN A 1 348 ? -7.465 9.532 -18.172 1.00 96.44 348 ASN A O 1
ATOM 2758 N N . LEU A 1 349 ? -7.301 9.879 -20.378 1.00 96.56 349 LEU A N 1
ATOM 2759 C CA . LEU A 1 349 ? -7.375 11.338 -20.251 1.00 96.56 349 LEU A CA 1
ATOM 2760 C C . LEU A 1 349 ? -8.721 11.768 -19.648 1.00 96.56 349 LEU A C 1
ATOM 2762 O O . LEU A 1 349 ? -8.759 12.496 -18.664 1.00 96.56 349 LEU A O 1
ATOM 2766 N N . VAL A 1 350 ? -9.827 11.232 -20.175 1.00 97.44 350 VAL A N 1
ATOM 2767 C CA . VAL A 1 350 ? -11.179 11.557 -19.686 1.00 97.44 350 VAL A CA 1
ATOM 2768 C C . VAL A 1 350 ? -11.438 10.944 -18.308 1.00 97.44 350 VAL A C 1
ATOM 2770 O O . VAL A 1 350 ? -12.124 11.548 -17.484 1.00 97.44 350 VAL A O 1
ATOM 2773 N N . VAL A 1 351 ? -10.912 9.743 -18.051 1.00 98.19 351 VAL A N 1
ATOM 2774 C CA . VAL A 1 351 ? -11.018 9.093 -16.733 1.00 98.19 351 VAL A CA 1
ATOM 2775 C C . VAL A 1 351 ? -10.293 9.925 -15.676 1.00 98.19 351 VAL A C 1
ATOM 2777 O O . VAL A 1 351 ? -10.855 10.169 -14.611 1.00 98.19 351 VAL A O 1
ATOM 2780 N N . LEU A 1 352 ? -9.093 10.418 -15.990 1.00 97.69 352 LEU A N 1
ATOM 2781 C CA . LEU A 1 352 ? -8.298 11.242 -15.087 1.00 97.69 352 LEU A CA 1
ATOM 2782 C C . LEU A 1 352 ? -8.975 12.587 -14.796 1.00 97.69 352 LEU A C 1
ATOM 2784 O O . LEU A 1 352 ? -9.062 12.963 -13.631 1.00 97.69 352 LEU A O 1
ATOM 2788 N N . ASP A 1 353 ? -9.529 13.264 -15.808 1.00 98.31 353 ASP A N 1
ATOM 2789 C CA . ASP A 1 353 ? -10.287 14.510 -15.610 1.00 98.31 353 ASP A CA 1
ATOM 2790 C C . ASP A 1 353 ? -11.467 14.304 -14.645 1.00 98.31 353 ASP A C 1
ATOM 2792 O O . ASP A 1 353 ? -11.664 15.077 -13.703 1.00 98.31 353 ASP A O 1
ATOM 2796 N N . LYS A 1 354 ? -12.232 13.219 -14.834 1.00 98.44 354 LYS A N 1
ATOM 2797 C CA . LYS A 1 354 ? -13.344 12.857 -13.942 1.00 98.44 354 LYS A CA 1
ATOM 2798 C C . LYS A 1 354 ? -12.863 12.514 -12.535 1.00 98.44 354 LYS A C 1
ATOM 2800 O O . LYS A 1 354 ? -13.514 12.902 -11.570 1.00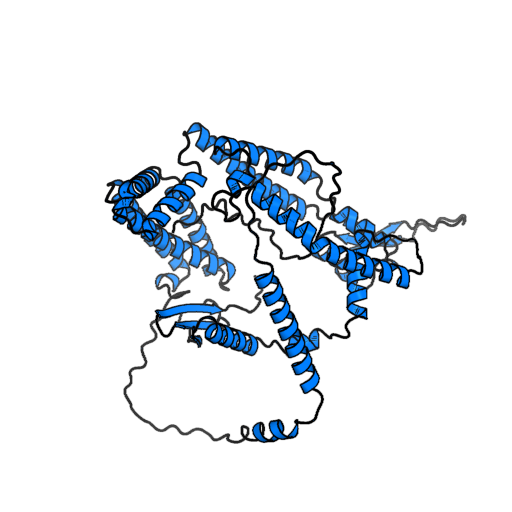 98.44 354 LYS A O 1
ATOM 2805 N N . LEU A 1 355 ? -11.746 11.798 -12.413 1.00 98.12 355 LEU A N 1
ATOM 2806 C CA . LEU A 1 355 ? -11.177 11.403 -11.127 1.00 98.12 355 LEU A CA 1
ATOM 2807 C C . LEU A 1 355 ? -10.696 12.623 -10.333 1.00 98.12 355 LEU A C 1
ATOM 2809 O O . LEU A 1 355 ? -10.981 12.721 -9.141 1.00 98.12 355 LEU A O 1
ATOM 2813 N N . ILE A 1 356 ? -10.018 13.568 -10.991 1.00 98.19 356 ILE A N 1
ATOM 2814 C CA . ILE A 1 356 ? -9.584 14.832 -10.382 1.00 98.19 356 ILE A CA 1
ATOM 2815 C C . ILE A 1 356 ? -10.802 15.633 -9.910 1.00 98.19 356 ILE A C 1
ATOM 2817 O O . ILE A 1 356 ? -10.820 16.082 -8.765 1.00 98.19 356 ILE A O 1
ATOM 2821 N N . ALA A 1 357 ? -11.834 15.766 -10.749 1.00 98.31 357 ALA A N 1
ATOM 2822 C CA . ALA A 1 357 ? -13.056 16.483 -10.390 1.00 98.31 357 ALA A CA 1
ATOM 2823 C C . ALA A 1 357 ? -13.785 15.837 -9.199 1.00 98.31 357 ALA A C 1
ATOM 2825 O O . ALA A 1 357 ? -14.131 16.531 -8.246 1.00 98.31 357 ALA A O 1
ATOM 2826 N N . ALA A 1 358 ? -13.957 14.510 -9.212 1.00 98.19 358 ALA A N 1
ATOM 2827 C CA . ALA A 1 358 ? -14.608 13.777 -8.126 1.00 98.19 358 ALA A CA 1
ATOM 2828 C C . ALA A 1 358 ? -13.837 13.904 -6.802 1.00 98.19 358 ALA A C 1
ATOM 2830 O O . ALA A 1 358 ? -14.438 14.141 -5.757 1.00 98.19 358 ALA A O 1
ATOM 2831 N N . ARG A 1 359 ? -12.501 13.806 -6.843 1.00 97.94 359 ARG A N 1
ATOM 2832 C CA . ARG A 1 359 ? -11.633 14.009 -5.672 1.00 97.94 359 ARG A CA 1
ATOM 2833 C C . ARG A 1 359 ? -11.691 15.441 -5.142 1.00 97.94 359 ARG A C 1
ATOM 2835 O O . ARG A 1 359 ? -11.636 15.640 -3.930 1.00 97.94 359 ARG A O 1
ATOM 2842 N N . HIS A 1 360 ? -11.793 16.434 -6.022 1.00 98.00 360 HIS A N 1
ATOM 2843 C CA . HIS A 1 360 ? -11.920 17.828 -5.608 1.00 98.00 360 HIS A CA 1
ATOM 2844 C C . HIS A 1 360 ? -13.254 18.086 -4.901 1.00 98.00 360 HIS A C 1
ATOM 2846 O O . HIS A 1 360 ? -13.241 18.571 -3.774 1.00 98.00 360 HIS A O 1
ATOM 2852 N N . GLU A 1 361 ? -14.375 17.673 -5.502 1.00 97.88 361 GLU A N 1
ATOM 2853 C CA . GLU A 1 361 ? -15.706 17.810 -4.894 1.00 97.88 361 GLU A CA 1
ATOM 2854 C C . GLU A 1 361 ? -15.791 17.064 -3.555 1.00 97.88 361 GLU A C 1
ATOM 2856 O O . GLU A 1 361 ? -16.309 17.589 -2.571 1.00 97.88 361 GLU A O 1
ATOM 2861 N N . PHE A 1 362 ? -15.223 15.855 -3.493 1.00 96.75 362 PHE A N 1
ATOM 2862 C CA . PHE A 1 362 ? -15.120 15.086 -2.255 1.00 96.75 362 PHE A CA 1
ATOM 2863 C C . PHE A 1 362 ? -14.427 15.901 -1.155 1.00 96.75 362 PHE A C 1
ATOM 2865 O O . PHE A 1 362 ? -14.957 16.033 -0.054 1.00 96.75 362 PHE A O 1
ATOM 2872 N N . ALA A 1 363 ? -13.265 16.488 -1.458 1.00 96.62 363 ALA A N 1
ATOM 2873 C CA . ALA A 1 363 ? -12.501 17.268 -0.492 1.00 96.62 363 ALA A CA 1
ATOM 2874 C C . ALA A 1 363 ? -13.267 18.507 -0.006 1.00 96.62 363 ALA A C 1
ATOM 2876 O O . ALA A 1 363 ? -13.273 18.776 1.194 1.00 96.62 363 ALA A O 1
ATOM 2877 N N . GLU A 1 364 ? -13.960 19.213 -0.905 1.00 97.19 364 GLU A N 1
ATOM 2878 C CA . GLU A 1 364 ? -14.769 20.384 -0.549 1.00 97.19 364 GLU A CA 1
ATOM 2879 C C . GLU A 1 364 ? -15.905 20.026 0.418 1.00 97.19 364 GLU A C 1
ATOM 2881 O O . GLU A 1 364 ? -16.128 20.734 1.405 1.00 97.19 364 GLU A O 1
ATOM 2886 N N . ILE A 1 365 ? -16.604 18.906 0.188 1.00 96.62 365 ILE A N 1
ATOM 2887 C CA . ILE A 1 365 ? -17.684 18.455 1.081 1.00 96.62 365 ILE A CA 1
ATOM 2888 C C . ILE A 1 365 ? -17.132 18.072 2.460 1.00 96.62 365 ILE A C 1
ATOM 2890 O O . ILE A 1 365 ? -17.766 18.381 3.474 1.00 96.62 365 ILE A O 1
ATOM 2894 N N . MET A 1 366 ? -15.946 17.461 2.488 1.00 94.44 366 MET A N 1
ATOM 2895 C CA . MET A 1 366 ? -15.214 17.094 3.705 1.00 94.44 366 MET A CA 1
ATOM 2896 C C . MET A 1 366 ? -14.566 18.296 4.417 1.00 94.44 366 MET A C 1
ATOM 2898 O O . MET A 1 366 ? -14.013 18.131 5.500 1.00 94.44 366 MET A O 1
ATOM 2902 N N . GLY A 1 367 ? -14.640 19.505 3.845 1.00 94.44 367 GLY A N 1
ATOM 2903 C CA . GLY A 1 367 ? -14.149 20.740 4.465 1.00 94.44 367 GLY A CA 1
ATOM 2904 C C . GLY A 1 367 ? -12.685 21.091 4.175 1.00 94.44 367 GLY A C 1
ATOM 2905 O O . GLY A 1 367 ? -12.121 21.928 4.877 1.00 94.44 367 GLY A O 1
ATOM 2906 N N . TYR A 1 368 ? -12.076 20.496 3.149 1.00 94.50 368 TYR A N 1
ATOM 2907 C CA . TYR A 1 368 ? -10.688 20.734 2.733 1.00 94.50 368 TYR A CA 1
ATOM 2908 C C . TYR A 1 368 ? -10.630 21.511 1.412 1.00 94.50 368 TYR A C 1
ATOM 2910 O O . TYR A 1 368 ? -11.514 21.387 0.566 1.00 94.50 368 TYR A O 1
ATOM 2918 N N . LYS A 1 369 ? -9.566 22.294 1.183 1.00 95.06 369 LYS A N 1
ATOM 2919 C CA . LYS A 1 369 ? -9.410 23.093 -0.052 1.00 95.06 369 LYS A CA 1
ATOM 2920 C C . LYS A 1 369 ? -9.013 22.240 -1.253 1.00 95.06 369 LYS A C 1
ATOM 2922 O O . LYS A 1 369 ? -9.202 22.637 -2.400 1.00 95.06 369 LYS A O 1
ATOM 2927 N N . SER A 1 370 ? -8.385 21.096 -1.001 1.00 95.00 370 SER A N 1
ATOM 2928 C CA . SER A 1 370 ? -7.919 20.174 -2.031 1.00 95.00 370 SER A CA 1
ATOM 2929 C C . SER A 1 370 ? -7.915 18.742 -1.516 1.00 95.00 370 SER A C 1
ATOM 2931 O O . SER A 1 370 ? -7.809 18.500 -0.313 1.00 95.00 370 SER A O 1
ATOM 2933 N N . TYR A 1 371 ? -7.955 17.781 -2.440 1.00 94.75 371 TYR A N 1
ATOM 2934 C CA . TYR A 1 371 ? -7.821 16.370 -2.082 1.00 94.75 371 TYR A CA 1
ATOM 2935 C C . TYR A 1 371 ? -6.477 16.064 -1.416 1.00 94.75 371 TYR A C 1
ATOM 2937 O O . TYR A 1 371 ? -6.413 15.221 -0.532 1.00 94.75 371 TYR A O 1
ATOM 2945 N N . THR A 1 372 ? -5.409 16.774 -1.786 1.00 94.06 372 THR A N 1
ATOM 2946 C CA . THR A 1 372 ? -4.096 16.629 -1.147 1.00 94.06 372 THR A CA 1
ATOM 2947 C C . THR A 1 372 ? -4.133 17.053 0.319 1.00 94.06 372 THR A C 1
ATOM 2949 O O . THR A 1 372 ? -3.552 16.375 1.155 1.00 94.06 372 THR A O 1
ATOM 2952 N N . GLU A 1 373 ? -4.829 18.142 0.653 1.00 93.25 373 GLU A N 1
ATOM 2953 C CA . GLU A 1 373 ? -4.987 18.584 2.046 1.00 93.25 373 GLU A CA 1
ATOM 2954 C C . GLU A 1 373 ? -5.780 17.557 2.869 1.00 93.25 373 GLU A C 1
ATOM 2956 O O . GLU A 1 373 ? -5.370 17.216 3.975 1.00 93.25 373 GLU A O 1
ATOM 2961 N N . PHE A 1 374 ? -6.847 16.988 2.292 1.00 92.12 374 PHE A N 1
ATOM 2962 C CA . PHE A 1 374 ? -7.573 15.865 2.892 1.00 92.12 374 PHE A CA 1
ATOM 2963 C C . PHE A 1 374 ? -6.667 14.636 3.091 1.00 92.12 374 PHE A C 1
ATOM 2965 O O . PHE A 1 374 ? -6.596 14.089 4.187 1.00 92.12 374 PHE A O 1
ATOM 2972 N N . ALA A 1 375 ? -5.943 14.215 2.050 1.00 90.06 375 ALA A N 1
ATOM 2973 C CA . ALA A 1 375 ? -5.118 13.006 2.063 1.00 90.06 375 ALA A CA 1
ATOM 2974 C C . ALA A 1 375 ? -3.887 13.118 2.977 1.00 90.06 375 ALA A C 1
ATOM 2976 O O . ALA A 1 375 ? -3.400 12.110 3.483 1.00 90.06 375 ALA A O 1
ATOM 2977 N N . LEU A 1 376 ? -3.373 14.332 3.189 1.00 89.38 376 LEU A N 1
ATOM 2978 C CA . LEU A 1 376 ? -2.276 14.597 4.119 1.00 89.38 376 LEU A CA 1
ATOM 2979 C C . LEU A 1 376 ? -2.749 14.772 5.563 1.00 89.38 376 LEU A C 1
ATOM 2981 O O . LEU A 1 376 ? -1.906 14.815 6.462 1.00 89.38 376 LEU A O 1
ATOM 2985 N N . ASN A 1 377 ? -4.058 14.863 5.811 1.00 83.31 377 ASN A N 1
ATOM 2986 C CA . ASN A 1 377 ? -4.576 15.002 7.161 1.00 83.31 377 ASN A CA 1
ATOM 2987 C C . ASN A 1 377 ? -4.254 13.747 7.993 1.00 83.31 377 ASN A C 1
ATOM 2989 O O . ASN A 1 377 ? -4.758 12.655 7.733 1.00 83.31 377 ASN A O 1
ATOM 2993 N N . GLY A 1 378 ? -3.404 13.915 9.008 1.00 77.12 378 GLY A N 1
ATOM 2994 C CA . GLY A 1 378 ? -2.882 12.825 9.838 1.00 77.12 378 GLY A CA 1
ATOM 2995 C C . GLY A 1 378 ? -1.525 12.263 9.394 1.00 77.12 378 GLY A C 1
ATOM 2996 O O . GLY A 1 378 ? -0.942 11.473 10.135 1.00 77.12 378 GLY A O 1
ATOM 2997 N N . ASN A 1 379 ? -0.978 12.691 8.249 1.00 84.06 379 ASN A N 1
ATOM 2998 C CA . ASN A 1 379 ? 0.378 12.334 7.822 1.00 84.06 379 ASN A CA 1
ATOM 2999 C C . ASN A 1 379 ? 1.415 13.277 8.450 1.00 84.06 379 ASN A C 1
ATOM 3001 O O . ASN A 1 379 ? 1.150 14.459 8.651 1.00 84.06 379 ASN A O 1
ATOM 3005 N N . MET A 1 380 ? 2.648 12.796 8.656 1.00 83.19 380 MET A N 1
ATOM 3006 C CA . MET A 1 380 ? 3.741 13.614 9.213 1.00 83.19 380 MET A CA 1
ATOM 3007 C C . MET A 1 380 ? 4.034 14.880 8.395 1.00 83.19 380 MET A C 1
ATOM 3009 O O . MET A 1 380 ? 4.345 15.923 8.964 1.00 83.19 380 MET A O 1
ATOM 3013 N N . ALA A 1 381 ? 3.898 14.815 7.065 1.00 83.31 381 ALA A N 1
ATOM 3014 C CA . ALA A 1 381 ? 4.123 15.966 6.192 1.00 83.31 381 ALA A CA 1
ATOM 3015 C C . ALA A 1 381 ? 3.145 17.129 6.459 1.00 83.31 381 ALA A C 1
ATOM 3017 O O . ALA A 1 381 ? 3.482 18.272 6.171 1.00 83.31 381 ALA A O 1
ATOM 3018 N N . SER A 1 382 ? 1.976 16.858 7.054 1.00 78.69 382 SER A N 1
ATOM 3019 C CA . SER A 1 382 ? 1.010 17.820 7.614 1.00 78.69 382 SER A CA 1
ATOM 3020 C C . SER A 1 382 ? 0.394 18.868 6.667 1.00 78.69 382 SER A C 1
ATOM 3022 O O . SER A 1 382 ? -0.630 19.444 7.016 1.00 78.69 382 SER A O 1
ATOM 3024 N N . SER A 1 383 ? 0.968 19.147 5.489 1.00 91.00 383 SER A N 1
ATOM 3025 C CA . SER A 1 383 ? 0.421 20.101 4.510 1.00 91.00 383 SER A CA 1
ATOM 3026 C C . SER A 1 383 ? 1.019 19.936 3.100 1.00 91.00 383 SER A C 1
ATOM 3028 O O . SER A 1 383 ? 2.164 19.484 2.965 1.00 91.00 383 SER A O 1
ATOM 3030 N N . PRO A 1 384 ? 0.291 20.331 2.037 1.00 93.50 384 PRO A N 1
ATOM 3031 C CA . PRO A 1 384 ? 0.819 20.350 0.670 1.00 93.50 384 PRO A CA 1
ATOM 3032 C C . PRO A 1 384 ? 2.067 21.232 0.506 1.00 93.50 384 PRO A C 1
ATOM 3034 O O . PRO A 1 384 ? 2.954 20.918 -0.289 1.00 93.50 384 PRO A O 1
ATOM 3037 N N . GLU A 1 385 ? 2.163 22.328 1.258 1.00 93.94 385 GLU A N 1
ATOM 3038 C CA . GLU A 1 385 ? 3.282 23.271 1.212 1.00 93.94 385 GLU A CA 1
ATOM 3039 C C . GLU A 1 385 ? 4.580 22.624 1.700 1.00 93.94 385 GLU A C 1
ATOM 3041 O O . GLU A 1 385 ? 5.617 22.760 1.050 1.00 93.94 385 GLU A O 1
ATOM 3046 N N . VAL A 1 386 ? 4.518 21.871 2.803 1.00 93.50 386 VAL A N 1
ATOM 3047 C CA . VAL A 1 386 ? 5.670 21.128 3.338 1.00 93.50 386 VAL A CA 1
ATOM 3048 C C . VAL A 1 386 ? 6.130 20.058 2.349 1.00 93.50 386 VAL A C 1
ATOM 3050 O O . VAL A 1 386 ? 7.330 19.943 2.102 1.00 93.50 386 VAL A O 1
ATOM 3053 N N . VAL A 1 387 ? 5.200 19.324 1.724 1.00 94.69 387 VAL A N 1
ATOM 3054 C CA . VAL A 1 387 ? 5.535 18.329 0.687 1.00 94.69 387 VAL A CA 1
ATOM 3055 C C . VAL A 1 387 ? 6.247 18.990 -0.493 1.00 94.69 387 VAL A C 1
ATOM 3057 O O . VAL A 1 387 ? 7.321 18.543 -0.895 1.00 94.69 387 VAL A O 1
ATOM 3060 N N . ASN A 1 388 ? 5.695 20.083 -1.025 1.00 95.81 388 ASN A N 1
ATOM 3061 C CA . ASN A 1 388 ? 6.300 20.802 -2.146 1.00 95.81 388 ASN A CA 1
ATOM 3062 C C . ASN A 1 388 ? 7.680 21.365 -1.790 1.00 95.81 388 ASN A C 1
ATOM 3064 O O . ASN A 1 388 ? 8.620 21.211 -2.568 1.00 95.81 388 ASN A O 1
ATOM 3068 N N . SER A 1 389 ? 7.820 21.976 -0.610 1.00 96.12 389 SER A N 1
ATOM 3069 C CA . SER A 1 389 ? 9.104 22.482 -0.117 1.00 96.12 389 SER A CA 1
ATOM 3070 C C . SER A 1 389 ? 10.146 21.369 -0.053 1.00 96.12 389 SER A C 1
ATOM 3072 O O . SER A 1 389 ? 11.236 21.519 -0.601 1.00 96.12 389 SER A O 1
ATOM 3074 N N . PHE A 1 390 ? 9.796 20.233 0.556 1.00 95.69 390 PHE A N 1
ATOM 3075 C CA . PHE A 1 390 ? 10.682 19.081 0.681 1.00 95.69 390 PHE A CA 1
ATOM 3076 C C . PHE A 1 390 ? 11.134 18.553 -0.688 1.00 95.69 390 PHE A C 1
ATOM 3078 O O . PHE A 1 390 ? 12.332 18.385 -0.919 1.00 95.69 390 PHE A O 1
ATOM 3085 N N . LEU A 1 391 ? 10.200 18.339 -1.622 1.00 96.62 391 LEU A N 1
ATOM 3086 C CA . LEU A 1 391 ? 10.519 17.823 -2.957 1.00 96.62 391 LEU A CA 1
ATOM 3087 C C . LEU A 1 391 ? 11.398 18.795 -3.758 1.00 96.62 391 LEU A C 1
ATOM 3089 O O . LEU A 1 391 ? 12.337 18.366 -4.435 1.00 96.62 391 LEU A O 1
ATOM 3093 N N . LEU A 1 392 ? 11.133 20.101 -3.669 1.00 97.62 392 LEU A N 1
ATOM 3094 C CA . LEU A 1 392 ? 11.931 21.126 -4.343 1.00 97.62 392 LEU A CA 1
ATOM 3095 C C . LEU A 1 392 ? 13.342 21.231 -3.758 1.00 97.62 392 LEU A C 1
ATOM 3097 O O . LEU A 1 392 ? 14.305 21.356 -4.515 1.00 97.62 392 LEU A O 1
ATOM 3101 N N . ASP A 1 393 ? 13.491 21.159 -2.438 1.00 97.56 393 ASP A N 1
ATOM 3102 C CA . ASP A 1 393 ? 14.802 21.217 -1.791 1.00 97.56 393 ASP A CA 1
ATOM 3103 C C . ASP A 1 393 ? 15.615 19.942 -2.034 1.00 97.56 393 ASP A C 1
ATOM 3105 O O . ASP A 1 393 ? 16.801 20.027 -2.364 1.00 97.56 393 ASP A O 1
ATOM 3109 N N . MET A 1 394 ? 14.971 18.772 -2.010 1.00 97.44 394 MET A N 1
ATOM 3110 C CA . MET A 1 394 ? 15.591 17.515 -2.429 1.00 97.44 394 MET A CA 1
ATOM 3111 C C . MET A 1 394 ? 16.044 17.588 -3.893 1.00 97.44 394 MET A C 1
ATOM 3113 O O . MET A 1 394 ? 17.189 17.251 -4.189 1.00 97.44 394 MET A O 1
ATOM 3117 N N . SER A 1 395 ? 15.203 18.106 -4.800 1.00 97.81 395 SER A N 1
ATOM 3118 C CA . SER A 1 395 ? 15.563 18.317 -6.210 1.00 97.81 395 SER A CA 1
ATOM 3119 C C . SER A 1 395 ? 16.799 19.210 -6.356 1.00 97.81 395 SER A C 1
ATOM 3121 O O . SER A 1 395 ? 17.715 18.869 -7.104 1.00 97.81 395 SER A O 1
ATOM 3123 N N . LYS A 1 396 ? 16.877 20.328 -5.617 1.00 97.94 396 LYS A N 1
ATOM 3124 C CA . LYS A 1 396 ? 18.061 21.208 -5.614 1.00 97.94 396 LYS A CA 1
ATOM 3125 C C . LYS A 1 396 ? 19.309 20.488 -5.101 1.00 97.94 396 LYS A C 1
ATOM 3127 O O . LYS A 1 396 ? 20.378 20.666 -5.678 1.00 97.94 396 LYS A O 1
ATOM 3132 N N . MET A 1 397 ? 19.179 19.680 -4.049 1.00 97.88 397 MET A N 1
ATOM 3133 C CA . MET A 1 397 ? 20.296 18.962 -3.431 1.00 97.88 397 MET A CA 1
ATOM 3134 C C . MET A 1 397 ? 20.878 17.879 -4.350 1.00 97.88 397 MET A C 1
ATOM 3136 O O . MET A 1 397 ? 22.099 17.752 -4.447 1.00 97.88 397 MET A O 1
ATOM 3140 N N . VAL A 1 398 ? 20.028 17.114 -5.044 1.00 97.81 398 VAL A N 1
ATOM 3141 C CA . VAL A 1 398 ? 20.479 16.012 -5.917 1.00 97.81 398 VAL A CA 1
ATOM 3142 C C . VAL A 1 398 ? 20.905 16.481 -7.310 1.00 97.81 398 VAL A C 1
ATOM 3144 O O . VAL A 1 398 ? 21.684 15.794 -7.973 1.00 97.81 398 VAL A O 1
ATOM 3147 N N . ARG A 1 399 ? 20.446 17.660 -7.754 1.00 97.88 399 ARG A N 1
ATOM 3148 C CA . ARG A 1 399 ? 20.686 18.186 -9.107 1.00 97.88 399 ARG A CA 1
ATOM 3149 C C . ARG A 1 399 ? 22.162 18.213 -9.525 1.00 97.88 399 ARG A C 1
ATOM 3151 O O . ARG A 1 399 ? 22.433 17.691 -10.602 1.00 97.88 399 ARG A O 1
ATOM 3158 N N . PRO A 1 400 ? 23.130 18.702 -8.723 1.00 98.12 400 PRO A N 1
ATOM 3159 C CA . PRO A 1 400 ? 24.535 18.711 -9.142 1.00 98.12 400 PRO A CA 1
ATOM 3160 C C . PRO A 1 400 ? 25.085 17.310 -9.441 1.00 98.12 400 PRO A C 1
ATOM 3162 O O . PRO A 1 400 ? 25.872 17.131 -10.368 1.00 98.12 400 PRO A O 1
ATOM 3165 N N . LYS A 1 401 ? 24.660 16.298 -8.672 1.00 97.31 401 LYS A N 1
ATOM 3166 C CA . LYS A 1 401 ? 25.058 14.902 -8.897 1.00 97.31 401 LYS A CA 1
ATOM 3167 C C . LYS A 1 401 ? 24.355 14.300 -10.108 1.00 97.31 401 LYS A C 1
ATOM 3169 O O . LYS A 1 401 ? 25.016 13.650 -10.911 1.00 97.31 401 LYS A O 1
ATOM 3174 N N . ALA A 1 402 ? 23.065 14.581 -10.283 1.00 95.44 402 ALA A N 1
ATOM 3175 C CA . ALA A 1 402 ? 22.322 14.170 -11.471 1.00 95.44 402 ALA A CA 1
ATOM 3176 C C . ALA A 1 402 ? 22.925 14.768 -12.757 1.00 95.44 402 ALA A C 1
ATOM 3178 O O . ALA A 1 402 ? 23.085 14.062 -13.746 1.00 95.44 402 ALA A O 1
ATOM 3179 N N . GLU A 1 403 ? 23.335 16.038 -12.738 1.00 96.12 403 GLU A N 1
ATOM 3180 C CA . GLU A 1 403 ? 24.016 16.698 -13.860 1.00 96.12 403 GLU A CA 1
ATOM 3181 C C . GLU A 1 403 ? 25.396 16.082 -14.145 1.00 96.12 403 GLU A C 1
ATOM 3183 O O . GLU A 1 403 ? 25.761 15.890 -15.307 1.00 96.12 403 GLU A O 1
ATOM 3188 N N . GLU A 1 404 ? 26.154 15.723 -13.102 1.00 96.12 404 GLU A N 1
ATOM 3189 C CA . GLU A 1 404 ? 27.426 15.000 -13.232 1.00 96.12 404 GLU A CA 1
ATOM 3190 C C . GLU A 1 404 ? 27.227 13.632 -13.911 1.00 96.12 404 GLU A C 1
ATOM 3192 O O . GLU A 1 404 ? 27.970 13.275 -14.828 1.00 96.12 404 GLU A O 1
ATOM 3197 N N . GLU A 1 405 ? 26.220 12.866 -13.487 1.00 93.75 405 GLU A N 1
ATOM 3198 C CA . GLU A 1 405 ? 25.884 11.562 -14.067 1.00 93.75 405 GLU A CA 1
ATOM 3199 C C . GLU A 1 405 ? 25.366 11.684 -15.500 1.00 93.75 405 GLU A C 1
ATOM 3201 O O . GLU A 1 405 ? 25.847 10.976 -16.389 1.00 93.75 405 GLU A O 1
ATOM 3206 N N . PHE A 1 406 ? 24.467 12.634 -15.756 1.00 94.69 406 PHE A N 1
ATOM 3207 C CA . PHE A 1 406 ? 23.959 12.930 -17.092 1.00 94.69 406 PHE A CA 1
ATOM 3208 C C . PHE A 1 406 ? 25.101 13.279 -18.050 1.00 94.69 406 PHE A C 1
ATOM 3210 O O . PHE A 1 406 ? 25.170 12.755 -19.164 1.00 94.69 406 PHE A O 1
ATOM 3217 N N . LYS A 1 407 ? 26.059 14.100 -17.597 1.00 94.50 407 LYS A N 1
ATOM 3218 C CA . LYS A 1 407 ? 27.259 14.430 -18.369 1.00 94.50 407 LYS A CA 1
ATOM 3219 C C . LYS A 1 407 ? 28.113 13.194 -18.660 1.00 94.50 407 LYS A C 1
ATOM 3221 O O . LYS A 1 407 ? 28.530 13.022 -19.800 1.00 94.50 407 LYS A O 1
ATOM 3226 N N . LYS A 1 408 ? 28.330 12.302 -17.684 1.00 93.69 408 LYS A N 1
ATOM 3227 C CA . LYS A 1 408 ? 29.069 11.040 -17.904 1.00 93.69 408 LYS A CA 1
ATOM 3228 C C . LYS A 1 408 ? 28.398 10.159 -18.958 1.00 93.69 408 LYS A C 1
ATOM 3230 O O . LYS A 1 408 ? 29.086 9.589 -19.802 1.00 93.69 408 LYS A O 1
ATOM 3235 N N . ILE A 1 409 ? 27.069 10.051 -18.926 1.00 94.00 409 ILE A N 1
ATOM 3236 C CA . ILE A 1 409 ? 26.307 9.270 -19.911 1.00 94.00 409 ILE A CA 1
ATOM 3237 C C . ILE A 1 409 ? 26.419 9.911 -21.301 1.00 94.00 409 ILE A C 1
ATOM 3239 O O . ILE A 1 409 ? 26.650 9.210 -22.288 1.00 94.00 409 ILE A O 1
ATOM 3243 N N . LEU A 1 410 ? 26.304 11.239 -21.379 1.00 93.44 410 LEU A N 1
ATOM 3244 C CA . LEU A 1 410 ? 26.438 12.004 -22.617 1.00 93.44 410 LEU A CA 1
ATOM 3245 C C . LEU A 1 410 ? 27.837 11.868 -23.236 1.00 93.44 410 LEU A C 1
ATOM 3247 O O . LEU A 1 410 ? 27.955 11.602 -24.433 1.00 93.44 410 LEU A O 1
ATOM 3251 N N . ASP A 1 411 ? 28.892 12.018 -22.438 1.00 92.06 411 ASP A N 1
ATOM 3252 C CA . ASP A 1 411 ? 30.274 11.883 -22.901 1.00 92.06 411 ASP A CA 1
ATOM 3253 C C . ASP A 1 411 ? 30.541 10.445 -23.381 1.00 92.06 411 ASP A C 1
ATOM 3255 O O . ASP A 1 411 ? 31.041 10.248 -24.490 1.00 92.06 411 ASP A O 1
ATOM 3259 N N . PHE A 1 412 ? 30.063 9.431 -22.648 1.00 91.81 412 PHE A N 1
ATOM 3260 C CA . PHE A 1 412 ? 30.143 8.031 -23.076 1.00 91.81 412 PHE A CA 1
ATOM 3261 C C . PHE A 1 412 ? 29.377 7.758 -24.384 1.00 91.81 412 PHE A C 1
ATOM 3263 O O . PHE A 1 412 ? 29.853 7.009 -25.243 1.00 91.81 412 PHE A O 1
ATOM 3270 N N . LYS A 1 413 ? 28.198 8.370 -24.578 1.00 91.69 413 LYS A N 1
ATOM 3271 C CA . LYS A 1 413 ? 27.457 8.296 -25.849 1.00 91.69 413 LYS A CA 1
ATOM 3272 C C . LYS A 1 413 ? 28.300 8.855 -26.996 1.00 91.69 413 LYS A C 1
ATOM 3274 O O . LYS A 1 413 ? 28.448 8.168 -28.005 1.00 91.69 413 LYS A O 1
ATOM 3279 N N . ARG A 1 414 ? 28.879 10.051 -26.832 1.00 90.50 414 ARG A N 1
ATOM 3280 C CA . ARG A 1 414 ? 29.711 10.723 -27.851 1.00 90.50 414 ARG A CA 1
ATOM 3281 C C . ARG A 1 414 ? 30.945 9.907 -28.223 1.00 90.50 414 ARG A C 1
ATOM 3283 O O . ARG A 1 414 ? 31.252 9.771 -29.407 1.00 90.50 414 ARG A O 1
ATOM 3290 N N . GLU A 1 415 ? 31.613 9.317 -27.234 1.00 88.69 415 GLU A N 1
ATOM 3291 C CA . GLU A 1 415 ? 32.754 8.419 -27.448 1.00 88.69 415 GLU A CA 1
ATOM 3292 C C . GLU A 1 415 ? 32.371 7.183 -28.274 1.00 88.69 415 GLU A C 1
ATOM 3294 O O . GLU A 1 415 ? 33.123 6.755 -29.150 1.00 88.69 415 GLU A O 1
ATOM 3299 N N . ARG A 1 416 ? 31.190 6.603 -28.022 1.00 86.00 416 ARG A N 1
ATOM 3300 C CA . ARG A 1 416 ? 30.717 5.389 -28.706 1.00 86.00 416 ARG A CA 1
ATOM 3301 C C . ARG A 1 416 ? 30.122 5.649 -30.087 1.00 86.00 416 ARG A C 1
ATOM 3303 O O . ARG A 1 416 ? 30.267 4.792 -30.957 1.00 86.00 416 ARG A O 1
ATOM 3310 N N . SER A 1 417 ? 29.431 6.771 -30.284 1.00 80.06 417 SER A N 1
ATOM 3311 C CA . SER A 1 417 ? 28.794 7.122 -31.561 1.00 80.06 417 SER A CA 1
ATOM 3312 C C . SER A 1 417 ? 29.752 7.807 -32.538 1.00 80.06 417 SER A C 1
ATOM 3314 O O . SER A 1 417 ? 29.484 7.826 -33.739 1.00 80.06 417 SER A O 1
ATOM 3316 N N . GLY A 1 418 ? 30.864 8.367 -32.045 1.00 72.69 418 GLY A N 1
ATOM 3317 C CA . GLY A 1 418 ? 31.798 9.161 -32.844 1.00 72.69 418 GLY A CA 1
ATOM 3318 C C . GLY A 1 418 ? 31.232 10.520 -33.278 1.00 72.69 418 GLY A C 1
ATOM 3319 O O . GLY A 1 418 ? 31.829 11.184 -34.124 1.00 72.69 418 GLY A O 1
ATOM 3320 N N . GLN A 1 419 ? 30.085 10.938 -32.728 1.00 72.19 419 GLN A N 1
ATOM 3321 C CA . GLN A 1 419 ? 29.405 12.192 -33.058 1.00 72.19 419 GLN A CA 1
ATOM 3322 C C . GLN A 1 419 ? 29.413 13.135 -31.851 1.00 72.19 419 GLN A C 1
ATOM 3324 O O . GLN A 1 419 ? 28.721 12.914 -30.862 1.00 72.19 419 GLN A O 1
ATOM 3329 N N . LEU A 1 420 ? 30.179 14.225 -31.947 1.00 61.84 420 LEU A N 1
ATOM 3330 C CA . LEU A 1 420 ? 30.383 15.179 -30.846 1.00 61.84 420 LEU A CA 1
ATOM 3331 C C . LEU A 1 420 ? 29.164 16.077 -30.555 1.00 61.84 420 LEU A C 1
ATOM 3333 O O . LEU A 1 420 ? 29.077 16.654 -29.472 1.00 61.84 420 LEU A O 1
ATOM 3337 N N . HIS A 1 421 ? 28.227 16.203 -31.500 1.00 63.28 421 HIS A N 1
ATOM 3338 C CA . HIS A 1 421 ? 27.105 17.150 -31.425 1.00 63.28 421 HIS A CA 1
ATOM 3339 C C . HIS A 1 421 ? 25.764 16.520 -31.032 1.00 63.28 421 HIS A C 1
ATOM 3341 O O . HIS A 1 421 ? 24.756 17.219 -30.991 1.00 63.28 421 HIS A O 1
ATOM 3347 N N . GLU A 1 422 ? 25.728 15.218 -30.750 1.00 73.56 422 GLU A N 1
ATOM 3348 C CA . GLU A 1 422 ? 24.484 14.550 -30.379 1.00 73.56 422 GLU A CA 1
ATOM 3349 C C . GLU A 1 422 ? 24.151 14.807 -28.900 1.00 73.56 422 GLU A C 1
ATOM 3351 O O . GLU A 1 422 ? 25.017 14.681 -28.026 1.00 73.56 422 GLU A O 1
ATOM 3356 N N . GLY A 1 423 ? 22.903 15.196 -28.626 1.00 86.31 423 GLY A N 1
ATOM 3357 C CA . GLY A 1 423 ? 22.356 15.279 -27.272 1.00 86.31 423 GLY A CA 1
ATOM 3358 C C . GLY A 1 423 ? 22.015 13.896 -26.712 1.00 86.31 423 GLY A C 1
ATOM 3359 O O . GLY A 1 423 ? 22.036 12.895 -27.434 1.00 86.31 423 GLY A O 1
ATOM 3360 N N . LEU A 1 424 ? 21.706 13.835 -25.417 1.00 91.06 424 LEU A N 1
ATOM 3361 C CA . LEU A 1 424 ? 21.159 12.637 -24.785 1.00 91.06 424 LEU A CA 1
ATOM 3362 C C . LEU A 1 424 ? 19.636 12.772 -24.740 1.00 91.06 424 LEU A C 1
ATOM 3364 O O . LEU A 1 424 ? 19.118 13.658 -24.066 1.00 91.06 424 LEU A O 1
ATOM 3368 N N . GLU A 1 425 ? 18.940 11.914 -25.478 1.00 94.06 425 GLU A N 1
ATOM 3369 C CA . GLU A 1 425 ? 17.478 11.896 -25.524 1.00 94.06 425 GLU A CA 1
ATOM 3370 C C . GLU A 1 425 ? 16.910 10.958 -24.441 1.00 94.06 425 GLU A C 1
ATOM 3372 O O . GLU A 1 425 ? 17.607 10.035 -24.007 1.00 94.06 425 GLU A O 1
ATOM 3377 N N . PRO A 1 426 ? 15.635 11.100 -24.033 1.00 94.75 426 PRO A N 1
ATOM 3378 C CA . PRO A 1 426 ? 15.049 10.254 -22.985 1.00 94.75 426 PRO A CA 1
ATOM 3379 C C . PRO A 1 426 ? 15.119 8.744 -23.277 1.00 94.75 426 PRO A C 1
ATOM 3381 O O . PRO A 1 426 ? 15.305 7.924 -22.383 1.00 94.75 426 PRO A O 1
ATOM 3384 N N . TRP A 1 427 ? 15.041 8.349 -24.551 1.00 95.44 427 TRP A N 1
ATOM 3385 C CA . TRP A 1 427 ? 15.148 6.945 -24.971 1.00 95.44 427 TRP A CA 1
ATOM 3386 C C . TRP A 1 427 ? 16.591 6.420 -25.059 1.00 95.44 427 TRP A C 1
ATOM 3388 O O . TRP A 1 427 ? 16.806 5.260 -25.420 1.00 95.44 427 TRP A O 1
ATOM 3398 N N . ASP A 1 428 ? 17.591 7.252 -24.772 1.00 94.62 428 ASP A N 1
ATOM 3399 C CA . ASP A 1 428 ? 19.006 6.879 -24.784 1.00 94.62 428 ASP A CA 1
ATOM 3400 C C . ASP A 1 428 ? 19.545 6.555 -23.388 1.00 94.62 428 ASP A C 1
ATOM 3402 O O . ASP A 1 428 ? 20.430 5.704 -23.262 1.00 94.62 428 ASP A O 1
ATOM 3406 N N . GLU A 1 429 ? 19.005 7.196 -22.348 1.00 94.44 429 GLU A N 1
ATOM 3407 C CA . GLU A 1 429 ? 19.523 7.141 -20.978 1.00 94.44 429 GLU A CA 1
ATOM 3408 C C . GLU A 1 429 ? 19.728 5.700 -20.487 1.00 94.44 429 GLU A C 1
ATOM 3410 O O . GLU A 1 429 ? 20.849 5.299 -20.168 1.00 94.44 429 GLU A O 1
ATOM 3415 N N . ALA A 1 430 ? 18.676 4.876 -20.502 1.00 94.44 430 ALA A N 1
ATOM 3416 C CA . ALA A 1 430 ? 18.732 3.498 -20.010 1.00 94.44 430 ALA A CA 1
ATOM 3417 C C . ALA A 1 430 ? 19.760 2.632 -20.768 1.00 94.44 430 ALA A C 1
ATOM 3419 O O . ALA A 1 430 ? 20.467 1.809 -20.172 1.00 94.44 430 ALA A O 1
ATOM 3420 N N . TYR A 1 431 ? 19.880 2.832 -22.085 1.00 94.31 431 TYR A N 1
ATOM 3421 C CA . TYR A 1 431 ? 20.810 2.090 -22.934 1.00 94.31 431 TYR A CA 1
ATOM 3422 C C . TYR A 1 431 ? 22.266 2.395 -22.575 1.00 94.31 431 TYR A C 1
ATOM 3424 O O . TYR A 1 431 ? 23.062 1.475 -22.341 1.00 94.31 431 TYR A O 1
ATOM 3432 N N . PHE A 1 432 ? 22.618 3.683 -22.528 1.00 94.00 432 PHE A N 1
ATOM 3433 C CA . PHE A 1 432 ? 23.990 4.113 -22.273 1.00 94.00 432 PHE A CA 1
ATOM 3434 C C . PHE A 1 432 ? 24.378 3.948 -20.808 1.00 94.00 432 PHE A C 1
ATOM 3436 O O . PHE A 1 432 ? 25.501 3.522 -20.552 1.00 94.00 432 PHE A O 1
ATOM 3443 N N . THR A 1 433 ? 23.456 4.133 -19.861 1.00 92.94 433 THR A N 1
ATOM 3444 C CA . THR A 1 433 ? 23.685 3.813 -18.444 1.00 92.94 433 THR A CA 1
ATOM 3445 C C . THR A 1 433 ? 24.057 2.345 -18.262 1.00 92.94 433 THR A C 1
ATOM 3447 O O . THR A 1 433 ? 25.047 2.034 -17.597 1.00 92.94 433 THR A O 1
ATOM 3450 N N . ARG A 1 434 ? 23.325 1.414 -18.893 1.00 90.62 434 ARG A N 1
ATOM 3451 C CA . ARG A 1 434 ? 23.665 -0.015 -18.828 1.00 90.62 434 ARG A CA 1
ATOM 3452 C C . ARG A 1 434 ? 25.041 -0.292 -19.434 1.00 90.62 434 ARG A C 1
ATOM 3454 O O . ARG A 1 434 ? 25.816 -1.052 -18.852 1.00 90.62 434 ARG A O 1
ATOM 3461 N N . LEU A 1 435 ? 25.344 0.278 -20.603 1.00 89.88 435 LEU A N 1
ATOM 3462 C CA . LEU A 1 435 ? 26.642 0.083 -21.253 1.00 89.88 435 LEU A CA 1
ATOM 3463 C C . LEU A 1 435 ? 27.797 0.640 -20.415 1.00 89.88 435 LEU A C 1
ATOM 3465 O O . LEU A 1 435 ? 28.787 -0.065 -20.247 1.00 89.88 435 LEU A O 1
ATOM 3469 N N . LEU A 1 436 ? 27.640 1.842 -19.859 1.00 90.00 436 LEU A N 1
ATOM 3470 C CA . LEU A 1 436 ? 28.616 2.486 -18.986 1.00 90.00 436 LEU A CA 1
ATOM 3471 C C . LEU A 1 436 ? 28.867 1.643 -17.729 1.00 90.00 436 LEU A C 1
ATOM 3473 O O . LEU A 1 436 ? 30.011 1.329 -17.413 1.00 90.00 436 LEU A O 1
ATOM 3477 N N . LYS A 1 437 ? 27.804 1.183 -17.054 1.00 86.31 437 LYS A N 1
ATOM 3478 C CA . LYS A 1 437 ? 27.918 0.283 -15.892 1.00 86.31 437 LYS A CA 1
ATOM 3479 C C . LYS A 1 437 ? 28.648 -1.014 -16.247 1.00 86.31 437 LYS A C 1
ATOM 3481 O O . LYS A 1 437 ? 29.528 -1.434 -15.500 1.00 86.31 437 LYS A O 1
ATOM 3486 N N . SER A 1 438 ? 28.327 -1.595 -17.407 1.00 82.12 438 SER A N 1
ATOM 3487 C CA . SER A 1 438 ? 28.963 -2.824 -17.903 1.00 82.12 438 SER A CA 1
ATOM 3488 C C . SER A 1 438 ? 30.441 -2.628 -18.261 1.00 82.12 438 SER A C 1
ATOM 3490 O O . SER A 1 438 ? 31.205 -3.580 -18.175 1.00 82.12 438 SER A O 1
ATOM 3492 N N . SER A 1 439 ? 30.853 -1.427 -18.689 1.00 81.38 439 SER A N 1
ATOM 3493 C CA . SER A 1 439 ? 32.260 -1.134 -18.993 1.00 81.38 439 SER A CA 1
ATOM 3494 C C . SER A 1 439 ? 33.084 -0.766 -17.763 1.00 81.38 439 SER A C 1
ATOM 3496 O O . SER A 1 439 ? 34.278 -1.043 -17.742 1.00 81.38 439 SER A O 1
ATOM 3498 N N . SER A 1 440 ? 32.467 -0.138 -16.760 1.00 71.12 440 SER A N 1
ATOM 3499 C CA . SER A 1 440 ? 33.180 0.366 -15.581 1.00 71.12 440 SER A CA 1
ATOM 3500 C C . SER A 1 440 ? 33.374 -0.684 -14.488 1.00 71.12 440 SER A C 1
ATOM 3502 O O . SER A 1 440 ? 34.267 -0.529 -13.662 1.00 71.12 440 SER A O 1
ATOM 3504 N N . HIS A 1 441 ? 32.567 -1.751 -14.465 1.00 65.00 441 HIS A N 1
ATOM 3505 C CA . HIS A 1 441 ? 32.612 -2.752 -13.401 1.00 65.00 441 HIS A CA 1
ATOM 3506 C C . HIS A 1 441 ? 32.655 -4.176 -13.972 1.00 65.00 441 HIS A C 1
ATOM 3508 O O . HIS A 1 441 ? 31.658 -4.682 -14.481 1.00 65.00 441 HIS A O 1
ATOM 3514 N N . ASN A 1 442 ? 33.790 -4.866 -13.804 1.00 64.44 442 ASN A N 1
ATOM 3515 C CA . ASN A 1 442 ? 33.941 -6.311 -14.054 1.00 64.44 442 ASN A CA 1
ATOM 3516 C C . ASN A 1 442 ? 33.272 -7.160 -12.946 1.00 64.44 442 ASN A C 1
ATOM 3518 O O . ASN A 1 442 ? 33.835 -8.148 -12.477 1.00 64.44 442 ASN A O 1
ATOM 3522 N N . LEU A 1 443 ? 32.091 -6.763 -12.467 1.00 67.25 443 LEU A N 1
ATOM 3523 C CA . LEU A 1 443 ? 31.385 -7.469 -11.399 1.00 67.25 443 LEU A CA 1
ATOM 3524 C C . LEU A 1 443 ? 30.493 -8.561 -11.990 1.00 67.25 443 LEU A C 1
ATOM 3526 O O . LEU A 1 443 ? 29.546 -8.296 -12.728 1.00 67.25 443 LEU A O 1
ATOM 3530 N N . ASN A 1 444 ? 30.790 -9.812 -11.641 1.00 71.25 444 ASN A N 1
ATOM 3531 C CA . ASN A 1 444 ? 29.941 -10.943 -11.982 1.00 71.25 444 ASN A CA 1
ATOM 3532 C C . ASN A 1 444 ? 28.868 -11.120 -10.897 1.00 71.25 444 ASN A C 1
ATOM 3534 O O . ASN A 1 444 ? 29.145 -11.652 -9.823 1.00 71.25 444 ASN A O 1
ATOM 3538 N N . TYR A 1 445 ? 27.635 -10.704 -11.190 1.00 71.56 445 TYR A N 1
ATOM 3539 C CA . TYR A 1 445 ? 26.498 -10.815 -10.266 1.00 71.56 445 TYR A CA 1
ATOM 3540 C C . TYR A 1 445 ? 26.250 -12.243 -9.759 1.00 71.56 445 TYR A C 1
ATOM 3542 O O . TYR A 1 445 ? 25.835 -12.416 -8.616 1.00 71.56 445 TYR A O 1
ATOM 3550 N N . SER A 1 446 ? 26.560 -13.273 -10.557 1.00 71.94 446 SER A N 1
ATOM 3551 C CA . SER A 1 446 ? 26.437 -14.669 -10.117 1.00 71.94 446 SER A CA 1
ATOM 3552 C C . SER A 1 446 ? 27.423 -15.016 -9.003 1.00 71.94 446 SER A C 1
ATOM 3554 O O . SER A 1 446 ? 27.115 -15.853 -8.160 1.00 71.94 446 SER A O 1
ATOM 3556 N N . VAL A 1 447 ? 28.605 -14.395 -9.002 1.00 81.75 447 VAL A N 1
ATOM 3557 C CA . VAL A 1 447 ? 29.602 -14.580 -7.942 1.00 81.75 447 VAL A CA 1
ATOM 3558 C C . VAL A 1 447 ? 29.135 -13.864 -6.682 1.00 81.75 447 VAL A C 1
ATOM 3560 O O . VAL A 1 447 ? 29.120 -14.475 -5.621 1.00 81.75 447 VAL A O 1
ATOM 3563 N N . VAL A 1 448 ? 28.663 -12.620 -6.802 1.00 84.06 448 VAL A N 1
ATOM 3564 C CA . VAL A 1 448 ? 28.132 -11.848 -5.665 1.00 84.06 448 VAL A CA 1
ATOM 3565 C C . VAL A 1 448 ? 26.975 -12.588 -4.986 1.00 84.06 448 VAL A C 1
ATOM 3567 O O . VAL A 1 448 ? 26.995 -12.755 -3.772 1.00 84.06 448 VAL A O 1
ATOM 3570 N N . ALA A 1 449 ? 26.020 -13.118 -5.756 1.00 84.56 449 ALA A N 1
ATOM 3571 C CA . ALA A 1 449 ? 24.880 -13.864 -5.218 1.00 84.56 449 ALA A CA 1
ATOM 3572 C C . ALA A 1 449 ? 25.290 -15.083 -4.370 1.00 84.56 449 ALA A C 1
ATOM 3574 O O . ALA A 1 449 ? 24.602 -15.421 -3.411 1.00 84.56 449 ALA A O 1
ATOM 3575 N N . SER A 1 450 ? 26.430 -15.719 -4.671 1.00 89.19 450 SER A N 1
ATOM 3576 C CA . SER A 1 450 ? 26.912 -16.878 -3.906 1.00 89.19 450 SER A CA 1
ATOM 3577 C C . SER A 1 450 ? 27.320 -16.552 -2.461 1.00 89.19 450 SER A C 1
ATOM 3579 O O . SER A 1 450 ? 27.330 -17.453 -1.624 1.00 89.19 450 SER A O 1
ATOM 3581 N N . TYR A 1 451 ? 27.590 -15.280 -2.144 1.00 90.38 451 TYR A N 1
ATOM 3582 C CA . TYR A 1 451 ? 27.899 -14.826 -0.783 1.00 90.38 451 TYR A CA 1
ATOM 3583 C C . TYR A 1 451 ? 26.647 -14.600 0.080 1.00 90.38 451 TYR A C 1
ATOM 3585 O O . TYR A 1 451 ? 26.754 -14.542 1.301 1.00 90.38 451 TYR A O 1
ATOM 3593 N N . PHE A 1 452 ? 25.459 -14.518 -0.524 1.00 93.19 452 PHE A N 1
ATOM 3594 C CA . PHE A 1 452 ? 24.200 -14.201 0.160 1.00 93.19 452 PHE A CA 1
ATOM 3595 C C . PHE A 1 452 ? 23.297 -15.433 0.280 1.00 93.19 452 PHE A C 1
ATOM 3597 O O . PHE A 1 452 ? 22.165 -15.458 -0.201 1.00 93.19 452 PHE A O 1
ATOM 3604 N N . SER A 1 453 ? 23.806 -16.497 0.909 1.00 93.25 453 SER A N 1
ATOM 3605 C CA . SER A 1 453 ? 22.965 -17.660 1.213 1.00 93.25 453 SER A CA 1
ATOM 3606 C C . SER A 1 453 ? 21.926 -17.307 2.280 1.00 93.25 453 SER A C 1
ATOM 3608 O O . SER A 1 453 ? 22.262 -16.674 3.281 1.00 93.25 453 SER A O 1
ATOM 3610 N N . LEU A 1 454 ? 20.686 -17.772 2.104 1.00 92.19 454 LEU A N 1
ATOM 3611 C CA . LEU A 1 454 ? 19.579 -17.431 2.999 1.00 92.19 454 LEU A CA 1
ATOM 3612 C C . LEU A 1 454 ? 19.878 -17.679 4.497 1.00 92.19 454 LEU A C 1
ATOM 3614 O O . LEU A 1 454 ? 19.638 -16.765 5.284 1.00 92.19 454 LEU A O 1
ATOM 3618 N N . PRO A 1 455 ? 20.448 -18.828 4.922 1.00 92.81 455 PRO A N 1
ATOM 3619 C CA . PRO A 1 455 ? 20.763 -19.046 6.336 1.00 92.81 455 PRO A CA 1
ATOM 3620 C C . PRO A 1 455 ? 21.751 -18.019 6.903 1.00 92.81 455 PRO A C 1
ATOM 3622 O O . PRO A 1 455 ? 21.580 -17.560 8.026 1.00 92.81 455 PRO A O 1
ATOM 3625 N N . GLN A 1 456 ? 22.756 -17.618 6.117 1.00 94.56 456 GLN A N 1
ATOM 3626 C CA . GLN A 1 456 ? 23.740 -16.613 6.538 1.00 94.56 456 GLN A CA 1
ATOM 3627 C C . GLN A 1 456 ? 23.128 -15.210 6.603 1.00 94.56 456 GLN A C 1
ATOM 3629 O O . GLN A 1 456 ? 23.469 -14.434 7.487 1.00 94.56 456 GLN A O 1
ATOM 3634 N N . CYS A 1 457 ? 22.187 -14.890 5.711 1.00 95.19 457 CYS A N 1
ATOM 3635 C CA . CYS A 1 457 ? 21.439 -13.636 5.784 1.00 95.19 457 CYS A CA 1
ATOM 3636 C C . CYS A 1 457 ? 20.546 -13.573 7.032 1.00 95.19 457 CYS A C 1
ATOM 3638 O O . CYS A 1 457 ? 20.492 -12.530 7.678 1.00 95.19 457 CYS A O 1
ATOM 3640 N N . ILE A 1 458 ? 19.883 -14.678 7.395 1.00 94.38 458 ILE A N 1
ATOM 3641 C CA . ILE A 1 458 ? 19.096 -14.764 8.634 1.00 94.38 458 ILE A CA 1
ATOM 3642 C C . ILE A 1 458 ? 20.007 -14.601 9.853 1.00 94.38 458 ILE A C 1
ATOM 3644 O O . ILE A 1 458 ? 19.664 -13.858 10.765 1.00 94.38 458 ILE A O 1
ATOM 3648 N N . GLU A 1 459 ? 21.178 -15.239 9.867 1.00 95.31 459 GLU A N 1
ATOM 3649 C CA . GLU A 1 459 ? 22.135 -15.075 10.965 1.00 95.31 459 GLU A CA 1
ATOM 3650 C C . GLU A 1 459 ? 22.634 -13.629 11.080 1.00 95.31 459 GLU A C 1
ATOM 3652 O O . GLU A 1 459 ? 22.633 -13.055 12.165 1.00 95.31 459 GLU A O 1
ATOM 3657 N N . GLY A 1 460 ? 22.958 -12.992 9.951 1.00 95.81 460 GLY A N 1
ATOM 3658 C CA . GLY A 1 460 ? 23.296 -11.570 9.916 1.00 95.81 460 GLY A CA 1
ATOM 3659 C C . GLY A 1 460 ? 22.180 -10.679 10.468 1.00 95.81 460 GLY A C 1
ATOM 3660 O O . GLY A 1 460 ? 22.458 -9.761 11.235 1.00 95.81 460 GLY A O 1
ATOM 3661 N N . LEU A 1 461 ? 20.915 -10.972 10.143 1.00 95.00 461 LEU A N 1
ATOM 3662 C CA . LEU A 1 461 ? 19.760 -10.260 10.698 1.00 95.00 461 LEU A CA 1
ATOM 3663 C C . LEU A 1 461 ? 19.669 -10.417 12.224 1.00 95.00 461 LEU A C 1
ATOM 3665 O O . LEU A 1 461 ? 19.431 -9.428 12.914 1.00 95.00 461 LEU A O 1
ATOM 3669 N N . LYS A 1 462 ? 19.877 -11.630 12.755 1.00 95.88 462 LYS A N 1
ATOM 3670 C CA . LYS A 1 462 ? 19.873 -11.884 14.206 1.00 95.88 462 LYS A CA 1
ATOM 3671 C C . LYS A 1 462 ? 20.970 -11.089 14.913 1.00 95.88 462 LYS A C 1
ATOM 3673 O O . LYS A 1 462 ? 20.682 -10.417 15.897 1.00 95.88 462 LYS A O 1
ATOM 3678 N N . LEU A 1 463 ? 22.188 -11.100 14.367 1.00 96.81 463 LEU A N 1
ATOM 3679 C CA . LEU A 1 463 ? 23.321 -10.345 14.909 1.00 96.81 463 LEU A CA 1
ATOM 3680 C C . LEU A 1 463 ? 23.054 -8.835 14.925 1.00 96.81 463 LEU A C 1
ATOM 3682 O O . LEU A 1 463 ? 23.392 -8.161 15.897 1.00 96.81 463 LEU A O 1
ATOM 3686 N N . LEU A 1 464 ? 22.435 -8.298 13.870 1.00 97.12 464 LEU A N 1
ATOM 3687 C CA . LEU A 1 464 ? 22.049 -6.887 13.819 1.00 97.12 464 LEU A CA 1
ATOM 3688 C C . LEU A 1 464 ? 20.968 -6.557 14.854 1.00 97.12 464 LEU A C 1
ATOM 3690 O O . LEU A 1 464 ? 21.081 -5.536 15.528 1.00 97.12 464 LEU A O 1
ATOM 3694 N N . ALA A 1 465 ? 19.954 -7.414 15.007 1.00 96.19 465 ALA A N 1
ATOM 3695 C CA . ALA A 1 465 ? 18.893 -7.221 15.993 1.00 96.19 465 ALA A CA 1
ATOM 3696 C C . ALA A 1 465 ? 19.436 -7.225 17.433 1.00 96.19 465 ALA A C 1
ATOM 3698 O O . ALA A 1 465 ? 19.086 -6.352 18.228 1.00 96.19 465 ALA A O 1
ATOM 3699 N N . GLU A 1 466 ? 20.351 -8.144 17.738 1.00 96.69 466 GLU A N 1
ATOM 3700 C CA . GLU A 1 466 ? 21.018 -8.216 19.039 1.00 96.69 466 GLU A CA 1
ATOM 3701 C C . GLU A 1 466 ? 21.925 -7.000 19.278 1.00 96.69 466 GLU A C 1
ATOM 3703 O O . GLU A 1 466 ? 21.903 -6.403 20.352 1.00 96.69 466 GLU A O 1
ATOM 3708 N N . SER A 1 467 ? 22.695 -6.589 18.269 1.00 97.44 467 SER A N 1
ATOM 3709 C CA . SER A 1 467 ? 23.668 -5.498 18.417 1.00 97.44 467 SER A CA 1
ATOM 3710 C C . SER A 1 467 ? 23.015 -4.121 18.536 1.00 97.44 467 SER A C 1
ATOM 3712 O O . SER A 1 467 ? 23.518 -3.274 19.269 1.00 97.44 467 SER A O 1
ATOM 3714 N N . LEU A 1 468 ? 21.930 -3.875 17.794 1.00 97.25 468 LEU A N 1
ATOM 3715 C CA . LEU A 1 468 ? 21.279 -2.562 17.729 1.00 97.25 468 LEU A CA 1
ATOM 3716 C C . LEU A 1 468 ? 20.153 -2.401 18.750 1.00 97.25 468 LEU A C 1
ATOM 3718 O O . LEU A 1 468 ? 19.946 -1.299 19.248 1.00 97.25 468 LEU A O 1
ATOM 3722 N N . PHE A 1 469 ? 19.418 -3.478 19.034 1.00 96.19 469 PHE A N 1
ATOM 3723 C CA . PHE A 1 469 ? 18.205 -3.427 19.855 1.00 96.19 469 PHE A CA 1
ATOM 3724 C C . PHE A 1 469 ? 18.273 -4.327 21.087 1.00 96.19 469 PHE A C 1
ATOM 3726 O O . PHE A 1 469 ? 17.299 -4.394 21.825 1.00 96.19 469 PHE A O 1
ATOM 3733 N N . HIS A 1 470 ? 19.378 -5.054 21.298 1.00 96.75 470 HIS A N 1
ATOM 3734 C CA . HIS A 1 470 ? 19.514 -6.038 22.379 1.00 96.75 470 HIS A CA 1
ATOM 3735 C C . HIS A 1 470 ? 18.427 -7.126 22.365 1.00 96.75 470 HIS A C 1
ATOM 3737 O O . HIS A 1 470 ? 18.188 -7.801 23.364 1.00 96.75 470 HIS A O 1
ATOM 3743 N N . VAL A 1 471 ? 17.795 -7.337 21.206 1.00 97.69 471 VAL A N 1
ATOM 3744 C CA . VAL A 1 471 ? 16.774 -8.366 21.009 1.00 97.69 471 VAL A CA 1
ATOM 3745 C C . VAL A 1 471 ? 17.438 -9.643 20.518 1.00 97.69 471 VAL A C 1
ATOM 3747 O O . VAL A 1 471 ? 18.060 -9.678 19.458 1.00 97.69 471 VAL A O 1
ATOM 3750 N N . THR A 1 472 ? 17.258 -10.721 21.274 1.00 96.69 472 THR A N 1
ATOM 3751 C CA . THR A 1 472 ? 17.687 -12.060 20.877 1.00 96.69 472 THR A CA 1
ATOM 3752 C C . THR A 1 472 ? 16.599 -12.723 20.040 1.00 96.69 472 THR A C 1
ATOM 3754 O O . THR A 1 472 ? 15.453 -12.850 20.470 1.00 96.69 472 THR A O 1
ATOM 3757 N N . CYS A 1 473 ? 16.977 -13.201 18.857 1.00 96.88 473 CYS A N 1
ATOM 3758 C CA . CYS A 1 473 ? 16.090 -13.901 17.932 1.00 96.88 473 CYS A CA 1
ATOM 3759 C C . CYS A 1 473 ? 16.436 -15.395 17.896 1.00 96.88 473 CYS A C 1
ATOM 3761 O O . CYS A 1 473 ? 17.467 -15.786 17.343 1.00 96.88 473 CYS A O 1
ATOM 3763 N N . GLN A 1 474 ? 15.567 -16.244 18.444 1.00 94.00 474 GLN A N 1
ATOM 3764 C CA . GLN A 1 474 ? 15.787 -17.694 18.499 1.00 94.00 474 GLN A CA 1
ATOM 3765 C C . GLN A 1 474 ? 14.813 -18.431 17.594 1.00 94.00 474 GLN A C 1
ATOM 3767 O O . GLN A 1 474 ? 13.623 -18.144 17.586 1.00 94.00 474 GLN A O 1
ATOM 3772 N N . GLU A 1 475 ? 15.305 -19.399 16.826 1.00 94.31 475 GLU A N 1
ATOM 3773 C CA . GLU A 1 475 ? 14.424 -20.254 16.032 1.00 94.31 475 GLU A CA 1
ATOM 3774 C C . GLU A 1 475 ? 13.666 -21.214 16.950 1.00 94.31 475 GLU A C 1
ATOM 3776 O O . GLU A 1 475 ? 14.265 -21.888 17.789 1.00 94.31 475 GLU A O 1
ATOM 3781 N N . THR A 1 476 ? 12.345 -21.262 16.799 1.00 93.62 476 THR A N 1
ATOM 3782 C CA . THR A 1 476 ? 11.457 -22.094 17.614 1.00 93.62 476 THR A CA 1
ATOM 3783 C C . THR A 1 476 ? 10.617 -23.000 16.722 1.00 93.62 476 THR A C 1
ATOM 3785 O O . THR A 1 476 ? 10.230 -22.599 15.622 1.00 93.62 476 THR A O 1
ATOM 3788 N N . PRO A 1 477 ? 10.332 -24.240 17.155 1.00 92.31 477 PRO A N 1
ATOM 3789 C CA . PRO A 1 477 ? 9.498 -25.137 16.376 1.00 92.31 477 PRO A CA 1
ATOM 3790 C C . PRO A 1 477 ? 8.063 -24.608 16.301 1.00 92.31 477 PRO A C 1
ATOM 3792 O O . PRO A 1 477 ? 7.505 -24.125 17.288 1.00 92.31 477 PRO A O 1
ATOM 3795 N N . LEU A 1 478 ? 7.457 -24.756 15.127 1.00 93.12 478 LEU A N 1
ATOM 3796 C CA . LEU A 1 478 ? 6.027 -24.543 14.924 1.00 93.12 478 LEU A CA 1
ATOM 3797 C C . LEU A 1 478 ? 5.231 -25.633 15.657 1.00 93.12 478 LEU A C 1
ATOM 3799 O O . LEU A 1 478 ? 5.589 -26.815 15.598 1.00 93.12 478 LEU A O 1
ATOM 3803 N N . ALA A 1 479 ? 4.145 -25.254 16.330 1.00 92.44 479 ALA A N 1
ATOM 3804 C CA . ALA A 1 479 ? 3.219 -26.213 16.914 1.00 92.44 479 ALA A CA 1
ATOM 3805 C C . ALA A 1 479 ? 2.469 -26.992 15.811 1.00 92.44 479 ALA A C 1
ATOM 3807 O O . ALA A 1 479 ? 2.302 -26.494 14.690 1.00 92.44 479 ALA A O 1
ATOM 3808 N N . PRO A 1 480 ? 1.996 -28.221 16.093 1.00 91.31 480 PRO A N 1
ATOM 3809 C CA . PRO A 1 480 ? 1.173 -28.967 15.148 1.00 91.31 480 PRO A CA 1
ATOM 3810 C C . PRO A 1 480 ? -0.062 -28.152 14.742 1.00 91.31 480 PRO A C 1
ATOM 3812 O O . PRO A 1 480 ? -0.807 -27.716 15.615 1.00 91.31 480 PRO A O 1
ATOM 3815 N N . GLY A 1 481 ? -0.252 -27.956 13.433 1.00 91.56 481 GLY A N 1
ATOM 3816 C CA . GLY A 1 481 ? -1.364 -27.187 12.857 1.00 91.56 481 GLY A CA 1
ATOM 3817 C C . GLY A 1 481 ? -1.125 -25.677 12.721 1.00 91.56 481 GLY A C 1
ATOM 3818 O O . GLY A 1 481 ? -1.892 -25.012 12.036 1.00 91.56 481 GLY A O 1
ATOM 3819 N N . GLU A 1 482 ? -0.047 -25.139 13.297 1.00 95.19 482 GLU A N 1
ATOM 3820 C CA . GLU A 1 482 ? 0.237 -23.696 13.310 1.00 95.19 482 GLU A CA 1
ATOM 3821 C C . GLU A 1 482 ? 0.630 -23.136 11.936 1.00 95.19 482 GLU A C 1
ATOM 3823 O O . GLU A 1 482 ? 0.289 -22.003 11.593 1.00 95.19 482 GLU A O 1
ATOM 3828 N N . SER A 1 483 ? 1.366 -23.926 11.153 1.00 94.12 483 SER A N 1
ATOM 3829 C CA . SER A 1 483 ? 1.941 -23.480 9.885 1.00 94.12 483 SER A CA 1
ATOM 3830 C C . SER A 1 483 ? 1.055 -23.792 8.686 1.00 94.12 483 SER A C 1
ATOM 3832 O O . SER A 1 483 ? 0.500 -24.883 8.574 1.00 94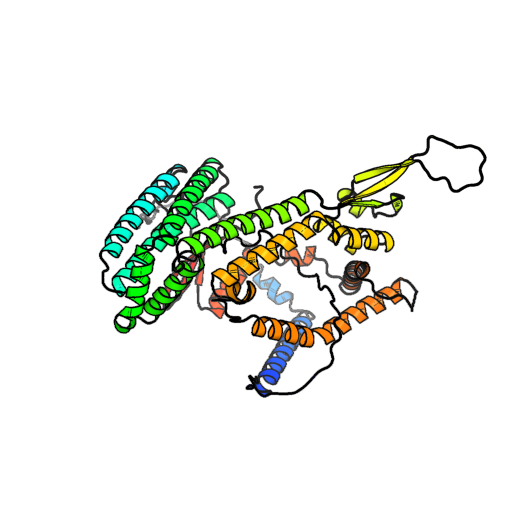.12 483 SER A O 1
ATOM 3834 N N . TRP A 1 484 ? 1.027 -22.863 7.733 1.00 93.94 484 TRP A N 1
ATOM 3835 C CA . TRP A 1 484 ? 0.409 -23.033 6.417 1.00 93.94 484 TRP A CA 1
ATOM 3836 C C . TRP A 1 484 ? 1.345 -23.702 5.398 1.00 93.94 484 TRP A C 1
ATOM 3838 O O . TRP A 1 484 ? 0.889 -24.166 4.353 1.00 93.94 484 TRP A O 1
ATOM 3848 N N . HIS A 1 485 ? 2.657 -23.755 5.663 1.00 93.50 485 HIS A N 1
ATOM 3849 C CA . HIS A 1 485 ? 3.627 -24.372 4.757 1.00 93.50 485 HIS A CA 1
ATOM 3850 C C . HIS A 1 485 ? 4.885 -24.881 5.498 1.00 93.50 485 HIS A C 1
ATOM 3852 O O . HIS A 1 485 ? 5.383 -24.207 6.399 1.00 93.50 485 HIS A O 1
ATOM 3858 N N . PRO A 1 486 ? 5.467 -26.039 5.120 1.00 90.69 486 PRO A N 1
ATOM 3859 C CA . PRO A 1 486 ? 6.617 -26.626 5.827 1.00 90.69 486 PRO A CA 1
ATOM 3860 C C . PRO A 1 486 ? 7.907 -25.794 5.776 1.00 90.69 486 PRO A C 1
ATOM 3862 O O . PRO A 1 486 ? 8.785 -25.988 6.605 1.00 90.69 486 PRO A O 1
ATOM 3865 N N . ASP A 1 487 ? 8.033 -24.891 4.802 1.00 92.25 487 ASP A N 1
ATOM 3866 C CA . ASP A 1 487 ? 9.209 -24.016 4.653 1.00 92.25 487 ASP A CA 1
ATOM 3867 C C . ASP A 1 487 ? 9.151 -22.730 5.497 1.00 92.25 487 ASP A C 1
ATOM 3869 O O . ASP A 1 487 ? 10.088 -21.934 5.442 1.00 92.25 487 ASP A O 1
ATOM 3873 N N . VAL A 1 488 ? 8.060 -22.501 6.234 1.00 94.94 488 VAL A N 1
ATOM 3874 C CA . VAL A 1 488 ? 7.931 -21.334 7.115 1.00 94.94 488 VAL A CA 1
ATOM 3875 C C . VAL A 1 488 ? 8.833 -21.525 8.327 1.00 94.94 488 VAL A C 1
ATOM 3877 O O . VAL A 1 488 ? 8.791 -22.565 8.982 1.00 94.94 488 VAL A O 1
ATOM 3880 N N . LEU A 1 489 ? 9.625 -20.504 8.644 1.00 94.50 489 LEU A N 1
ATOM 3881 C CA . LEU A 1 489 ? 10.444 -20.467 9.855 1.00 94.50 489 LEU A CA 1
ATOM 3882 C C . LEU A 1 489 ? 9.765 -19.593 10.906 1.00 94.50 489 LEU A C 1
ATOM 3884 O O . LEU A 1 489 ? 9.170 -18.572 10.565 1.00 94.50 489 LEU A O 1
ATOM 3888 N N . LYS A 1 490 ? 9.890 -19.961 12.181 1.00 95.62 490 LYS A N 1
ATOM 3889 C CA . LYS A 1 490 ? 9.373 -19.182 13.308 1.00 95.62 490 LYS A CA 1
ATOM 3890 C C . LYS A 1 490 ? 10.517 -18.773 14.223 1.00 95.62 490 LYS A C 1
ATOM 3892 O O . LYS A 1 490 ? 11.258 -19.621 14.717 1.00 95.62 490 LYS A O 1
ATOM 3897 N N . LEU A 1 491 ? 10.647 -17.476 14.471 1.00 95.75 491 LEU A N 1
ATOM 3898 C CA . LEU A 1 491 ? 11.612 -16.915 15.411 1.00 95.75 491 LEU A CA 1
ATOM 3899 C C . LEU A 1 491 ? 10.872 -16.338 16.623 1.00 95.75 491 LEU A C 1
ATOM 3901 O O . LEU A 1 491 ? 9.920 -15.587 16.444 1.00 95.75 491 LEU A O 1
ATOM 3905 N N . SER A 1 492 ? 11.294 -16.663 17.843 1.00 96.19 492 SER A N 1
ATOM 3906 C CA . SER A 1 492 ? 10.881 -15.957 19.059 1.00 96.19 492 SER A CA 1
ATOM 3907 C C . SER A 1 492 ? 11.819 -14.787 19.323 1.00 96.19 492 SER A C 1
ATOM 3909 O O . SER A 1 492 ? 13.042 -14.948 19.240 1.00 96.19 492 SER A O 1
ATOM 3911 N N . LEU A 1 493 ? 11.252 -13.633 19.663 1.00 97.12 493 LEU A N 1
ATOM 3912 C CA . LEU A 1 493 ? 11.997 -12.429 20.012 1.00 97.12 493 LEU A CA 1
ATOM 3913 C C . LEU A 1 493 ? 11.970 -12.230 21.525 1.00 97.12 493 LEU A C 1
ATOM 3915 O O . LEU A 1 493 ? 10.896 -12.216 22.124 1.00 97.12 493 LEU A O 1
ATOM 3919 N N . HIS A 1 494 ? 13.146 -12.052 22.119 1.00 97.38 494 HIS A N 1
ATOM 3920 C CA . HIS A 1 494 ? 13.308 -11.843 23.552 1.00 97.38 494 HIS A CA 1
ATOM 3921 C C . HIS A 1 494 ? 14.217 -10.644 23.815 1.00 97.38 494 HIS A C 1
ATOM 3923 O O . HIS A 1 494 ? 15.321 -10.576 23.274 1.00 97.38 494 HIS A O 1
ATOM 3929 N N . HIS A 1 495 ? 13.774 -9.725 24.664 1.00 97.44 495 HIS A N 1
ATOM 3930 C CA . HIS A 1 495 ? 14.586 -8.630 25.179 1.00 97.44 495 HIS A CA 1
ATOM 3931 C C . HIS A 1 495 ? 14.917 -8.900 26.654 1.00 97.44 495 HIS A C 1
ATOM 3933 O O . HIS A 1 495 ? 14.015 -9.257 27.412 1.00 97.44 495 HIS A O 1
ATOM 3939 N N . PRO A 1 496 ? 16.172 -8.719 27.101 1.00 95.44 496 PRO A N 1
ATOM 3940 C CA . PRO A 1 496 ? 16.587 -9.084 28.458 1.00 95.44 496 PRO A CA 1
ATOM 3941 C C . PRO A 1 496 ? 15.787 -8.373 29.559 1.00 95.44 496 PRO A C 1
ATOM 3943 O O . PRO A 1 496 ? 15.530 -8.972 30.602 1.00 95.44 496 PRO A O 1
ATOM 3946 N N . ASP A 1 497 ? 15.366 -7.127 29.317 1.00 96.00 497 ASP A N 1
ATOM 3947 C CA . ASP A 1 497 ? 14.640 -6.319 30.306 1.00 96.00 497 ASP A CA 1
ATOM 3948 C C . ASP A 1 497 ? 13.114 -6.341 30.122 1.00 96.00 497 ASP A C 1
ATOM 3950 O O . ASP A 1 497 ? 12.376 -6.144 31.086 1.00 96.00 497 ASP A O 1
ATOM 3954 N N . GLU A 1 498 ? 12.628 -6.580 28.898 1.00 95.38 498 GLU A N 1
ATOM 3955 C CA . GLU A 1 498 ? 11.188 -6.526 28.575 1.00 95.38 498 GLU A CA 1
ATOM 3956 C C . GLU A 1 498 ? 10.559 -7.926 28.487 1.00 95.38 498 GLU A C 1
ATOM 3958 O O . GLU A 1 498 ? 9.338 -8.067 28.520 1.00 95.38 498 GLU A O 1
ATOM 3963 N N . GLY A 1 499 ? 11.385 -8.975 28.438 1.00 95.12 499 GLY A N 1
ATOM 3964 C CA . GLY A 1 499 ? 10.954 -10.359 28.313 1.00 95.12 499 GLY A CA 1
ATOM 3965 C C . GLY A 1 499 ? 10.654 -10.762 26.870 1.00 95.12 499 GLY A C 1
ATOM 3966 O O . GLY A 1 499 ? 11.279 -10.289 25.918 1.00 95.12 499 GLY A O 1
ATOM 3967 N N . ASP A 1 500 ? 9.715 -11.692 26.706 1.00 95.69 500 ASP A N 1
ATOM 3968 C CA . ASP A 1 500 ? 9.312 -12.191 25.391 1.00 95.69 500 ASP A CA 1
ATOM 3969 C C . ASP A 1 500 ? 8.457 -11.147 24.664 1.00 95.69 500 ASP A C 1
ATOM 3971 O O . ASP A 1 500 ? 7.359 -10.807 25.104 1.00 95.69 500 ASP A O 1
ATOM 3975 N N . LEU A 1 501 ? 8.951 -10.667 23.522 1.00 95.94 501 LEU A N 1
ATOM 3976 C CA . LEU A 1 501 ? 8.297 -9.631 22.719 1.00 95.94 501 LEU A CA 1
ATOM 3977 C C . LEU A 1 501 ? 7.288 -10.210 21.720 1.00 95.94 501 LEU A C 1
ATOM 3979 O O . LEU A 1 501 ? 6.374 -9.516 21.281 1.00 95.94 501 LEU A O 1
ATOM 3983 N N . GLY A 1 502 ? 7.456 -11.478 21.332 1.00 94.75 502 GLY A N 1
ATOM 3984 C CA . GLY A 1 502 ? 6.546 -12.172 20.423 1.00 94.75 502 GLY A CA 1
ATOM 3985 C C . GLY A 1 502 ? 7.248 -13.099 19.436 1.00 94.75 502 GLY A C 1
ATOM 3986 O O . GLY A 1 502 ? 8.343 -13.606 19.692 1.00 94.75 502 GLY A O 1
ATOM 3987 N N . TYR A 1 503 ? 6.592 -13.330 18.297 1.00 94.62 503 TYR A N 1
ATOM 3988 C CA . TYR A 1 503 ? 7.050 -14.251 17.258 1.00 94.62 503 TYR A CA 1
ATOM 3989 C C . TYR A 1 503 ? 7.082 -13.591 15.878 1.00 94.62 503 TYR A C 1
ATOM 3991 O O . TYR A 1 503 ? 6.181 -12.837 15.520 1.00 94.62 503 TYR A O 1
ATOM 3999 N N . LEU A 1 504 ? 8.087 -13.948 15.080 1.00 95.38 504 LEU A N 1
ATOM 4000 C CA . LEU A 1 504 ? 8.217 -13.593 13.670 1.00 95.38 504 LEU A CA 1
ATOM 4001 C C . LEU A 1 504 ? 8.137 -14.856 12.813 1.00 95.38 504 LEU A C 1
ATOM 4003 O O . LEU A 1 504 ? 8.919 -15.788 13.002 1.00 95.38 504 LEU A O 1
ATOM 4007 N N . TYR A 1 505 ? 7.225 -14.863 11.844 1.00 94.81 505 TYR A N 1
ATOM 4008 C CA . TYR A 1 505 ? 7.111 -15.926 10.848 1.00 94.81 505 TYR A CA 1
ATOM 4009 C C . TYR A 1 505 ? 7.771 -15.475 9.546 1.00 94.81 505 TYR A C 1
ATOM 4011 O O . TYR A 1 505 ? 7.485 -14.391 9.042 1.00 94.81 505 TYR A O 1
ATOM 4019 N N . LEU A 1 506 ? 8.653 -16.305 8.996 1.00 95.00 506 L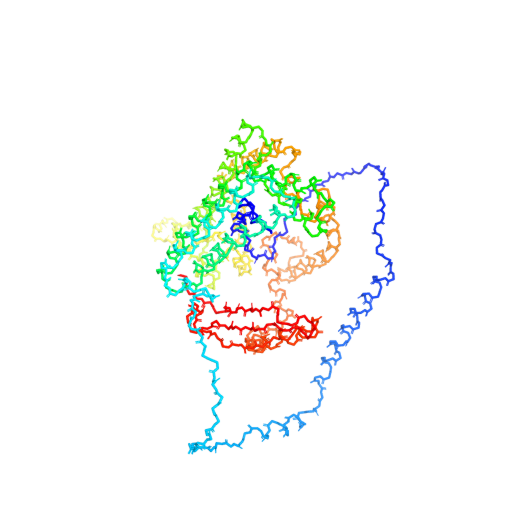EU A N 1
ATOM 4020 C CA . LEU A 1 506 ? 9.403 -16.022 7.777 1.00 95.00 506 LEU A CA 1
ATOM 4021 C C . LEU A 1 506 ? 9.004 -17.006 6.681 1.00 95.00 506 LEU A C 1
ATOM 4023 O O . LEU A 1 506 ? 9.318 -18.194 6.754 1.00 95.00 506 LEU A O 1
ATOM 4027 N N . ASP A 1 507 ? 8.357 -16.486 5.644 1.00 94.06 507 ASP A N 1
ATOM 4028 C CA . ASP A 1 507 ? 7.931 -17.242 4.470 1.00 94.06 507 ASP A CA 1
ATOM 4029 C C . ASP A 1 507 ? 8.601 -16.683 3.211 1.00 94.06 507 ASP A C 1
ATOM 4031 O O . ASP A 1 507 ? 8.120 -15.754 2.567 1.00 94.06 507 ASP A O 1
ATOM 4035 N N . LEU A 1 508 ? 9.798 -17.196 2.926 1.00 92.38 508 LEU A N 1
ATOM 4036 C CA . LEU A 1 508 ? 10.768 -16.525 2.050 1.00 92.38 508 LEU A CA 1
ATOM 4037 C C . LEU A 1 508 ? 10.887 -17.158 0.659 1.00 92.38 508 LEU A C 1
ATOM 4039 O O . LEU A 1 508 ? 11.634 -16.665 -0.189 1.00 92.38 508 LEU A O 1
ATOM 4043 N N . LYS A 1 509 ? 10.205 -18.280 0.416 1.00 88.88 509 LYS A N 1
ATOM 4044 C CA . LYS A 1 509 ? 10.314 -19.020 -0.845 1.00 88.88 509 LYS A CA 1
ATOM 4045 C C . LYS A 1 509 ? 9.153 -18.674 -1.766 1.00 88.88 509 LYS A C 1
ATOM 4047 O O . LYS A 1 509 ? 7.992 -18.768 -1.383 1.00 88.88 509 LYS A O 1
ATOM 4052 N N . SER A 1 510 ? 9.475 -18.341 -3.016 1.00 85.50 510 SER A N 1
ATOM 4053 C CA . SER A 1 510 ? 8.463 -18.133 -4.053 1.00 85.50 510 SER A CA 1
ATOM 4054 C C . SER A 1 510 ? 7.680 -19.423 -4.308 1.00 85.50 510 SER A C 1
ATOM 4056 O O . SER A 1 510 ? 8.259 -20.503 -4.452 1.00 85.50 510 SER A O 1
ATOM 4058 N N . ARG A 1 511 ? 6.357 -19.291 -4.400 1.00 80.75 511 ARG A N 1
ATOM 4059 C CA . ARG A 1 511 ? 5.427 -20.352 -4.788 1.00 80.75 511 ARG A CA 1
ATOM 4060 C C . ARG A 1 511 ? 4.578 -19.847 -5.950 1.00 80.75 511 ARG A C 1
ATOM 4062 O O . ARG A 1 511 ? 4.343 -18.647 -6.073 1.00 80.75 511 ARG A O 1
ATOM 4069 N N . ARG A 1 512 ? 4.149 -20.752 -6.834 1.00 62.25 512 ARG A N 1
ATOM 4070 C CA . ARG A 1 512 ? 3.157 -20.400 -7.858 1.00 62.25 512 ARG A CA 1
ATOM 4071 C C . ARG A 1 512 ? 1.815 -20.208 -7.156 1.00 62.25 512 ARG A C 1
ATOM 4073 O O . ARG A 1 512 ? 1.399 -21.123 -6.451 1.00 62.25 512 ARG A O 1
ATOM 4080 N N . ALA A 1 513 ? 1.227 -19.028 -7.332 1.00 49.53 513 ALA A N 1
ATOM 4081 C CA . ALA A 1 513 ? -0.127 -18.710 -6.891 1.00 49.53 513 ALA A CA 1
ATOM 4082 C C . ALA A 1 513 ? -1.175 -19.541 -7.645 1.00 49.53 513 ALA A C 1
ATOM 4084 O O . ALA A 1 513 ? -0.924 -19.869 -8.834 1.00 49.53 513 ALA A O 1
#

InterPro domains:
  IPR001567 Peptidase M3A/M3B catalytic domain [PF01432] (326-512)
  IPR024077 Neurolysin/Thimet oligopeptidase, domain 2 [G3DSA:1.10.1370.10] (242-452)
  IPR024079 Metallopeptidase, catalytic domain superfamily [G3DSA:3.40.390.10] (453-511)
  IPR045090 Peptidase M3A/M3B [PTHR11804] (89-511)

Mean predicted aligned error: 13.96 Å

Solvent-accessible surface area (backbone atoms only — not comparable to full-atom values): 29872 Å² total; per-residue (Å²): 106,70,78,73,56,65,79,66,70,56,53,66,95,74,72,73,93,70,96,82,81,86,81,89,78,90,80,94,78,86,88,83,84,88,80,92,78,87,83,86,69,80,56,72,64,60,58,51,49,55,48,51,53,52,52,49,52,52,48,52,52,51,49,57,59,54,66,70,73,66,94,62,71,68,68,62,56,63,66,66,67,74,80,77,85,81,90,79,80,92,78,94,75,90,78,93,68,91,68,78,70,77,77,76,63,75,31,1,41,84,58,36,70,54,39,66,43,44,70,21,35,55,54,49,45,51,54,26,52,52,54,32,51,52,41,52,57,53,41,67,69,60,63,56,30,57,56,41,52,50,42,51,35,52,36,26,54,40,49,45,56,46,44,54,54,19,55,50,31,53,76,64,40,80,52,61,63,41,22,52,33,16,48,54,32,39,55,54,50,52,55,51,48,53,52,58,59,64,32,65,61,58,53,53,39,34,53,50,24,51,72,38,42,93,71,39,52,74,67,53,44,51,48,31,53,50,49,45,52,50,35,42,74,74,36,65,82,48,56,70,71,57,31,54,50,44,54,51,38,52,54,49,44,55,51,38,55,51,51,45,52,51,42,42,72,74,38,40,43,70,45,79,43,75,57,41,83,68,55,55,75,90,51,50,87,63,41,44,84,43,74,43,80,54,82,75,90,62,101,60,100,65,86,75,89,79,55,66,40,52,20,33,34,36,50,26,41,69,73,47,36,54,51,40,30,43,65,45,85,42,63,68,60,18,41,53,46,47,55,45,40,76,60,50,38,73,72,42,56,61,42,48,55,52,41,53,51,44,42,38,54,45,15,48,76,76,73,29,97,31,41,62,49,50,72,27,62,91,41,92,64,64,38,62,66,52,47,51,51,50,54,53,52,50,49,62,69,48,41,67,58,52,52,52,51,52,47,52,41,42,53,52,45,28,70,74,69,73,43,89,82,67,80,78,51,86,46,42,51,54,27,43,48,50,51,50,53,61,72,75,44,96,71,57,64,74,61,58,55,68,75,64,44,67,71,60,50,53,50,52,50,37,55,48,38,33,72,76,68,53,29,46,64,42,82,44,85,76,48,54,50,22,63,69,50,93,80,50,44,39,30,38,34,33,29,91,90,79,39,76,77,48,75,47,77,45,76,84,73,92,71,89,131

Foldseek 3Di:
DADFDCLVVPPVPDPPPDPDDDDDDDDDDDDDDDDDDDDPDPPPVVVVVVVVVVVVVVVVVVVVVVVVPDDPPPVVVVVVVPPDDDDDDDDDDDDDDPPPPPPLDAAAAQRHNLRLDLLSLVVLLVVLLVLLVVLLVVLLVLDALVSLLVSSVSNRVSLVVSQVRLVCQLVFFPDPSNNVSSVVSNVSSVVVSVVVLLDVSSLVSLVNSCVSVVVDDPVSNVSSVVSNVSSCLQVSVPDPVLSVLLVVLSVLLVVLSVVLVVQCVVPLFKDKDPQQVQDDPVLVVQWDKDWDFDPPPDPDPDPPRPDIHIIIMHRLHPVSLLCCLAPGPDLVSLVVSVVGNVCPDPVSVVSVVVNLVSLCVSQVSSPHRGSQCSVCVVPPCNDPVSVVVVVVVVCVVCVVVVVVVLVVLQVQCCVVVVPPPDHQDPSNRNHSVNVVVVVPDPDDVVVVVVVPDPVVVVVVVQVCCCVPPVKHWAWDDDRNNHDSDPPKTKIWIAHPVPGTPGIDIDDDDDDDD

Radius of gyration: 31.46 Å; Cα contacts (8 Å, |Δi|>4): 484; chains: 1; bounding box: 77×86×98 Å

Organism: NCBI:txid126358